Protein AF-A0A0M0J6A1-F1 (afdb_monomer)

Foldseek 3Di:
DDDDPPDDDDDQKDKAAPVRLVVLLVPVVVLLVLLVVLLVPLPDPPCLVCLQKAWAFDDDPDQLEGHPHIDPDIDGLLVVQCVLAPPDDSVLSSSLLSSQQSLQVVLCVVLVFQKKWKWFWDFDDQPDCPDPQEDDRGAIWTATNYMHHDHHDGIQGLDPVNLLQDQQSVCQNVVIKMKGQAPVPDDPPDSYDDRDPLFGIKIKHFQAAEPPGSHGGIIMITTHSDGRSCVDSNSVSSRSSSSPSCNVQCSRPYRGDDPPDPDDPDDDDDDPPVVLVVLVVPPPDDDPVVVVVQVPDDDDQADDDDPVRLVVLLVVDALVHHPVLQSLFDVVHDPVSQSVNRNSLCSHRVLSVLPDLAFWFKAFSPPRHTWAGSVQWFNFSDSHTKGQATPDNPQQWDKDWDDACPPPNDRFTKIFTAGNPPRRTFAMWGQCQVVGGNPDPSRGIIGGGRSSRIDIDHDD

Mean predicted aligned error: 17.71 Å

Sequence (460 aa):
MRAAAEAEAPPMVERLDRAQAAGRLSGLESIVDVCKLAAAAGNDEGNDASLRRWKFPEPPKIAGACSRKMADEMFDALGAARATVPGLSEEAALSRLRALRAVCALVAEKTNAHWCGIYQVVQPSAGTDLGPFGGDNGAPNLLKLAYIGAPSRPYFPLTAAFAAGSNNSTVAMSGRAIVYHDILALPTDSPYYTCDARVRSEACVPIFGPAGSDKVIGIMDVEAFEPDVFRPAEALGLVLAACAQLSTADLLRGPLAAAPAAAAIGNAAIANASEVNAAIANAAEVNAADCAAWEAHSCRLPAKLSTADKEVLQRSITLADRSAYFALSTCPISHVAEQRMEQVSSLITADAYAKLFEPGVYRCAKCEDTLYDHTAKFVGPCLWPSFRAPHHPTKSLHCIDVAPGAYNQYTCAVKELYCKKCTLFLGHAFEDGATTGDTHPEARWRHCVLSLSLMF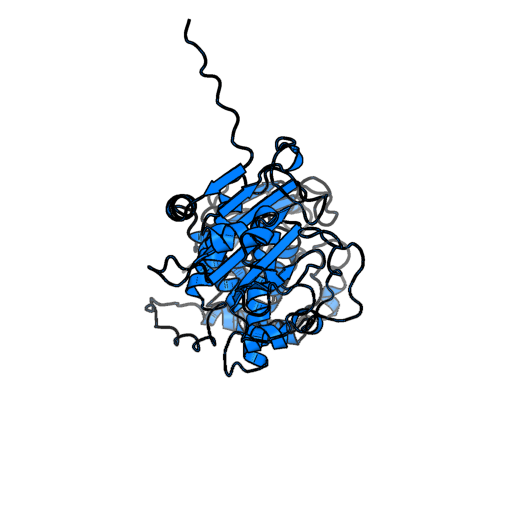GALD

Secondary structure (DSSP, 8-state):
-PPP--PPPPPSEEEE-HHHHHHHHTT-HHHHHHHHHHHHT----TTHHHHHEE--BPPPSSTT---SSBPSS-EEHHHHHHHTSTT--HHHHHHHHHHHHHHHHHHHHHHT-SEEEEEEEE-PPTT---GGGS-STTS-EEEEEEEESS---SEEE-SHHHHTT-HHHHHHHH--EEEES-GGGS-TT-----SSTT--EEEEEEEE-STT---EEEEEEEEESSTTTTSSHHHHHHHHHHHHHHHHT-TTTSSPP-------PPP-----HHHHHHHHHT-----HHHHTTSTTTS-PPPPPPPHHHHHHHHHH--SS--HHHHHH--SSPPHHHHHHHHHHHHHHHTTGGGS--SSEEEEETTT--EEEEGGGEE--SSSS-EESS-SSTTTTEEEEEEPTT-STT--S-EEEEEETTT--EEEEEETTGGGTT--STT---EEEE-GGGEEEEE--

Nearest PDB structures (foldseek):
  3cxk-assembly1_A  TM=7.296E-01  e=6.118E-08  unclassified
  6sym-assembly2_B  TM=7.378E-01  e=6.825E-08  Escherichia coli K-12
  3hcg-assembly1_D  TM=7.333E-01  e=3.158E-07  Neisseria meningitidis serogroup A
  3e0m-assembly1_D  TM=7.474E-01  e=5.738E-06  Streptococcus pneumoniae
  7jrj-assembly1_I  TM=6.081E-01  e=8.847E-05  Chlamydomonas reinhardtii

Radius of gyration: 25.79 Å; Cα contacts (8 Å, |Δi|>4): 854; chains: 1; bounding box: 58×71×71 Å

InterPro domains:
  IPR002579 Peptide methionine sulphoxide reductase MrsB domain [PF01641] (351-456)
  IPR002579 Peptide methionine sulphoxide reductase MrsB domain [PS51790] (334-459)
  IPR003018 GAF domain [PF01590] (97-249)
  IPR011057 Mss4-like superfamily [SSF51316] (351-457)
  IPR028427 Peptide methionine sulfoxide reductase MsrB [PTHR10173] (352-457)
  IPR029016 GAF-like domain superfamily [G3DSA:3.30.450.40] (76-253)

Organism: NCBI:txid1460289

Solvent-accessible surface area (backbone atoms only — not comparable to full-atom values): 25741 Å² total; per-residue (Å²): 137,82,81,78,78,78,75,75,79,78,78,52,61,48,76,34,47,66,66,59,52,53,58,56,38,68,92,46,66,77,52,41,57,55,40,59,49,26,46,70,59,23,78,72,80,86,60,55,65,64,62,38,32,41,62,26,39,33,73,37,99,47,92,71,54,64,33,93,50,68,40,94,61,64,46,56,42,43,62,52,54,28,70,74,29,90,89,50,49,71,67,59,37,49,39,46,40,34,11,49,30,37,37,26,51,51,51,20,64,75,44,67,31,60,27,18,35,38,30,28,58,40,72,55,57,79,76,56,82,61,60,91,43,43,46,68,72,56,50,42,26,35,37,55,68,25,60,47,58,80,72,54,69,52,48,43,28,59,41,75,79,51,22,66,39,28,67,71,31,38,17,48,74,66,51,30,23,42,35,34,27,32,53,87,76,50,62,95,82,53,72,79,64,74,83,48,92,59,52,16,15,37,44,36,39,43,16,39,40,52,95,93,45,88,49,54,40,20,35,39,38,37,32,17,66,47,58,46,51,58,64,49,63,67,38,39,28,41,56,53,29,39,30,55,42,49,28,73,64,36,74,72,74,50,78,78,72,76,75,74,75,80,76,81,76,78,89,78,84,81,84,62,72,64,58,57,52,48,53,61,72,63,61,69,82,79,61,77,74,70,60,71,76,51,77,82,83,50,81,81,78,61,83,85,74,52,74,68,59,49,56,54,47,59,73,67,38,47,96,91,44,45,65,70,62,59,68,48,48,41,83,78,68,45,75,66,36,49,46,51,50,53,47,49,20,40,70,68,46,70,23,53,48,44,78,59,78,63,69,30,38,35,18,34,53,88,75,63,48,64,32,31,40,40,90,34,46,50,69,45,84,54,78,33,28,23,26,51,54,56,62,36,91,78,65,23,45,40,73,46,82,51,62,84,60,73,53,94,73,40,89,52,59,41,26,44,33,20,35,49,88,76,53,43,50,33,40,38,31,33,57,46,12,52,83,41,63,35,84,55,94,83,41,38,34,30,34,40,30,43,40,63,41,42,38,80,43,71,64,132

pLDDT: mean 72.65, std 20.05, range [22.58, 97.81]

Structure (mmCIF, N/CA/C/O backbone):
data_AF-A0A0M0J6A1-F1
#
_entry.id   AF-A0A0M0J6A1-F1
#
loop_
_atom_site.group_PDB
_atom_site.id
_atom_site.type_symbol
_atom_site.label_atom_id
_atom_site.label_alt_id
_atom_site.label_comp_id
_atom_site.label_asym_id
_atom_site.label_entity_id
_atom_site.label_seq_id
_atom_site.pdbx_PDB_ins_code
_atom_site.Cartn_x
_atom_site.Cartn_y
_atom_site.Cartn_z
_atom_site.occupancy
_atom_site.B_iso_or_equiv
_atom_site.auth_seq_id
_atom_site.auth_comp_id
_atom_site.auth_asym_id
_atom_site.auth_atom_id
_atom_site.pdbx_PDB_model_num
ATOM 1 N N . MET A 1 1 ? -9.405 28.249 -41.043 1.00 38.38 1 MET A N 1
ATOM 2 C CA . MET A 1 1 ? -8.970 28.538 -39.662 1.00 38.38 1 MET A CA 1
ATOM 3 C C . MET A 1 1 ? -9.769 27.650 -38.717 1.00 38.38 1 MET A C 1
ATOM 5 O O . MET A 1 1 ? -10.926 27.948 -38.466 1.00 38.38 1 MET A O 1
ATOM 9 N N . ARG A 1 2 ? -9.215 26.512 -38.278 1.00 37.28 2 ARG A N 1
ATOM 10 C CA . ARG A 1 2 ? -9.761 25.767 -37.132 1.00 37.28 2 ARG A CA 1
ATOM 11 C C . ARG A 1 2 ? -8.995 26.252 -35.909 1.00 37.28 2 ARG A C 1
ATOM 13 O O . ARG A 1 2 ? -7.777 26.114 -35.882 1.00 37.28 2 ARG A O 1
ATOM 20 N N . ALA A 1 3 ? -9.706 26.883 -34.980 1.00 41.12 3 ALA A N 1
ATOM 21 C CA . ALA A 1 3 ? -9.174 27.247 -33.679 1.00 41.12 3 ALA A CA 1
ATOM 22 C C . ALA A 1 3 ? -8.718 25.964 -32.972 1.00 41.12 3 ALA A C 1
ATOM 24 O O . ALA A 1 3 ? -9.504 25.025 -32.832 1.00 41.12 3 ALA A O 1
ATOM 25 N N . ALA A 1 4 ? -7.443 25.905 -32.594 1.00 42.62 4 ALA A N 1
ATOM 26 C CA . ALA A 1 4 ? -6.990 24.944 -31.605 1.00 42.62 4 ALA A CA 1
ATOM 27 C C . ALA A 1 4 ? -7.669 25.333 -30.288 1.00 42.62 4 ALA A C 1
ATOM 29 O O . ALA A 1 4 ? -7.527 26.469 -29.844 1.00 42.62 4 ALA A O 1
ATOM 30 N N . ALA A 1 5 ? -8.465 24.428 -29.722 1.00 44.28 5 ALA A N 1
ATOM 31 C CA . ALA A 1 5 ? -8.943 24.584 -28.361 1.00 44.28 5 ALA A CA 1
ATOM 32 C C . ALA A 1 5 ? -7.708 24.583 -27.452 1.00 44.28 5 ALA A C 1
ATOM 34 O O . ALA A 1 5 ? -6.971 23.596 -27.421 1.00 44.28 5 ALA A O 1
ATOM 35 N N . GLU A 1 6 ? -7.446 25.702 -26.782 1.00 42.00 6 GLU A N 1
ATOM 36 C CA . GLU A 1 6 ? -6.497 25.748 -25.676 1.00 42.00 6 GLU A CA 1
ATOM 37 C C . GLU A 1 6 ? -7.000 24.752 -24.628 1.00 42.00 6 GLU A C 1
ATOM 39 O O . GLU A 1 6 ? -8.094 24.906 -24.086 1.00 42.00 6 GLU A O 1
ATOM 44 N N . ALA A 1 7 ? -6.253 23.667 -24.422 1.00 47.47 7 ALA A N 1
ATOM 45 C CA . ALA A 1 7 ? -6.546 22.736 -23.349 1.00 47.47 7 ALA A CA 1
ATOM 46 C C . ALA A 1 7 ? -6.399 23.500 -22.028 1.00 47.47 7 ALA A C 1
ATOM 48 O O . ALA A 1 7 ? -5.319 24.004 -21.719 1.00 47.47 7 ALA A O 1
ATOM 49 N N . GLU A 1 8 ? -7.502 23.626 -21.294 1.00 50.88 8 GLU A N 1
ATOM 50 C CA . GLU A 1 8 ? -7.538 24.266 -19.983 1.00 50.88 8 GLU A CA 1
ATOM 51 C C . GLU A 1 8 ? -6.509 23.580 -19.070 1.00 50.88 8 GLU A C 1
ATOM 53 O O . GLU A 1 8 ? -6.428 22.347 -19.029 1.00 50.88 8 GLU A O 1
ATOM 58 N N . ALA A 1 9 ? -5.669 24.370 -18.394 1.00 59.59 9 ALA A N 1
ATOM 59 C CA . ALA A 1 9 ? -4.623 23.828 -17.535 1.00 59.59 9 ALA A CA 1
ATOM 60 C C . ALA A 1 9 ? -5.258 22.942 -16.445 1.00 59.59 9 ALA A C 1
ATOM 62 O O . ALA A 1 9 ? -6.270 23.330 -15.854 1.00 59.59 9 ALA A O 1
ATOM 63 N N . PRO A 1 10 ? -4.702 21.750 -16.175 1.00 66.19 10 PRO A N 1
ATOM 64 C CA . PRO A 1 10 ? -5.320 20.818 -15.248 1.00 66.19 10 PRO A CA 1
ATOM 65 C C . PRO A 1 10 ? -5.350 21.403 -13.824 1.00 66.19 10 PRO A C 1
ATOM 67 O O . PRO A 1 10 ? -4.431 22.129 -13.436 1.00 66.19 10 PRO A O 1
ATOM 70 N N . PRO A 1 11 ? -6.383 21.092 -13.020 1.00 74.62 11 PRO A N 1
ATOM 71 C CA . PRO A 1 11 ? -6.552 21.692 -11.703 1.00 74.62 11 PRO A CA 1
ATOM 72 C C . PRO A 1 11 ? -5.393 21.330 -10.763 1.00 74.62 11 PRO A C 1
ATOM 74 O O . PRO A 1 11 ? -4.881 20.206 -10.779 1.00 74.62 11 PRO A O 1
ATOM 77 N N . MET A 1 12 ? -4.999 22.296 -9.928 1.00 78.44 12 MET A N 1
ATOM 78 C CA . MET A 1 12 ? -3.951 22.141 -8.905 1.00 78.44 12 MET A CA 1
ATOM 79 C C . MET A 1 12 ? -4.476 21.539 -7.598 1.00 78.44 12 MET A C 1
ATOM 81 O O . MET A 1 12 ? -3.710 20.965 -6.825 1.00 78.44 12 MET A O 1
ATOM 85 N N . VAL A 1 13 ? -5.786 21.663 -7.364 1.00 80.38 13 VAL A N 1
ATOM 86 C CA . VAL A 1 13 ? -6.504 21.055 -6.244 1.00 80.38 13 VAL A CA 1
ATOM 87 C C . VAL A 1 13 ? -7.807 20.437 -6.741 1.00 80.38 13 VAL A C 1
ATOM 89 O O . VAL A 1 13 ? -8.578 21.083 -7.452 1.00 80.38 13 VAL A O 1
ATOM 92 N N . GLU A 1 14 ? -8.078 19.202 -6.334 1.00 84.62 14 GLU A N 1
ATOM 93 C CA . GLU A 1 14 ? -9.352 18.522 -6.555 1.00 84.62 14 GLU A CA 1
ATOM 94 C C . GLU A 1 14 ? -10.104 18.372 -5.230 1.00 84.62 14 GLU A C 1
ATOM 96 O O . GLU A 1 14 ? -9.523 18.063 -4.188 1.00 84.62 14 GLU A O 1
ATOM 101 N N . ARG A 1 15 ? -11.422 18.588 -5.274 1.00 84.19 15 ARG A N 1
ATOM 102 C CA . ARG A 1 15 ? -12.335 18.248 -4.180 1.00 84.19 15 ARG A CA 1
ATOM 103 C C . ARG A 1 15 ? -13.310 17.211 -4.691 1.00 84.19 15 ARG A C 1
ATOM 105 O O . ARG A 1 15 ? -14.139 17.536 -5.536 1.00 84.19 15 ARG A O 1
ATOM 112 N N . LEU A 1 16 ? -13.181 15.986 -4.196 1.00 81.44 16 LEU A N 1
ATOM 113 C CA . LEU A 1 16 ? -13.966 14.857 -4.678 1.00 81.44 16 LEU A CA 1
ATOM 114 C C . LEU A 1 16 ? -15.060 14.533 -3.667 1.00 81.44 16 LEU A C 1
ATOM 116 O O . LEU A 1 16 ? -14.785 14.286 -2.489 1.00 81.44 16 LEU A O 1
ATOM 120 N N . ASP A 1 17 ? -16.306 14.531 -4.124 1.00 80.44 17 ASP A N 1
ATOM 121 C CA . ASP A 1 17 ? -17.394 13.913 -3.380 1.00 80.44 17 ASP A CA 1
ATOM 122 C C . ASP A 1 17 ? -17.315 12.376 -3.444 1.00 80.44 17 ASP A C 1
ATOM 124 O O . ASP A 1 17 ? -16.474 11.782 -4.126 1.00 80.44 17 ASP A O 1
ATOM 128 N N . ARG A 1 18 ? -18.209 11.709 -2.709 1.00 75.62 18 ARG A N 1
ATOM 129 C CA . ARG A 1 18 ? -18.252 10.246 -2.617 1.00 75.62 18 ARG A CA 1
ATOM 130 C C . ARG A 1 18 ? -18.455 9.561 -3.974 1.00 75.62 18 ARG A C 1
ATOM 132 O O . ARG A 1 18 ? -17.861 8.510 -4.208 1.00 75.62 18 ARG A O 1
ATOM 139 N N . ALA A 1 19 ? -19.292 10.118 -4.848 1.00 74.50 19 ALA A N 1
ATOM 140 C CA . ALA A 1 19 ? -19.593 9.522 -6.148 1.00 74.50 19 ALA A CA 1
ATOM 141 C C . ALA A 1 19 ? -18.410 9.687 -7.110 1.00 74.50 19 ALA A C 1
ATOM 143 O O . ALA A 1 19 ? -18.034 8.737 -7.795 1.00 74.50 19 ALA A O 1
ATOM 144 N N . GLN A 1 20 ? -17.776 10.860 -7.102 1.00 78.62 20 GLN A N 1
ATOM 145 C CA . GLN A 1 20 ? -16.560 11.138 -7.862 1.00 78.62 20 GLN A CA 1
ATOM 146 C C . GLN A 1 20 ? -15.407 10.232 -7.415 1.00 78.62 20 GLN A C 1
ATOM 148 O O . GLN A 1 20 ? -14.744 9.631 -8.257 1.00 78.62 20 GLN A O 1
ATOM 153 N N . ALA A 1 21 ? -15.214 10.066 -6.104 1.00 75.50 21 ALA A N 1
ATOM 154 C CA . ALA A 1 21 ? -14.232 9.145 -5.536 1.00 75.50 21 ALA A CA 1
ATOM 155 C C . ALA A 1 21 ? -14.492 7.684 -5.949 1.00 75.50 21 ALA A C 1
ATOM 157 O O . ALA A 1 21 ? -13.577 6.992 -6.387 1.00 75.50 21 ALA A O 1
ATOM 158 N N . ALA A 1 22 ? -15.744 7.220 -5.877 1.00 69.50 22 ALA A N 1
ATOM 159 C CA . ALA A 1 22 ? -16.110 5.871 -6.308 1.00 69.50 22 ALA A CA 1
ATOM 160 C C . ALA A 1 22 ? -15.898 5.656 -7.818 1.00 69.50 22 ALA A C 1
ATOM 162 O O . ALA A 1 22 ? -15.431 4.597 -8.229 1.00 69.50 22 ALA A O 1
ATOM 163 N N . GLY A 1 23 ? -16.176 6.667 -8.646 1.00 64.88 23 GLY A N 1
ATOM 164 C CA . GLY A 1 23 ? -15.941 6.606 -10.090 1.00 64.88 23 GLY A CA 1
ATOM 165 C C . GLY A 1 23 ? -14.466 6.414 -10.458 1.00 64.88 23 GLY A C 1
ATOM 166 O O . GLY A 1 23 ? -14.170 5.714 -11.421 1.00 64.88 23 GLY A O 1
ATOM 167 N N . ARG A 1 24 ? -13.535 6.966 -9.664 1.00 69.25 24 ARG A N 1
ATOM 168 C CA . ARG A 1 24 ? -12.082 6.782 -9.852 1.00 69.25 24 ARG A CA 1
ATOM 169 C C . ARG A 1 24 ? -11.593 5.363 -9.532 1.00 69.25 24 ARG A C 1
ATOM 171 O O . ARG A 1 24 ? -10.502 5.008 -9.954 1.00 69.25 24 ARG A O 1
ATOM 178 N N . LEU A 1 25 ? -12.375 4.567 -8.799 1.00 61.00 25 LEU A N 1
ATOM 179 C CA . LEU A 1 25 ? -12.035 3.184 -8.434 1.00 61.00 25 LEU A CA 1
ATOM 180 C C . LEU A 1 25 ? -12.462 2.153 -9.486 1.00 61.00 25 LEU A C 1
ATOM 182 O O . LEU A 1 25 ? -11.953 1.034 -9.488 1.00 61.00 25 LEU A O 1
ATOM 186 N N . SER A 1 26 ? -13.396 2.517 -10.366 1.00 51.88 26 SER A N 1
ATOM 187 C CA . SER A 1 26 ? -13.900 1.640 -11.423 1.00 51.88 26 SER A CA 1
ATOM 188 C C . SER A 1 26 ? -12.769 1.279 -12.394 1.00 51.88 26 SER A C 1
ATOM 190 O O . SER A 1 26 ? -12.225 2.166 -13.047 1.00 51.88 26 SER A O 1
ATOM 192 N N . GLY A 1 27 ? -12.430 -0.009 -12.515 1.00 44.53 27 GLY A N 1
ATOM 193 C CA . GLY A 1 27 ? -11.300 -0.492 -13.321 1.00 44.53 27 GLY A CA 1
ATOM 194 C C . GLY A 1 27 ? -9.969 -0.642 -12.567 1.00 44.53 27 GLY A C 1
ATOM 195 O O . GLY A 1 27 ? -8.963 -0.977 -13.191 1.00 44.53 27 GLY A O 1
ATOM 196 N N . LEU A 1 28 ? -9.943 -0.395 -11.249 1.00 50.75 28 LEU A N 1
ATOM 197 C CA . LEU A 1 28 ? -8.781 -0.577 -10.363 1.00 50.75 28 LEU A CA 1
ATOM 198 C C . LEU A 1 28 ? -9.044 -1.628 -9.267 1.00 50.75 28 LEU A C 1
ATOM 200 O O . LEU A 1 28 ? -8.456 -1.585 -8.183 1.00 50.75 28 LEU A O 1
ATOM 204 N N . GLU A 1 29 ? -9.924 -2.597 -9.530 1.00 47.50 29 GLU A N 1
ATOM 205 C CA . GLU A 1 29 ? -10.402 -3.581 -8.550 1.00 47.50 29 GLU A CA 1
ATOM 206 C C . GLU A 1 29 ? -9.264 -4.424 -7.945 1.00 47.50 29 GLU A C 1
ATOM 208 O O . GLU A 1 29 ? -9.333 -4.807 -6.780 1.00 47.50 29 GLU A O 1
ATOM 213 N N . SER A 1 30 ? -8.169 -4.635 -8.683 1.00 44.56 30 SER A N 1
ATOM 214 C CA . SER A 1 30 ? -6.982 -5.357 -8.203 1.00 44.56 30 SER A CA 1
ATOM 215 C C . SER A 1 30 ? -6.233 -4.646 -7.071 1.00 44.56 30 SER A C 1
ATOM 217 O O . SER A 1 30 ? -5.505 -5.290 -6.320 1.00 44.56 30 SER A O 1
ATOM 219 N N . ILE A 1 31 ? -6.386 -3.324 -6.942 1.00 42.94 31 ILE A N 1
ATOM 220 C CA . ILE A 1 31 ? -5.737 -2.517 -5.899 1.00 42.94 31 ILE A CA 1
ATOM 221 C C . ILE A 1 31 ? -6.453 -2.693 -4.546 1.00 42.94 31 ILE A C 1
ATOM 223 O O . ILE A 1 31 ? -5.832 -2.658 -3.483 1.00 42.94 31 ILE A O 1
ATOM 227 N N . VAL A 1 32 ? -7.758 -2.972 -4.585 1.00 44.16 32 VAL A N 1
ATOM 228 C CA . VAL A 1 32 ? -8.622 -3.167 -3.413 1.00 44.16 32 VAL A CA 1
ATOM 229 C C . VAL A 1 32 ? -8.228 -4.414 -2.607 1.00 44.16 32 VAL A C 1
ATOM 231 O O . VAL A 1 32 ? -8.341 -4.422 -1.380 1.00 44.16 32 VAL A O 1
ATOM 234 N N . ASP A 1 33 ? -7.706 -5.452 -3.259 1.00 44.28 33 ASP A N 1
ATOM 235 C CA . ASP A 1 33 ? -7.281 -6.683 -2.585 1.00 44.28 33 ASP A CA 1
ATOM 236 C C . ASP A 1 33 ? -5.950 -6.529 -1.824 1.00 44.28 33 ASP A C 1
ATOM 238 O O . ASP A 1 33 ? -5.710 -7.230 -0.840 1.00 44.28 33 ASP A O 1
ATOM 242 N N . VAL A 1 34 ? -5.122 -5.542 -2.187 1.00 44.44 34 VAL A N 1
ATOM 243 C CA . VAL A 1 34 ? -3.822 -5.267 -1.546 1.00 44.44 34 VAL A CA 1
ATOM 244 C C . VAL A 1 34 ? -4.002 -4.756 -0.104 1.00 44.44 34 VAL A C 1
ATOM 246 O O . VAL A 1 34 ? -3.255 -5.134 0.800 1.00 44.44 34 VAL A O 1
ATOM 249 N N . CYS A 1 35 ? -5.050 -3.967 0.158 1.00 41.81 35 CYS A N 1
ATOM 250 C CA . CYS A 1 35 ? -5.343 -3.447 1.499 1.00 41.81 35 CYS A CA 1
ATOM 251 C C . CYS A 1 35 ? -5.983 -4.490 2.432 1.00 41.81 35 CYS A C 1
ATOM 253 O O . CYS A 1 35 ? -5.757 -4.432 3.642 1.00 41.81 35 CYS A O 1
ATOM 255 N N . LYS A 1 36 ? -6.711 -5.481 1.889 1.00 44.53 36 LYS A N 1
ATOM 256 C CA . LYS A 1 36 ? -7.198 -6.642 2.664 1.00 44.53 36 LYS A CA 1
ATOM 257 C C . LYS A 1 36 ? -6.035 -7.460 3.228 1.00 44.53 36 LYS A C 1
ATOM 259 O O . LYS A 1 36 ? -6.101 -7.935 4.359 1.00 44.53 36 LYS A O 1
ATOM 264 N N . LEU A 1 37 ? -4.957 -7.584 2.453 1.00 42.25 37 LEU A N 1
ATOM 265 C CA . LEU A 1 37 ? -3.771 -8.362 2.810 1.00 42.25 37 LEU A CA 1
ATOM 266 C C . LEU A 1 37 ? -2.871 -7.639 3.820 1.00 42.25 37 LEU A C 1
ATOM 268 O O . LEU A 1 37 ? -2.390 -8.274 4.753 1.00 42.25 37 LEU A O 1
ATOM 272 N N . ALA A 1 38 ? -2.698 -6.317 3.709 1.00 44.34 38 ALA A N 1
ATOM 273 C CA . ALA A 1 38 ? -1.941 -5.538 4.697 1.00 44.34 38 ALA A CA 1
ATOM 274 C C . ALA A 1 38 ? -2.591 -5.569 6.094 1.00 44.34 38 ALA A C 1
ATOM 276 O O . ALA A 1 38 ? -1.892 -5.672 7.100 1.00 44.34 38 ALA A O 1
ATOM 277 N N . ALA A 1 39 ? -3.927 -5.554 6.158 1.00 41.22 39 ALA A N 1
ATOM 278 C CA . ALA A 1 39 ? -4.664 -5.728 7.406 1.00 41.22 39 ALA A CA 1
ATOM 279 C C . ALA A 1 39 ? -4.481 -7.130 8.021 1.00 41.22 39 ALA A C 1
ATOM 281 O O . ALA A 1 39 ? -4.386 -7.255 9.240 1.00 41.22 39 ALA A O 1
ATOM 282 N N . ALA A 1 40 ? -4.396 -8.172 7.186 1.00 37.25 40 ALA A N 1
ATOM 283 C CA . ALA A 1 40 ? -4.174 -9.554 7.616 1.00 37.25 40 ALA A CA 1
ATOM 284 C C . ALA A 1 40 ? -2.707 -9.850 7.998 1.00 37.25 40 ALA A C 1
ATOM 286 O O . ALA A 1 40 ? -2.453 -10.721 8.826 1.00 37.25 40 ALA A O 1
ATOM 287 N N . ALA A 1 41 ? -1.746 -9.110 7.435 1.00 37.38 41 ALA A N 1
ATOM 288 C CA . ALA A 1 41 ? -0.309 -9.261 7.681 1.00 37.38 41 ALA A CA 1
ATOM 289 C C . ALA A 1 41 ? 0.198 -8.552 8.957 1.00 37.38 41 ALA A C 1
ATOM 291 O O . ALA A 1 41 ? 1.380 -8.645 9.279 1.00 37.38 41 ALA A O 1
ATOM 292 N N . GLY A 1 42 ? -0.670 -7.857 9.704 1.00 39.94 42 GLY A N 1
ATOM 293 C CA . GLY A 1 42 ? -0.341 -7.105 10.924 1.00 39.94 42 GLY A CA 1
ATOM 294 C C . GLY A 1 42 ? 0.076 -7.936 12.150 1.00 39.94 42 GLY A C 1
ATOM 295 O O . GLY A 1 42 ? -0.190 -7.517 13.271 1.00 39.94 42 GLY A O 1
ATOM 296 N N . ASN A 1 43 ? 0.729 -9.086 11.978 1.00 40.59 43 ASN A N 1
ATOM 297 C CA . ASN A 1 43 ? 1.221 -9.940 13.069 1.00 40.59 43 ASN A CA 1
ATOM 298 C C . ASN A 1 43 ? 2.757 -9.945 13.199 1.00 40.59 43 ASN A C 1
ATOM 300 O O . ASN A 1 43 ? 3.325 -10.881 13.752 1.00 40.59 43 ASN A O 1
ATOM 304 N N . ASP A 1 44 ? 3.429 -8.903 12.708 1.00 39.84 44 ASP A N 1
ATOM 305 C CA . ASP A 1 44 ? 4.870 -8.712 12.888 1.00 39.84 44 ASP A CA 1
ATOM 306 C C . ASP A 1 44 ? 5.147 -8.050 14.258 1.00 39.84 44 ASP A C 1
ATOM 308 O O . ASP A 1 44 ? 4.769 -6.899 14.494 1.00 39.84 44 ASP A O 1
ATOM 312 N N . GLU A 1 45 ? 5.760 -8.787 15.193 1.00 42.38 45 GLU A N 1
ATOM 313 C CA . GLU A 1 45 ? 6.172 -8.299 16.527 1.00 42.38 45 GLU A CA 1
ATOM 314 C C . GLU A 1 45 ? 7.465 -7.450 16.480 1.00 42.38 45 GLU A C 1
ATOM 316 O O . GLU A 1 45 ? 8.050 -7.096 17.511 1.00 42.38 45 GLU A O 1
ATOM 321 N N . GLY A 1 46 ? 7.922 -7.073 15.282 1.00 43.47 46 GLY A N 1
ATOM 322 C CA . GLY A 1 46 ? 9.075 -6.211 15.052 1.00 43.47 46 GLY A CA 1
ATOM 323 C C . GLY A 1 46 ? 8.848 -4.745 15.449 1.00 43.47 46 GLY A C 1
ATOM 324 O O . GLY A 1 46 ? 8.605 -3.886 14.607 1.00 43.47 46 GLY A O 1
ATOM 325 N N . ASN A 1 47 ? 9.031 -4.447 16.740 1.00 54.47 47 ASN A N 1
ATOM 326 C CA . ASN A 1 47 ? 9.052 -3.119 17.383 1.00 54.47 47 ASN A CA 1
ATOM 327 C C . ASN A 1 47 ? 7.689 -2.490 17.743 1.00 54.47 47 ASN A C 1
ATOM 329 O O . ASN A 1 47 ? 7.405 -1.314 17.465 1.00 54.47 47 ASN A O 1
ATOM 333 N N . ASP A 1 48 ? 6.903 -3.245 18.513 1.00 65.69 48 ASP A N 1
ATOM 334 C CA . ASP A 1 48 ? 5.700 -2.762 19.201 1.00 65.69 48 ASP A CA 1
ATOM 335 C C . ASP A 1 48 ? 5.923 -1.510 20.053 1.00 65.69 48 ASP A C 1
ATOM 337 O O . ASP A 1 48 ? 4.968 -0.791 20.332 1.00 65.69 48 ASP A O 1
ATOM 341 N N . ALA A 1 49 ? 7.154 -1.205 20.481 1.00 71.44 49 ALA A N 1
ATOM 342 C CA . ALA A 1 49 ? 7.411 -0.039 21.321 1.00 71.44 49 ALA A CA 1
ATOM 343 C C . ALA A 1 49 ? 6.964 1.264 20.637 1.00 71.44 49 ALA A C 1
ATOM 345 O O . ALA A 1 49 ? 6.332 2.098 21.283 1.00 71.44 49 ALA A O 1
ATOM 346 N N . SER A 1 50 ? 7.210 1.390 19.326 1.00 72.06 50 SER A N 1
ATOM 347 C CA . SER A 1 50 ? 6.810 2.560 18.528 1.00 72.06 50 SER A CA 1
ATOM 348 C C . SER A 1 50 ? 5.319 2.595 18.164 1.00 72.06 50 SER A C 1
ATOM 350 O O . SER A 1 50 ? 4.790 3.654 17.833 1.00 72.06 50 SER A O 1
ATOM 352 N N . LEU A 1 51 ? 4.645 1.440 18.211 1.00 78.75 51 LEU A N 1
ATOM 353 C CA . LEU A 1 51 ? 3.195 1.311 18.026 1.00 78.75 51 LEU A CA 1
ATOM 354 C C . LEU A 1 51 ? 2.440 1.602 19.317 1.00 78.75 51 LEU A C 1
ATOM 356 O O . LEU A 1 51 ? 1.371 2.197 19.291 1.00 78.75 51 LEU A O 1
ATOM 360 N N . ARG A 1 52 ? 3.008 1.183 20.449 1.00 84.81 52 ARG A N 1
ATOM 361 C CA . ARG A 1 52 ? 2.460 1.412 21.783 1.00 84.81 52 ARG A CA 1
ATOM 362 C C . ARG A 1 52 ? 2.553 2.881 22.150 1.00 84.81 52 ARG A C 1
ATOM 364 O O . ARG A 1 52 ? 1.598 3.427 22.693 1.00 84.81 52 ARG A O 1
ATOM 371 N N . ARG A 1 53 ? 3.705 3.501 21.877 1.00 86.81 53 ARG A N 1
ATOM 372 C CA . ARG A 1 53 ? 3.986 4.892 22.223 1.00 86.81 53 ARG A CA 1
ATOM 373 C C . ARG A 1 53 ? 4.855 5.582 21.176 1.00 86.81 53 ARG A C 1
ATOM 375 O O . ARG A 1 53 ? 5.836 5.009 20.713 1.00 86.81 53 ARG A O 1
ATOM 382 N N . TRP A 1 54 ? 4.575 6.851 20.882 1.00 83.25 54 TRP A N 1
ATOM 383 C CA . TRP A 1 54 ? 5.431 7.664 20.006 1.00 83.25 54 TRP A CA 1
ATOM 384 C C . TRP A 1 54 ? 5.676 9.075 20.538 1.00 83.25 54 TRP A C 1
ATOM 386 O O . TRP A 1 54 ? 4.895 9.621 21.320 1.00 83.25 54 TRP A O 1
ATOM 396 N N . LYS A 1 55 ? 6.786 9.675 20.091 1.00 85.75 55 LYS A N 1
ATOM 397 C CA . LYS A 1 55 ? 7.062 11.101 20.284 1.00 85.75 55 LYS A CA 1
ATOM 398 C C . LYS A 1 55 ? 6.209 11.935 19.341 1.00 85.75 55 LYS A C 1
ATOM 400 O O . LYS A 1 55 ? 5.984 11.547 18.199 1.00 85.75 55 LYS A O 1
ATOM 405 N N . PHE A 1 56 ? 5.776 13.094 19.815 1.00 82.56 56 PHE A N 1
ATOM 406 C CA . PHE A 1 56 ? 4.997 14.051 19.040 1.00 82.56 56 PHE A CA 1
ATOM 407 C C . PHE A 1 56 ? 5.554 15.472 19.241 1.00 82.56 56 PHE A C 1
ATOM 409 O O . PHE A 1 56 ? 6.180 15.741 20.272 1.00 82.56 56 PHE A O 1
ATOM 416 N N . PRO A 1 57 ? 5.378 16.375 18.260 1.00 79.12 57 PRO A N 1
ATOM 417 C CA . PRO A 1 57 ? 5.749 17.780 18.407 1.00 79.12 57 PRO A CA 1
ATOM 418 C C . PRO A 1 57 ? 4.937 18.445 19.517 1.00 79.12 57 PRO A C 1
ATOM 420 O O . PRO A 1 57 ? 3.797 18.070 19.745 1.00 79.12 57 PRO A O 1
ATOM 423 N N . GLU A 1 58 ? 5.488 19.454 20.182 1.00 77.81 58 GLU A N 1
ATOM 424 C CA . GLU A 1 58 ? 4.730 20.318 21.087 1.00 77.81 58 GLU A CA 1
ATOM 425 C C . GLU A 1 58 ? 3.601 21.052 20.342 1.00 77.81 58 GLU A C 1
ATOM 427 O O . GLU A 1 58 ? 3.625 21.191 19.113 1.00 77.81 58 GLU A O 1
ATOM 432 N N . PRO A 1 59 ? 2.587 21.552 21.057 1.00 66.81 59 PRO A N 1
ATOM 433 C CA . PRO A 1 59 ? 1.589 22.414 20.454 1.00 66.81 59 PRO A CA 1
ATOM 434 C C . PRO A 1 59 ? 2.266 23.656 19.891 1.00 66.81 59 PRO A C 1
ATOM 436 O O . PRO A 1 59 ? 3.107 24.265 20.562 1.00 66.81 59 PRO A O 1
ATOM 439 N N . PRO A 1 60 ? 1.918 24.071 18.670 1.00 62.56 60 PRO A N 1
ATOM 440 C CA . PRO A 1 60 ? 2.350 25.374 18.207 1.00 62.56 60 PRO A CA 1
ATOM 441 C C . PRO A 1 60 ? 1.788 26.477 19.118 1.00 62.56 60 PRO A C 1
ATOM 443 O O . PRO A 1 60 ? 0.689 26.370 19.659 1.00 62.56 60 PRO A O 1
ATOM 446 N N . LYS A 1 61 ? 2.488 27.612 19.203 1.00 62.03 61 LYS A N 1
ATOM 447 C CA . LYS A 1 61 ? 1.926 28.830 19.819 1.00 62.03 61 LYS A CA 1
ATOM 448 C C . LYS A 1 61 ? 0.807 29.464 18.976 1.00 62.03 61 LYS A C 1
ATOM 450 O O . LYS A 1 61 ? 0.107 30.343 19.462 1.00 62.03 61 LYS A O 1
ATOM 455 N N . ILE A 1 62 ? 0.671 29.043 17.716 1.00 58.28 62 ILE A N 1
ATOM 456 C CA . ILE A 1 62 ? -0.305 29.532 16.737 1.00 58.28 62 ILE A CA 1
ATOM 457 C C . ILE A 1 62 ? -1.191 28.354 16.325 1.00 58.28 62 ILE A C 1
ATOM 459 O O . ILE A 1 62 ? -0.674 27.319 15.910 1.00 58.28 62 ILE A O 1
ATOM 463 N N . ALA A 1 63 ? -2.514 28.501 16.425 1.00 53.34 63 ALA A N 1
ATOM 464 C CA . ALA A 1 63 ? -3.457 27.459 16.021 1.00 53.34 63 ALA A CA 1
ATOM 465 C C . ALA A 1 63 ? -3.236 27.053 14.553 1.00 53.34 63 ALA A C 1
ATOM 467 O O . ALA A 1 63 ? -3.073 27.906 13.685 1.00 53.34 63 ALA A O 1
ATOM 468 N N . GLY A 1 64 ? -3.194 25.746 14.294 1.00 51.25 64 GLY A N 1
ATOM 469 C CA . GLY A 1 64 ? -2.894 25.187 12.975 1.00 51.25 64 GLY A CA 1
ATOM 470 C C . GLY A 1 64 ? -1.418 24.845 12.754 1.00 51.25 64 GLY A C 1
ATOM 471 O O . GLY A 1 64 ? -1.164 23.899 12.033 1.00 51.25 64 GLY A O 1
ATOM 472 N N . ALA A 1 65 ? -0.452 25.487 13.427 1.00 53.22 65 ALA A N 1
ATOM 473 C CA . ALA A 1 65 ? 0.975 25.246 13.169 1.00 53.22 65 ALA A CA 1
ATOM 474 C C . ALA A 1 65 ? 1.529 23.888 13.706 1.00 53.22 65 ALA A C 1
ATOM 476 O O . ALA A 1 65 ? 0.939 23.239 14.567 1.00 53.22 65 ALA A O 1
ATOM 477 N N . CYS A 1 66 ? 2.698 23.438 13.238 1.00 56.38 66 CYS A N 1
ATOM 478 C CA . CYS A 1 66 ? 3.428 22.297 13.810 1.00 56.38 66 CYS A CA 1
ATOM 479 C C . CYS A 1 66 ? 4.646 22.817 14.590 1.00 56.38 66 CYS A C 1
ATOM 481 O O . CYS A 1 66 ? 5.406 23.642 14.074 1.00 56.38 66 CYS A O 1
ATOM 483 N N . SER A 1 67 ? 4.839 22.392 15.845 1.00 58.00 67 SER A N 1
ATOM 484 C CA . SER A 1 67 ? 6.041 22.785 16.594 1.00 58.00 67 SER A CA 1
ATOM 485 C C . SER A 1 67 ? 7.266 22.026 16.096 1.00 58.00 67 SER A C 1
ATOM 487 O O . SER A 1 67 ? 7.213 20.825 15.844 1.00 58.00 67 SER A O 1
ATOM 489 N N . ARG A 1 68 ? 8.411 22.715 16.027 1.00 64.69 68 ARG A N 1
ATOM 490 C CA . ARG A 1 68 ? 9.713 22.074 15.772 1.00 64.69 68 ARG A CA 1
ATOM 491 C C . ARG A 1 68 ? 10.308 21.416 17.020 1.00 64.69 68 ARG A C 1
ATOM 493 O O . ARG A 1 68 ? 11.261 20.653 16.902 1.00 64.69 68 ARG A O 1
ATOM 500 N N . LYS A 1 69 ? 9.780 21.724 18.210 1.00 77.19 69 LYS A N 1
ATOM 501 C CA . LYS A 1 69 ? 10.204 21.116 19.475 1.00 77.19 69 LYS A CA 1
ATOM 502 C C . LYS A 1 69 ? 9.360 19.873 19.740 1.00 77.19 69 LYS A C 1
ATOM 504 O O . LYS A 1 69 ? 8.148 19.918 19.562 1.00 77.19 69 LYS A O 1
ATOM 509 N N . MET A 1 70 ? 9.992 18.773 20.141 1.00 81.56 70 MET A N 1
ATOM 510 C CA . MET A 1 70 ? 9.294 17.553 20.559 1.00 81.56 70 MET A CA 1
ATOM 511 C C . MET A 1 70 ? 8.822 17.678 22.005 1.00 81.56 70 MET A C 1
ATOM 513 O O . MET A 1 70 ? 9.530 18.256 22.826 1.00 81.56 70 MET A O 1
ATOM 517 N N . ALA A 1 71 ? 7.657 17.109 22.309 1.00 79.19 71 ALA A N 1
ATOM 518 C CA . ALA A 1 71 ? 7.149 17.030 23.669 1.00 79.19 71 ALA A CA 1
ATOM 519 C C . ALA A 1 71 ? 8.035 16.125 24.545 1.00 79.19 71 ALA A C 1
ATOM 521 O O . ALA A 1 71 ? 8.591 15.117 24.083 1.00 79.19 71 ALA A O 1
ATOM 522 N N . ASP A 1 72 ? 8.141 16.465 25.829 1.00 79.44 72 ASP A N 1
ATOM 523 C CA . ASP A 1 72 ? 8.914 15.689 26.806 1.00 79.44 72 ASP A CA 1
ATOM 524 C C . ASP A 1 72 ? 8.245 14.342 27.122 1.00 79.44 72 ASP A C 1
ATOM 526 O O . ASP A 1 72 ? 8.924 13.333 27.330 1.00 79.44 72 ASP A O 1
ATOM 530 N N . GLU A 1 73 ? 6.918 14.279 27.035 1.00 82.56 73 GLU A N 1
ATOM 531 C CA . GLU A 1 73 ? 6.128 13.059 27.198 1.00 82.56 73 GLU A CA 1
ATOM 532 C C . GLU A 1 73 ? 6.038 12.218 25.907 1.00 82.56 73 GLU A C 1
ATOM 534 O O . GLU A 1 73 ? 6.517 12.602 24.837 1.00 82.56 73 GLU A O 1
ATOM 539 N N . MET A 1 74 ? 5.499 11.006 26.028 1.00 84.88 74 MET A N 1
ATOM 540 C CA . MET A 1 74 ? 5.218 10.094 24.915 1.00 84.88 74 MET A CA 1
ATOM 541 C C . MET A 1 74 ? 3.707 9.923 24.812 1.00 84.88 74 MET A C 1
ATOM 543 O O . MET A 1 74 ? 3.045 9.769 25.835 1.00 84.88 74 MET A O 1
ATOM 547 N N . PHE A 1 75 ? 3.166 9.885 23.600 1.00 87.81 75 PHE A N 1
ATOM 548 C CA . PHE A 1 75 ? 1.746 9.614 23.407 1.00 87.81 75 PHE A CA 1
ATOM 549 C C . PHE A 1 75 ? 1.457 8.123 23.606 1.00 87.81 75 PHE A C 1
ATOM 551 O O . PHE A 1 75 ? 2.111 7.303 22.965 1.00 87.81 75 PHE A O 1
ATOM 558 N N . ASP A 1 76 ? 0.492 7.771 24.463 1.00 88.62 76 ASP A N 1
ATOM 559 C CA . ASP A 1 76 ? 0.022 6.391 24.667 1.00 88.62 76 ASP A CA 1
ATOM 560 C C . ASP A 1 76 ? -1.010 5.984 23.610 1.00 88.62 76 ASP A C 1
ATOM 562 O O . ASP A 1 76 ? -2.225 6.084 23.793 1.00 88.62 76 ASP A O 1
ATOM 566 N N . ALA A 1 77 ? -0.498 5.517 22.478 1.00 87.81 77 ALA A N 1
ATOM 567 C CA . ALA A 1 77 ? -1.303 5.105 21.343 1.00 87.81 77 ALA A CA 1
ATOM 568 C C . ALA A 1 77 ? -2.088 3.821 21.594 1.00 87.81 77 ALA A C 1
ATOM 570 O O . ALA A 1 77 ? -3.230 3.703 21.151 1.00 87.81 77 ALA A O 1
ATOM 571 N N . LEU A 1 78 ? -1.503 2.874 22.330 1.00 88.69 78 LEU A N 1
ATOM 572 C CA . LEU A 1 78 ? -2.186 1.643 22.712 1.00 88.69 78 LEU A CA 1
ATOM 573 C C . LEU A 1 78 ? -3.361 1.943 23.649 1.00 88.69 78 LEU A C 1
ATOM 575 O O . LEU A 1 78 ? -4.467 1.451 23.418 1.00 88.69 78 LEU A O 1
ATOM 579 N N . GLY A 1 79 ? -3.145 2.774 24.672 1.00 88.00 79 GLY A N 1
ATOM 580 C CA . GLY A 1 79 ? -4.206 3.228 25.568 1.00 88.00 79 GLY A CA 1
ATOM 581 C C . GLY A 1 79 ? -5.315 3.965 24.819 1.00 88.00 79 GLY A C 1
ATOM 582 O O . GLY A 1 79 ? -6.490 3.627 24.973 1.00 88.00 79 GLY A O 1
ATOM 583 N N . ALA A 1 80 ? -4.951 4.901 23.935 1.00 86.94 80 ALA A N 1
ATOM 584 C CA . ALA A 1 80 ? -5.912 5.633 23.112 1.00 86.94 80 ALA A CA 1
ATOM 585 C C . ALA A 1 80 ? -6.716 4.701 22.189 1.00 86.94 80 ALA A C 1
ATOM 587 O O . ALA A 1 80 ? -7.943 4.790 22.142 1.00 86.94 80 ALA A O 1
ATOM 588 N N . ALA A 1 81 ? -6.061 3.753 21.510 1.00 86.12 81 ALA A N 1
ATOM 589 C CA . ALA A 1 81 ? -6.724 2.775 20.651 1.00 86.12 81 ALA A CA 1
ATOM 590 C C . ALA A 1 81 ? -7.713 1.898 21.431 1.00 86.12 81 ALA A C 1
ATOM 592 O O . ALA A 1 81 ? -8.829 1.667 20.962 1.00 86.12 81 ALA A O 1
ATOM 593 N N . ARG A 1 82 ? -7.351 1.459 22.643 1.00 87.38 82 ARG A N 1
ATOM 594 C CA . ARG A 1 82 ? -8.251 0.707 23.531 1.00 87.38 82 ARG A CA 1
ATOM 595 C C . ARG A 1 82 ? -9.443 1.541 23.986 1.00 87.38 82 ARG A C 1
ATOM 597 O O . ARG A 1 82 ? -10.556 1.032 24.008 1.00 87.38 82 ARG A O 1
ATOM 604 N N . ALA A 1 83 ? -9.243 2.822 24.288 1.00 84.12 83 ALA A N 1
ATOM 605 C CA . ALA A 1 83 ? -10.328 3.713 24.699 1.00 84.12 83 ALA A CA 1
ATOM 606 C C . ALA A 1 83 ? -11.397 3.900 23.606 1.00 84.12 83 ALA A C 1
ATOM 608 O O . ALA A 1 83 ? -12.553 4.174 23.920 1.00 84.12 83 ALA A O 1
ATOM 609 N N . THR A 1 84 ? -11.045 3.708 22.329 1.00 81.19 84 THR A N 1
ATOM 610 C CA . THR A 1 84 ? -12.013 3.808 21.221 1.00 81.19 84 THR A CA 1
ATOM 611 C C . THR A 1 84 ? -12.979 2.626 21.113 1.00 81.19 84 THR A C 1
ATOM 613 O O . THR A 1 84 ? -13.995 2.745 20.431 1.00 81.19 84 THR A O 1
ATOM 616 N N . VAL A 1 85 ? -12.678 1.489 21.752 1.00 77.56 85 VAL A N 1
ATOM 617 C CA . VAL A 1 85 ? -13.486 0.264 21.680 1.00 77.56 85 VAL A CA 1
ATOM 618 C C . VAL A 1 85 ? -13.613 -0.332 23.087 1.00 77.56 85 VAL A C 1
ATOM 620 O O . VAL A 1 85 ? -12.668 -0.955 23.580 1.00 77.56 85 VAL A O 1
ATOM 623 N N . PRO A 1 86 ? -14.771 -0.172 23.755 1.00 76.06 86 PRO A N 1
ATOM 624 C CA . PRO A 1 86 ? -14.984 -0.710 25.094 1.00 76.06 86 PRO A CA 1
ATOM 625 C C . PRO A 1 86 ? -14.680 -2.212 25.170 1.00 76.06 86 PRO A C 1
ATOM 627 O O . PRO A 1 86 ? -15.171 -2.996 24.362 1.00 76.06 86 PRO A O 1
ATOM 630 N N . GLY A 1 87 ? -13.870 -2.615 26.152 1.00 77.19 87 GLY A N 1
ATOM 631 C CA . GLY A 1 87 ? -13.519 -4.022 26.377 1.00 77.19 87 GLY A CA 1
ATOM 632 C C . GLY A 1 87 ? -12.450 -4.597 25.439 1.00 77.19 87 GLY A C 1
ATOM 633 O O . GLY A 1 87 ? -12.171 -5.790 25.526 1.00 77.19 87 GLY A O 1
ATOM 634 N N . LEU A 1 88 ? -11.822 -3.788 24.574 1.00 79.06 88 LEU A N 1
ATOM 635 C CA . LEU A 1 88 ? -10.755 -4.264 23.691 1.00 79.06 88 LEU A CA 1
ATOM 636 C C . LEU A 1 88 ? -9.521 -4.706 24.498 1.00 79.06 88 LEU A C 1
ATOM 638 O O . LEU A 1 88 ? -8.958 -3.936 25.293 1.00 79.06 88 LEU A O 1
ATOM 642 N N . SER A 1 89 ? -9.096 -5.957 24.284 1.00 82.25 89 SER A N 1
ATOM 643 C CA . SER A 1 89 ? -7.873 -6.488 24.887 1.00 82.25 89 SER A CA 1
ATOM 644 C C . SER A 1 89 ? -6.647 -5.742 24.359 1.00 82.25 89 SER A C 1
ATOM 646 O O . SER A 1 89 ? -6.666 -5.147 23.280 1.00 82.25 89 SER A O 1
ATOM 648 N N . GLU A 1 90 ? -5.564 -5.759 25.133 1.00 84.06 90 GLU A N 1
ATOM 649 C CA . GLU A 1 90 ? -4.301 -5.153 24.712 1.00 84.06 90 GLU A CA 1
ATOM 650 C C . GLU A 1 90 ? -3.772 -5.769 23.411 1.00 84.06 90 GLU A C 1
ATOM 652 O O . GLU A 1 90 ? -3.387 -5.045 22.498 1.00 84.06 90 GLU A O 1
ATOM 657 N N . GLU A 1 91 ? -3.825 -7.094 23.304 1.00 77.12 91 GLU A N 1
ATOM 658 C CA . GLU A 1 91 ? -3.389 -7.839 22.124 1.00 77.12 91 GLU A CA 1
ATOM 659 C C . GLU A 1 91 ? -4.215 -7.485 20.879 1.00 77.12 91 GLU A C 1
ATOM 661 O O . GLU A 1 91 ? -3.654 -7.189 19.825 1.00 77.12 91 GLU A O 1
ATOM 666 N N . ALA A 1 92 ? -5.545 -7.417 21.007 1.00 74.19 92 ALA A N 1
ATOM 667 C CA . ALA A 1 92 ? -6.418 -7.038 19.898 1.00 74.19 92 ALA A CA 1
ATOM 668 C C . ALA A 1 92 ? -6.201 -5.577 19.472 1.00 7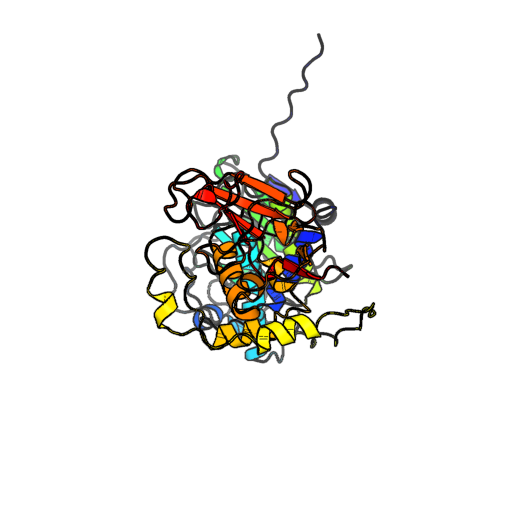4.19 92 ALA A C 1
ATOM 670 O O . ALA A 1 92 ? -6.222 -5.264 18.281 1.00 74.19 92 ALA A O 1
ATOM 671 N N . ALA A 1 93 ? -5.955 -4.675 20.427 1.00 80.81 93 ALA A N 1
ATOM 672 C CA . ALA A 1 93 ? -5.616 -3.288 20.128 1.00 80.81 93 ALA A CA 1
ATOM 673 C C . ALA A 1 93 ? -4.268 -3.169 19.408 1.00 80.81 93 ALA A C 1
ATOM 675 O O . ALA A 1 93 ? -4.140 -2.390 18.467 1.00 80.81 93 ALA A O 1
ATOM 676 N N . LEU A 1 94 ? -3.279 -3.963 19.806 1.00 79.75 94 LEU A N 1
ATOM 677 C CA . LEU A 1 94 ? -1.964 -3.965 19.183 1.00 79.75 94 LEU A CA 1
ATOM 678 C C . LEU A 1 94 ? -1.999 -4.558 17.770 1.00 79.75 94 LEU A C 1
ATOM 680 O O . LEU A 1 94 ? -1.470 -3.942 16.848 1.00 79.75 94 LEU A O 1
ATOM 684 N N . SER A 1 95 ? -2.699 -5.678 17.572 1.00 73.50 95 SER A N 1
ATOM 685 C CA . SER A 1 95 ? -2.954 -6.259 16.244 1.00 73.50 95 SER A CA 1
ATOM 686 C C . SER A 1 95 ? -3.649 -5.254 15.319 1.00 73.50 95 SER A C 1
ATOM 688 O O . SER A 1 95 ? -3.221 -5.030 14.187 1.00 73.50 95 SER A O 1
ATOM 690 N N . ARG A 1 96 ? -4.648 -4.531 15.838 1.00 80.31 96 ARG A N 1
ATOM 691 C CA . ARG A 1 96 ? -5.312 -3.440 15.118 1.00 80.31 96 ARG A CA 1
ATOM 692 C C . ARG A 1 96 ? -4.340 -2.323 14.720 1.00 80.31 96 ARG A C 1
ATOM 694 O O . ARG A 1 96 ? -4.369 -1.875 13.577 1.00 80.31 96 ARG A O 1
ATOM 701 N N . LEU A 1 97 ? -3.475 -1.870 15.628 1.00 83.50 97 LEU A N 1
ATOM 702 C CA . LEU A 1 97 ? -2.474 -0.835 15.333 1.00 83.50 97 LEU A CA 1
ATOM 703 C C . LEU A 1 97 ? -1.449 -1.299 14.286 1.00 83.50 97 LEU A C 1
ATOM 705 O O . LEU A 1 97 ? -1.093 -0.521 13.399 1.00 83.50 97 LEU A O 1
ATOM 709 N N . ARG A 1 98 ? -1.020 -2.565 14.343 1.00 77.38 98 ARG A N 1
ATOM 710 C CA . ARG A 1 98 ? -0.138 -3.175 13.336 1.00 77.38 98 ARG A CA 1
ATOM 711 C C . ARG A 1 98 ? -0.806 -3.224 11.964 1.00 77.38 98 ARG A C 1
ATOM 713 O O . ARG A 1 98 ? -0.208 -2.765 10.996 1.00 77.38 98 ARG A O 1
ATOM 720 N N . ALA A 1 99 ? -2.054 -3.689 11.887 1.00 73.69 99 ALA A N 1
ATOM 721 C CA . ALA A 1 99 ? -2.837 -3.721 10.651 1.00 73.69 99 ALA A CA 1
ATOM 722 C C . ALA A 1 99 ? -2.968 -2.324 10.020 1.00 73.69 99 ALA A C 1
ATOM 724 O O . ALA A 1 99 ? -2.700 -2.141 8.834 1.00 73.69 99 ALA A O 1
ATOM 725 N N . LEU A 1 100 ? -3.310 -1.310 10.822 1.00 84.81 100 LEU A N 1
ATOM 726 C CA . LEU A 1 100 ? -3.402 0.074 10.352 1.00 84.81 100 LEU A CA 1
ATOM 727 C C . LEU A 1 100 ? -2.042 0.601 9.860 1.00 84.81 100 LEU A C 1
ATOM 729 O O . LEU A 1 100 ? -1.969 1.224 8.802 1.00 84.81 100 LEU A O 1
ATOM 733 N N . ARG A 1 101 ? -0.945 0.321 10.575 1.00 85.12 101 ARG A N 1
ATOM 734 C CA . ARG A 1 101 ? 0.396 0.753 10.152 1.00 85.12 101 ARG A CA 1
ATOM 735 C C . ARG A 1 101 ? 0.878 0.039 8.892 1.00 85.12 101 ARG A C 1
ATOM 737 O O . ARG A 1 101 ? 1.536 0.674 8.073 1.00 85.12 101 ARG A O 1
ATOM 744 N N . ALA A 1 102 ? 0.528 -1.231 8.713 1.00 75.62 102 ALA A N 1
ATOM 745 C CA . ALA A 1 102 ? 0.813 -1.978 7.493 1.00 75.62 102 ALA A CA 1
ATOM 746 C C . ALA A 1 102 ? 0.084 -1.374 6.284 1.00 75.62 102 ALA A C 1
ATOM 748 O O . ALA A 1 102 ? 0.688 -1.219 5.224 1.00 75.62 102 ALA A O 1
ATOM 749 N N . VAL A 1 103 ? -1.176 -0.952 6.454 1.00 79.25 103 VAL A N 1
ATOM 750 C CA . VAL A 1 103 ? -1.908 -0.219 5.409 1.00 79.25 103 VAL A CA 1
ATOM 751 C C . VAL A 1 103 ? -1.208 1.102 5.079 1.00 79.25 103 VAL A C 1
ATOM 753 O O . VAL A 1 103 ? -0.994 1.374 3.901 1.00 79.25 103 VAL A O 1
ATOM 756 N N . CYS A 1 104 ? -0.783 1.888 6.079 1.00 84.62 104 CYS A N 1
ATOM 757 C CA . CYS A 1 104 ? 0.006 3.098 5.819 1.00 84.62 104 CYS A CA 1
ATOM 758 C C . CYS A 1 104 ? 1.280 2.781 5.022 1.00 84.62 104 CYS A C 1
ATOM 760 O O . CYS A 1 104 ? 1.540 3.430 4.013 1.00 84.62 104 CYS A O 1
ATOM 762 N N . ALA A 1 105 ? 2.064 1.792 5.471 1.00 78.50 105 ALA A N 1
ATOM 763 C CA . ALA A 1 105 ? 3.344 1.412 4.865 1.00 78.50 105 ALA A CA 1
ATOM 764 C C . ALA A 1 105 ? 3.186 1.037 3.396 1.00 78.50 105 ALA A C 1
ATOM 766 O O . ALA A 1 105 ? 3.922 1.533 2.549 1.00 78.50 105 ALA A O 1
ATOM 767 N N . LEU A 1 106 ? 2.175 0.225 3.105 1.00 77.00 106 LEU A N 1
ATOM 768 C CA . LEU A 1 106 ? 1.834 -0.173 1.754 1.00 77.00 106 LEU A CA 1
ATOM 769 C C . LEU A 1 106 ? 1.461 1.029 0.882 1.00 77.00 106 LEU A C 1
ATOM 771 O O . LEU A 1 106 ? 1.982 1.156 -0.223 1.00 77.00 106 LEU A O 1
ATOM 775 N N . VAL A 1 107 ? 0.554 1.891 1.359 1.00 81.81 107 VAL A N 1
ATOM 776 C CA . VAL A 1 107 ? 0.106 3.059 0.592 1.00 81.81 107 VAL A CA 1
ATOM 777 C C . VAL A 1 107 ? 1.300 3.947 0.267 1.00 81.81 107 VAL A C 1
ATOM 779 O O . VAL A 1 107 ? 1.526 4.227 -0.905 1.00 81.81 107 VAL A O 1
ATOM 782 N N . ALA A 1 108 ? 2.121 4.299 1.257 1.00 81.75 108 ALA A N 1
ATOM 783 C CA . ALA A 1 108 ? 3.274 5.149 0.995 1.00 81.75 108 ALA A CA 1
ATOM 784 C C . ALA A 1 108 ? 4.322 4.502 0.091 1.00 81.75 108 ALA A C 1
ATOM 786 O O . ALA A 1 108 ? 4.858 5.183 -0.775 1.00 81.75 108 ALA A O 1
ATOM 787 N N . GLU A 1 109 ? 4.593 3.203 0.242 1.00 79.19 109 GLU A N 1
ATOM 788 C CA . GLU A 1 109 ? 5.527 2.493 -0.636 1.00 79.19 109 GLU A CA 1
ATOM 789 C C . GLU A 1 109 ? 5.055 2.548 -2.094 1.00 79.19 109 GLU A C 1
ATOM 791 O O . GLU A 1 109 ? 5.828 2.875 -2.991 1.00 79.19 109 GLU A O 1
ATOM 796 N N . LYS A 1 110 ? 3.776 2.249 -2.343 1.00 77.56 110 LYS A N 1
ATOM 797 C CA . LYS A 1 110 ? 3.231 2.161 -3.703 1.00 77.56 110 LYS A CA 1
ATOM 798 C C . LYS A 1 110 ? 2.973 3.518 -4.349 1.00 77.56 110 LYS A C 1
ATOM 800 O O . LYS A 1 110 ? 3.003 3.598 -5.573 1.00 77.56 110 LYS A O 1
ATOM 805 N N . THR A 1 111 ? 2.734 4.566 -3.565 1.00 81.50 111 THR A N 1
ATOM 806 C CA . THR A 1 111 ? 2.606 5.933 -4.091 1.00 81.50 111 THR A CA 1
ATOM 807 C C . THR A 1 111 ? 3.919 6.710 -4.047 1.00 81.50 111 THR A C 1
ATOM 809 O O . THR A 1 111 ? 3.933 7.860 -4.461 1.00 81.50 111 THR A O 1
ATOM 812 N N . ASN A 1 112 ? 5.010 6.139 -3.520 1.00 83.06 112 ASN A N 1
ATOM 813 C CA . ASN A 1 112 ? 6.237 6.877 -3.197 1.00 83.06 112 ASN A CA 1
ATOM 814 C C . ASN A 1 112 ? 5.981 8.094 -2.275 1.00 83.06 112 ASN A C 1
ATOM 816 O O . ASN A 1 112 ? 6.642 9.128 -2.368 1.00 83.06 112 ASN A O 1
ATOM 820 N N . ALA A 1 113 ? 4.980 7.995 -1.395 1.00 86.94 113 ALA A N 1
ATOM 821 C CA . ALA A 1 113 ? 4.701 9.050 -0.433 1.00 86.94 113 ALA A CA 1
ATOM 822 C C . ALA A 1 113 ? 5.689 8.995 0.734 1.00 86.94 113 ALA A C 1
ATOM 824 O O . ALA A 1 113 ? 6.180 7.941 1.135 1.00 86.94 113 ALA A O 1
ATOM 825 N N . HIS A 1 114 ? 5.963 10.161 1.302 1.00 90.88 114 HIS A N 1
ATOM 826 C CA . HIS A 1 114 ? 6.923 10.325 2.389 1.00 90.88 114 HIS A CA 1
ATOM 827 C C . HIS A 1 114 ? 6.250 10.281 3.763 1.00 90.88 114 HIS A C 1
ATOM 829 O O . HIS A 1 114 ? 6.906 10.048 4.784 1.00 90.88 114 HIS A O 1
ATOM 835 N N . TRP A 1 115 ? 4.935 10.489 3.788 1.00 93.50 115 TRP A N 1
ATOM 836 C CA . TRP A 1 115 ? 4.118 10.436 4.983 1.00 93.50 115 TRP A CA 1
ATOM 837 C C . TRP A 1 115 ? 2.758 9.808 4.663 1.00 93.50 115 TRP A C 1
ATOM 839 O O . TRP A 1 115 ? 2.176 10.063 3.612 1.00 93.50 115 TRP A O 1
ATOM 849 N N . CYS A 1 116 ? 2.249 8.966 5.560 1.00 94.06 116 CYS A N 1
ATOM 850 C CA . CYS A 1 116 ? 0.899 8.415 5.452 1.00 94.06 116 CYS A CA 1
ATOM 851 C C . CYS A 1 116 ? 0.341 8.149 6.844 1.00 94.06 116 CYS A C 1
ATOM 853 O O . CYS A 1 116 ? 0.988 7.469 7.643 1.00 94.06 116 CYS A O 1
ATOM 855 N N . GLY A 1 117 ? -0.873 8.615 7.124 1.00 95.31 117 GLY A N 1
ATOM 856 C CA . GLY A 1 117 ? -1.532 8.468 8.416 1.00 95.31 117 GLY A CA 1
ATOM 857 C C . GLY A 1 117 ? -2.994 8.064 8.302 1.00 95.31 117 GLY A C 1
ATOM 858 O O . GLY A 1 117 ? -3.713 8.525 7.420 1.00 95.31 117 GLY A O 1
ATOM 859 N N . ILE A 1 118 ? -3.441 7.226 9.236 1.00 95.00 118 ILE A N 1
ATOM 860 C CA . ILE A 1 118 ? -4.842 6.830 9.388 1.00 95.00 118 ILE A CA 1
ATOM 861 C C . ILE A 1 118 ? -5.375 7.354 10.714 1.00 95.00 118 ILE A C 1
ATOM 863 O O . ILE A 1 118 ? -4.761 7.198 11.779 1.00 95.00 118 ILE A O 1
ATOM 867 N N . TYR A 1 119 ? -6.567 7.934 10.638 1.00 95.06 119 TYR A N 1
ATOM 868 C CA . TYR A 1 119 ? -7.231 8.588 11.747 1.00 95.06 119 TYR A CA 1
ATOM 869 C C . TYR A 1 119 ? -8.634 8.031 11.949 1.00 95.06 119 TYR A C 1
ATOM 871 O O . TYR A 1 119 ? -9.335 7.725 10.987 1.00 95.06 119 TYR A O 1
ATOM 879 N N . GLN A 1 120 ? -9.067 7.975 13.202 1.00 92.62 120 GLN A N 1
ATOM 880 C CA . GLN A 1 120 ? -10.428 7.639 13.597 1.00 92.62 120 GLN A CA 1
ATOM 881 C C . GLN A 1 120 ? -11.130 8.879 14.150 1.00 92.62 120 GLN A C 1
ATOM 883 O O . GLN A 1 120 ? -10.555 9.606 14.956 1.00 92.62 120 GLN A O 1
ATOM 888 N N . VAL A 1 121 ? -12.392 9.091 13.782 1.00 90.12 121 VAL A N 1
ATOM 889 C CA . VAL A 1 121 ? -13.256 10.062 14.461 1.00 90.12 121 VAL A CA 1
ATOM 890 C C . VAL A 1 121 ? -13.624 9.509 15.838 1.00 90.12 121 VAL A C 1
ATOM 892 O O . VAL A 1 121 ? -14.245 8.450 15.947 1.00 90.12 121 VAL A O 1
ATOM 895 N N . VAL A 1 122 ? -13.257 10.233 16.891 1.00 86.12 122 VAL A N 1
ATOM 896 C CA . VAL A 1 122 ? -13.530 9.882 18.286 1.00 86.12 122 VAL A CA 1
ATOM 897 C C . VAL A 1 122 ? -14.320 10.985 18.975 1.00 86.12 122 VAL A C 1
ATOM 899 O O . VAL A 1 122 ? -14.124 12.174 18.724 1.00 86.12 122 VAL A O 1
ATOM 902 N N . GLN A 1 123 ? -15.210 10.574 19.873 1.00 83.00 123 GLN A N 1
ATOM 903 C CA . GLN A 1 123 ? -15.949 11.465 20.754 1.00 83.00 123 GLN A CA 1
ATOM 904 C C . GLN A 1 123 ? -15.434 11.241 22.182 1.00 83.00 123 GLN A C 1
ATOM 906 O O . GLN A 1 123 ? -15.795 10.232 22.791 1.00 83.00 123 GLN A O 1
ATOM 911 N N . PRO A 1 124 ? -14.564 12.116 22.714 1.00 71.75 124 PRO A N 1
ATOM 912 C CA . PRO A 1 124 ? -14.106 11.992 24.092 1.00 71.75 124 PRO A CA 1
ATOM 913 C C . PRO A 1 124 ? -15.282 12.144 25.063 1.00 71.75 124 PRO A C 1
ATOM 915 O O . PRO A 1 124 ? -16.237 12.883 24.796 1.00 71.75 124 PRO A O 1
ATOM 918 N N . SER A 1 125 ? -15.204 11.456 26.204 1.00 69.06 125 SER A N 1
ATOM 919 C CA . SER A 1 125 ? -16.153 11.673 27.300 1.00 69.06 125 SER A CA 1
ATOM 920 C C . SER A 1 125 ? -15.956 13.073 27.879 1.00 69.06 125 SER A C 1
ATOM 922 O O . SER A 1 125 ? -14.841 13.603 27.866 1.00 69.06 125 SER A O 1
ATOM 924 N N . ALA A 1 126 ? -17.021 13.674 28.411 1.00 63.38 126 ALA A N 1
ATOM 925 C CA . ALA A 1 126 ? -16.932 14.986 29.048 1.00 63.38 126 ALA A CA 1
ATOM 926 C C . ALA A 1 126 ? -15.835 14.987 30.132 1.00 63.38 126 ALA A C 1
ATOM 928 O O . ALA A 1 126 ? -15.811 14.108 30.991 1.00 63.38 126 ALA A O 1
ATOM 929 N N . GLY A 1 127 ? -14.911 15.950 30.059 1.00 61.19 127 GLY A N 1
ATOM 930 C CA . GLY A 1 127 ? -13.782 16.064 30.990 1.00 61.19 127 GLY A CA 1
ATOM 931 C C . GLY A 1 127 ? -12.584 15.147 30.711 1.00 61.19 127 GLY A C 1
ATOM 932 O O . GLY A 1 127 ? -11.662 15.128 31.520 1.00 61.19 127 GLY A O 1
ATOM 933 N N . THR A 1 128 ? -12.561 14.404 29.596 1.00 67.81 128 THR A N 1
ATOM 934 C CA . THR A 1 128 ? -11.340 13.700 29.160 1.00 67.81 128 THR A CA 1
ATOM 935 C C . THR A 1 128 ? -10.288 14.723 28.745 1.00 67.81 128 THR A C 1
ATOM 937 O O . THR A 1 128 ? -10.498 15.464 27.786 1.00 67.81 128 THR A O 1
ATOM 940 N N . ASP A 1 129 ? -9.158 14.736 29.446 1.00 68.50 129 ASP A N 1
ATOM 941 C CA . ASP A 1 129 ? -7.988 15.516 29.061 1.00 68.50 129 ASP A CA 1
ATOM 942 C C . ASP A 1 129 ? -7.282 14.820 27.888 1.00 68.50 129 ASP A C 1
ATOM 944 O O . ASP A 1 129 ? -6.668 13.764 28.041 1.00 68.50 129 ASP A O 1
ATOM 948 N N . LEU A 1 130 ? -7.418 15.385 26.688 1.00 69.00 130 LEU A N 1
ATOM 949 C CA . LEU A 1 130 ? -6.716 14.923 25.484 1.00 69.00 130 LEU A CA 1
ATOM 950 C C . LEU A 1 130 ? -5.344 15.602 25.327 1.00 69.00 130 LEU A C 1
ATOM 952 O O . LEU A 1 130 ? -4.748 15.593 24.242 1.00 69.00 130 LEU A O 1
ATOM 956 N N . GLY A 1 131 ? -4.854 16.215 26.405 1.00 69.38 131 GLY A N 1
ATOM 957 C CA . GLY A 1 131 ? -3.661 17.028 26.412 1.00 69.38 131 GLY A CA 1
ATOM 958 C C . GLY A 1 131 ? -3.843 18.297 25.578 1.00 69.38 131 GLY A C 1
ATOM 959 O O . GLY A 1 131 ? -4.950 18.664 25.171 1.00 69.38 131 GLY A O 1
ATOM 960 N N . PRO A 1 132 ? -2.742 18.970 25.230 1.00 65.25 132 PRO A N 1
ATOM 961 C CA . PRO A 1 132 ? -2.791 20.300 24.630 1.00 65.25 132 PRO A CA 1
ATOM 962 C C . PRO A 1 132 ? -3.231 20.315 23.151 1.00 65.25 132 PRO A C 1
ATOM 964 O O . PRO A 1 132 ? -3.184 21.351 22.488 1.00 65.25 132 PRO A O 1
ATOM 967 N N . PHE A 1 133 ? -3.626 19.158 22.617 1.00 67.31 133 PHE A N 1
ATOM 968 C CA . PHE A 1 133 ? -4.096 18.977 21.246 1.00 67.31 133 PHE A CA 1
ATOM 969 C C . PHE A 1 133 ? -5.579 18.641 21.139 1.00 67.31 133 PHE A C 1
ATOM 971 O O . PHE A 1 133 ? -6.108 18.674 20.024 1.00 67.31 133 PHE A O 1
ATOM 978 N N . GLY A 1 134 ? -6.224 18.312 22.261 1.00 59.59 134 GLY A N 1
ATOM 979 C CA . GLY A 1 134 ? -7.668 18.169 22.333 1.00 59.59 134 GLY A CA 1
ATOM 980 C C . GLY A 1 134 ? -8.353 19.492 22.051 1.00 59.59 134 GLY A C 1
ATOM 981 O O . GLY A 1 134 ? -7.909 20.533 22.527 1.00 59.59 134 GLY A O 1
ATOM 982 N N . GLY A 1 135 ? -9.429 19.462 21.268 1.00 59.84 135 GLY A N 1
ATOM 983 C CA . GLY A 1 135 ? -10.330 20.612 21.171 1.00 59.84 135 GLY A CA 1
ATOM 984 C C . GLY A 1 135 ? -10.995 20.924 22.515 1.00 59.84 135 GLY A C 1
ATOM 985 O O . GLY A 1 135 ? -10.725 20.260 23.514 1.00 59.84 135 GLY A O 1
ATOM 986 N N . ASP A 1 136 ? -11.915 21.891 22.522 1.00 55.81 136 ASP A N 1
ATOM 987 C CA . ASP A 1 136 ? -12.750 22.194 23.692 1.00 55.81 136 ASP A CA 1
ATOM 988 C C . ASP A 1 136 ? -13.285 20.897 24.319 1.00 55.81 136 ASP A C 1
ATOM 990 O O . ASP A 1 136 ? -13.817 20.047 23.602 1.00 55.81 136 ASP A O 1
ATOM 994 N N . ASN A 1 137 ? -13.095 20.734 25.635 1.00 54.97 137 ASN A N 1
ATOM 995 C CA . ASN A 1 137 ? -13.374 19.518 26.410 1.00 54.97 137 ASN A CA 1
ATOM 996 C C . ASN A 1 137 ? -14.782 18.950 26.126 1.00 54.97 137 ASN A C 1
ATOM 998 O O . ASN A 1 137 ? -15.747 19.289 26.811 1.00 54.97 137 ASN A O 1
ATOM 1002 N N . GLY A 1 138 ? -14.895 18.074 25.120 1.00 58.09 138 GLY A N 1
ATOM 1003 C CA . GLY A 1 138 ? -16.157 17.474 24.670 1.00 58.09 138 GLY A CA 1
ATOM 1004 C C . GLY A 1 138 ? -16.470 17.581 23.171 1.00 58.09 138 GLY A C 1
ATOM 1005 O O . GLY A 1 138 ? -17.452 16.986 22.736 1.00 58.09 138 GLY A O 1
ATOM 1006 N N . ALA A 1 139 ? -15.680 18.279 22.352 1.00 70.06 139 ALA A N 1
ATOM 1007 C CA . ALA A 1 139 ? -15.849 18.262 20.894 1.00 70.06 139 ALA A CA 1
ATOM 1008 C C . ALA A 1 139 ? -15.320 16.948 20.269 1.00 70.06 139 ALA A C 1
ATOM 1010 O O . ALA A 1 139 ? -14.371 16.359 20.800 1.00 70.06 139 ALA A O 1
ATOM 1011 N N . PRO A 1 140 ? -15.879 16.475 19.136 1.00 85.62 140 PRO A N 1
ATOM 1012 C CA . PRO A 1 140 ? -15.293 15.368 18.387 1.00 85.62 140 PRO A CA 1
ATOM 1013 C C . PRO A 1 140 ? -13.865 15.698 17.926 1.00 85.62 140 PRO A C 1
ATOM 1015 O O . PRO A 1 140 ? -13.530 16.849 17.644 1.00 85.62 140 PRO A O 1
ATOM 1018 N N . ASN A 1 141 ? -13.013 14.682 17.827 1.00 88.00 141 ASN A N 1
ATOM 1019 C CA . ASN A 1 141 ? -11.631 14.807 17.364 1.00 88.00 141 ASN A CA 1
ATOM 1020 C C . ASN A 1 141 ? -11.319 13.708 16.343 1.00 88.00 141 ASN A C 1
ATOM 1022 O O . ASN A 1 141 ? -11.933 12.643 16.357 1.00 88.00 141 ASN A O 1
ATOM 1026 N N . LEU A 1 142 ? -10.317 13.927 15.498 1.00 91.25 142 LEU A N 1
ATOM 1027 C CA . LEU A 1 142 ? -9.585 12.831 14.872 1.00 91.25 142 LEU A CA 1
ATOM 1028 C C . LEU A 1 142 ? -8.487 12.369 15.821 1.00 91.25 142 LEU A C 1
ATOM 1030 O O . LEU A 1 142 ? -7.665 13.175 16.252 1.00 91.25 142 LEU A O 1
ATOM 1034 N N . LEU A 1 143 ? -8.457 11.072 16.098 1.00 91.50 143 LEU A N 1
ATOM 1035 C CA . LEU A 1 143 ? -7.356 10.373 16.743 1.00 91.50 143 LEU A CA 1
ATOM 1036 C C . LEU A 1 143 ? -6.516 9.684 15.669 1.00 91.50 143 LEU A C 1
ATOM 1038 O O . LEU A 1 143 ? -7.009 8.802 14.966 1.00 91.50 143 LEU A O 1
ATOM 1042 N N . LYS A 1 144 ? -5.240 10.051 15.565 1.00 93.19 144 LYS A N 1
ATOM 1043 C CA . LYS A 1 144 ? -4.255 9.325 14.761 1.00 93.19 144 LYS A CA 1
ATOM 1044 C C . LYS A 1 144 ? -3.971 7.977 15.414 1.00 93.19 144 LYS A C 1
ATOM 1046 O O . LYS A 1 144 ? -3.484 7.935 16.540 1.00 93.19 144 LYS A O 1
ATOM 1051 N N . LEU A 1 145 ? -4.260 6.892 14.701 1.00 90.88 145 LEU A N 1
ATOM 1052 C CA . LEU A 1 145 ? -4.013 5.532 15.185 1.00 90.88 145 LEU A CA 1
ATOM 1053 C C . LEU A 1 145 ? -2.720 4.950 14.619 1.00 90.88 145 LEU A C 1
ATOM 1055 O O . LEU A 1 145 ? -2.001 4.258 15.327 1.00 90.88 145 LEU A O 1
ATOM 1059 N N . ALA A 1 146 ? -2.403 5.242 13.361 1.00 90.31 146 ALA A N 1
ATOM 1060 C CA . ALA A 1 146 ? -1.186 4.756 12.727 1.00 90.31 146 ALA A CA 1
ATOM 1061 C C . ALA A 1 146 ? -0.640 5.788 11.751 1.00 90.31 146 ALA A C 1
ATOM 1063 O O . ALA A 1 146 ? -1.403 6.531 11.133 1.00 90.31 146 ALA A O 1
ATOM 1064 N N . TYR A 1 147 ? 0.683 5.821 11.612 1.00 92.62 147 TYR A N 1
ATOM 1065 C CA . TYR A 1 147 ? 1.341 6.579 10.562 1.00 92.62 147 TYR A CA 1
ATOM 1066 C C . TYR A 1 147 ? 2.747 6.043 10.266 1.00 92.62 147 TYR A C 1
ATOM 1068 O O . TYR A 1 147 ? 3.312 5.248 11.024 1.00 92.62 147 TYR A O 1
ATOM 1076 N N . ILE A 1 148 ? 3.308 6.530 9.168 1.00 85.88 148 ILE A N 1
ATOM 1077 C CA . ILE A 1 148 ? 4.722 6.452 8.790 1.00 85.88 148 ILE A CA 1
ATOM 1078 C C . ILE A 1 148 ? 5.199 7.839 8.363 1.00 85.88 148 ILE A C 1
ATOM 1080 O O . ILE A 1 148 ? 4.394 8.666 7.940 1.00 85.88 148 ILE A O 1
ATOM 1084 N N . GLY A 1 149 ? 6.503 8.077 8.482 1.00 86.00 149 GLY A N 1
ATOM 1085 C CA . GLY A 1 149 ? 7.121 9.374 8.219 1.00 86.00 149 GLY A CA 1
ATOM 1086 C C . GLY A 1 149 ? 7.457 10.136 9.503 1.00 86.00 149 GLY A C 1
ATOM 1087 O O . GLY A 1 149 ? 7.629 9.548 10.575 1.00 86.00 149 GLY A O 1
ATOM 1088 N N . ALA A 1 150 ? 7.601 11.456 9.383 1.00 82.12 150 ALA A N 1
ATOM 1089 C CA . ALA A 1 150 ? 7.992 12.322 10.490 1.00 82.12 150 ALA A CA 1
ATOM 1090 C C . ALA A 1 150 ? 6.979 12.297 11.663 1.00 82.12 150 ALA A C 1
ATOM 1092 O O . ALA A 1 150 ? 5.771 12.152 11.434 1.00 82.12 150 ALA A O 1
ATOM 1093 N N . PRO A 1 151 ? 7.446 12.454 12.923 1.00 83.19 151 PRO A N 1
ATOM 1094 C CA . PRO A 1 151 ? 6.584 12.556 14.100 1.00 83.19 151 PRO A CA 1
ATOM 1095 C C . PRO A 1 151 ? 5.479 13.598 13.945 1.00 83.19 151 PRO A C 1
ATOM 1097 O O . PRO A 1 151 ? 5.721 14.715 13.493 1.00 83.19 151 PRO A O 1
ATOM 1100 N N . SER A 1 152 ? 4.263 13.244 14.358 1.00 83.44 152 SER A N 1
ATOM 1101 C CA . SER A 1 152 ? 3.078 14.070 14.134 1.00 83.44 152 SER A CA 1
ATOM 1102 C C . SER A 1 152 ? 2.138 14.040 15.338 1.00 83.44 152 SER A C 1
ATOM 1104 O O . SER A 1 152 ? 2.111 13.074 16.105 1.00 83.44 152 SER A O 1
ATOM 1106 N N . ARG A 1 153 ? 1.365 15.117 15.519 1.00 84.62 153 ARG A N 1
ATOM 1107 C CA . ARG A 1 153 ? 0.434 15.259 16.649 1.00 84.62 153 ARG A CA 1
ATOM 1108 C C . ARG A 1 153 ? -0.648 14.160 16.641 1.00 84.62 153 ARG A C 1
ATOM 1110 O O . ARG A 1 153 ? -1.058 13.725 15.555 1.00 84.62 153 ARG A O 1
ATOM 1117 N N . PRO A 1 154 ? -1.130 13.724 17.820 1.00 86.25 154 PRO A N 1
ATOM 1118 C CA . PRO A 1 154 ? -2.084 12.618 17.926 1.00 86.25 154 PRO A CA 1
ATOM 1119 C C . PRO A 1 154 ? -3.548 13.022 17.689 1.00 86.25 154 PRO A C 1
ATOM 1121 O O . PRO A 1 154 ? -4.292 12.236 17.110 1.00 86.25 154 PRO A O 1
ATOM 1124 N N . TYR A 1 155 ? -3.956 14.234 18.089 1.00 86.12 155 TYR A N 1
ATOM 1125 C CA . TYR A 1 155 ? -5.352 14.691 18.019 1.00 86.12 155 TYR A CA 1
ATOM 1126 C C . TYR A 1 155 ? -5.542 15.902 17.113 1.00 86.12 155 TYR A C 1
ATOM 1128 O O . TYR A 1 155 ? -4.719 16.819 17.141 1.00 86.12 155 TYR A O 1
ATOM 1136 N N . PHE A 1 156 ? -6.643 15.930 16.359 1.00 87.62 156 PHE A N 1
ATOM 1137 C CA . PHE A 1 156 ? -7.072 17.074 15.546 1.00 87.62 156 PHE A CA 1
ATOM 1138 C C . PHE A 1 156 ? -8.534 17.415 15.882 1.00 87.62 156 PHE A C 1
ATOM 1140 O O . PHE A 1 156 ? -9.412 16.582 15.643 1.00 87.62 156 PHE A O 1
ATOM 1147 N N . PRO A 1 157 ? -8.814 18.603 16.444 1.00 84.81 157 PRO A N 1
ATOM 1148 C CA . PRO A 1 157 ? -10.172 19.017 16.784 1.00 84.81 157 PRO A CA 1
ATOM 1149 C C . PRO A 1 157 ? -11.085 19.110 15.560 1.00 84.81 157 PRO A C 1
ATOM 1151 O O . PRO A 1 157 ? -10.755 19.780 14.585 1.00 84.81 157 PRO A O 1
ATOM 1154 N N . LEU A 1 158 ? -12.278 18.519 15.636 1.00 84.81 158 LEU A N 1
ATOM 1155 C CA . LEU A 1 158 ? -13.309 18.659 14.604 1.00 84.81 158 LEU A CA 1
ATOM 1156 C C . LEU A 1 158 ? -14.213 19.853 14.916 1.00 84.81 158 LEU A C 1
ATOM 1158 O O . LEU A 1 158 ? -15.407 19.714 15.183 1.00 84.81 158 LEU A O 1
ATOM 1162 N N . THR A 1 159 ? -13.615 21.042 14.909 1.00 83.25 159 THR A N 1
ATOM 1163 C CA . THR A 1 159 ? -14.312 22.322 15.079 1.00 83.25 159 THR A CA 1
ATOM 1164 C C . THR A 1 159 ? -14.145 23.177 13.830 1.00 83.25 159 THR A C 1
ATOM 1166 O O . THR A 1 159 ? -13.131 23.092 13.140 1.00 83.25 159 THR A O 1
ATOM 1169 N N . ALA A 1 160 ? -15.116 24.050 13.549 1.00 80.94 160 ALA A N 1
ATOM 1170 C CA . ALA A 1 160 ? -15.044 24.942 12.390 1.00 80.94 160 ALA A CA 1
ATOM 1171 C C . ALA A 1 160 ? -13.786 25.833 12.415 1.00 80.94 160 ALA A C 1
ATOM 1173 O O . ALA A 1 160 ? -13.147 26.031 11.385 1.00 80.94 160 ALA A O 1
ATOM 1174 N N . ALA A 1 161 ? -13.399 26.318 13.601 1.00 81.38 161 ALA A N 1
ATOM 1175 C CA . ALA A 1 161 ? -12.213 27.150 13.781 1.00 81.38 161 ALA A CA 1
ATOM 1176 C C . ALA A 1 161 ? -10.912 26.401 13.453 1.00 81.38 161 ALA A C 1
ATOM 1178 O O . ALA A 1 161 ? -10.026 26.964 12.819 1.00 81.38 161 ALA A O 1
ATOM 1179 N N . PHE A 1 162 ? -10.799 25.132 13.856 1.00 78.94 162 PHE A N 1
ATOM 1180 C CA . PHE A 1 162 ? -9.608 24.335 13.570 1.00 78.94 162 PHE A CA 1
ATOM 1181 C C . PHE A 1 162 ? -9.586 23.840 12.115 1.00 78.94 162 PHE A C 1
ATOM 1183 O O . PHE A 1 162 ? -8.538 23.855 11.472 1.00 78.94 162 PHE A O 1
ATOM 1190 N N . ALA A 1 163 ? -10.747 23.468 11.566 1.00 81.00 163 ALA A N 1
ATOM 1191 C CA . ALA A 1 163 ? -10.885 23.044 10.175 1.00 81.00 163 ALA A CA 1
ATOM 1192 C C . ALA A 1 163 ? -10.477 24.133 9.176 1.00 81.00 163 ALA A C 1
ATOM 1194 O O . ALA A 1 163 ? -9.874 23.807 8.160 1.00 81.00 163 ALA A O 1
ATOM 1195 N N . ALA A 1 164 ? -10.688 25.415 9.493 1.00 75.62 164 ALA A N 1
ATOM 1196 C CA . ALA A 1 164 ? -10.286 26.531 8.632 1.00 75.62 164 ALA A CA 1
ATOM 1197 C C . ALA A 1 164 ? -8.795 26.520 8.225 1.00 75.62 164 ALA A C 1
ATOM 1199 O O . ALA A 1 164 ? -8.461 27.074 7.182 1.00 75.62 164 ALA A O 1
ATOM 1200 N N . GLY A 1 165 ? -7.919 25.885 9.015 1.00 73.25 165 GLY A N 1
ATOM 1201 C CA . GLY A 1 165 ? -6.495 25.703 8.705 1.00 73.25 165 GLY A CA 1
ATOM 1202 C C . GLY A 1 165 ? -6.032 24.243 8.724 1.00 73.25 165 GLY A C 1
ATOM 1203 O O . GLY A 1 165 ? -4.843 23.987 8.884 1.00 73.25 165 GLY A O 1
ATOM 1204 N N . SER A 1 166 ? -6.946 23.271 8.635 1.00 81.62 166 SER A N 1
ATOM 1205 C CA . SER A 1 166 ? -6.618 21.843 8.704 1.00 81.62 166 SER A CA 1
ATOM 1206 C C . SER A 1 166 ? -7.370 21.059 7.636 1.00 81.62 166 SER A C 1
ATOM 1208 O O . SER A 1 166 ? -8.589 20.882 7.738 1.00 81.62 166 SER A O 1
ATOM 1210 N N . ASN A 1 167 ? -6.634 20.510 6.664 1.00 84.69 167 ASN A N 1
ATOM 1211 C CA . ASN A 1 167 ? -7.193 19.604 5.655 1.00 84.69 167 ASN A CA 1
ATOM 1212 C C . ASN A 1 167 ? -7.840 18.394 6.320 1.00 84.69 167 ASN A C 1
ATOM 1214 O O . ASN A 1 167 ? -9.008 18.118 6.073 1.00 84.69 167 ASN A O 1
ATOM 1218 N N . ASN A 1 168 ? -7.133 17.767 7.260 1.00 90.75 168 ASN A N 1
ATOM 1219 C CA . ASN A 1 168 ? -7.617 16.606 8.005 1.00 90.75 168 ASN A CA 1
ATOM 1220 C C . ASN A 1 168 ? -8.993 16.847 8.636 1.00 90.75 168 ASN A C 1
ATOM 1222 O O . ASN A 1 168 ? -9.935 16.079 8.427 1.00 90.75 168 ASN A O 1
ATOM 1226 N N . SER A 1 169 ? -9.152 17.962 9.347 1.00 87.06 169 SER A N 1
ATOM 1227 C CA . SER A 1 169 ? -10.430 18.279 9.995 1.00 87.06 169 SER A CA 1
ATOM 1228 C C . SER A 1 169 ? -11.493 18.716 8.983 1.00 87.06 169 SER A C 1
ATOM 1230 O O . SER A 1 169 ? -12.659 18.358 9.130 1.00 87.06 169 SER A O 1
ATOM 1232 N N . THR A 1 170 ? -11.099 19.411 7.911 1.00 85.69 170 THR A N 1
ATOM 1233 C CA . THR A 1 170 ? -11.999 19.784 6.808 1.00 85.69 170 THR A CA 1
ATOM 1234 C C . THR A 1 170 ? -12.561 18.559 6.093 1.00 85.69 170 THR A C 1
ATOM 1236 O O . THR A 1 170 ? -13.772 18.475 5.884 1.00 85.69 170 THR A O 1
ATOM 1239 N N . VAL A 1 171 ? -11.720 17.587 5.739 1.00 90.94 171 VAL A N 1
ATOM 1240 C CA . VAL A 1 171 ? -12.129 16.339 5.081 1.00 90.94 171 VAL A CA 1
ATOM 1241 C C . VAL A 1 171 ? -13.053 15.543 5.994 1.00 90.94 171 VAL A C 1
ATOM 1243 O O . VAL A 1 171 ? -14.126 15.118 5.564 1.00 90.94 171 VAL A O 1
ATOM 1246 N N . ALA A 1 172 ? -12.700 15.411 7.275 1.00 89.06 172 ALA A N 1
ATOM 1247 C CA . ALA A 1 172 ? -13.518 14.689 8.242 1.00 89.06 172 ALA A CA 1
ATOM 1248 C C . ALA A 1 172 ? -14.909 15.313 8.453 1.00 89.06 172 ALA A C 1
ATOM 1250 O O . ALA A 1 172 ? -15.893 14.586 8.565 1.00 89.06 172 ALA A O 1
ATOM 1251 N N . MET A 1 173 ? -15.002 16.647 8.493 1.00 86.12 173 MET A N 1
ATOM 1252 C CA . MET A 1 173 ? -16.269 17.360 8.700 1.00 86.12 173 MET A CA 1
ATOM 1253 C C . MET A 1 173 ? -17.115 17.473 7.427 1.00 86.12 173 MET A C 1
ATOM 1255 O O . MET A 1 173 ? -18.340 17.492 7.510 1.00 86.12 173 MET A O 1
ATOM 1259 N N . SER A 1 174 ? -16.481 17.573 6.257 1.00 87.00 174 SER A N 1
ATOM 1260 C CA . SER A 1 174 ? -17.182 17.761 4.979 1.00 87.00 174 SER A CA 1
ATOM 1261 C C . SER A 1 174 ? -17.530 16.456 4.267 1.00 87.00 174 SER A C 1
ATOM 1263 O O . SER A 1 174 ? -18.423 16.452 3.421 1.00 87.00 174 SER A O 1
ATOM 1265 N N . GLY A 1 175 ? -16.807 15.368 4.553 1.00 84.75 175 GLY A N 1
ATOM 1266 C CA . GLY A 1 175 ? -16.907 14.116 3.804 1.00 84.75 175 GLY A CA 1
ATOM 1267 C C . GLY A 1 175 ? -16.437 14.227 2.352 1.00 84.75 175 GLY A C 1
ATOM 1268 O O . GLY A 1 175 ? -16.778 13.373 1.538 1.00 84.75 175 GLY A O 1
ATOM 1269 N N . ARG A 1 176 ? -15.676 15.269 2.002 1.00 85.69 176 ARG A N 1
ATOM 1270 C CA . ARG A 1 176 ? -15.105 15.455 0.663 1.00 85.69 176 ARG A CA 1
ATOM 1271 C C . ARG A 1 176 ? -13.603 15.262 0.724 1.00 85.69 176 ARG A C 1
ATOM 1273 O O . ARG A 1 176 ? -12.956 15.877 1.565 1.00 85.69 176 ARG A O 1
ATOM 1280 N N . ALA A 1 177 ? -13.064 14.433 -0.165 1.00 90.25 177 ALA A N 1
ATOM 1281 C CA . ALA A 1 177 ? -11.621 14.291 -0.293 1.00 90.25 177 ALA A CA 1
ATOM 1282 C C . ALA A 1 177 ? -11.018 15.591 -0.827 1.00 90.25 177 ALA A C 1
ATOM 1284 O O . ALA A 1 177 ? -11.643 16.276 -1.642 1.00 90.25 177 ALA A O 1
ATOM 1285 N N . ILE A 1 178 ? -9.806 15.906 -0.386 1.00 89.81 178 ILE A N 1
ATOM 1286 C CA . ILE A 1 178 ? -9.010 17.018 -0.898 1.00 89.81 178 ILE A CA 1
ATOM 1287 C C . ILE A 1 178 ? -7.705 16.435 -1.436 1.00 89.81 178 ILE A C 1
ATOM 1289 O O . ILE A 1 178 ? -7.015 15.710 -0.723 1.00 89.81 178 ILE A O 1
ATOM 1293 N N . VAL A 1 179 ? -7.383 16.745 -2.691 1.00 92.12 179 VAL A N 1
ATOM 1294 C CA . VAL A 1 179 ? -6.144 16.311 -3.346 1.00 92.12 179 VAL A CA 1
ATOM 1295 C C . VAL A 1 179 ? -5.410 17.536 -3.869 1.00 92.12 179 VAL A C 1
ATOM 1297 O O . VAL A 1 179 ? -5.941 18.254 -4.714 1.00 92.12 179 VAL A O 1
ATOM 1300 N N . TYR A 1 180 ? -4.204 17.777 -3.371 1.00 88.25 180 TYR A N 1
ATOM 1301 C CA . TYR A 1 180 ? -3.287 18.806 -3.842 1.00 88.25 180 TYR A CA 1
ATOM 1302 C C . TYR A 1 180 ? -2.224 18.173 -4.730 1.00 88.25 180 TYR A C 1
ATOM 1304 O O . TYR A 1 180 ? -1.470 17.311 -4.281 1.00 88.25 180 TYR A O 1
ATOM 1312 N N . HIS A 1 181 ? -2.146 18.620 -5.982 1.00 87.81 181 HIS A N 1
ATOM 1313 C CA . HIS A 1 181 ? -1.169 18.101 -6.941 1.00 87.81 181 HIS A CA 1
ATOM 1314 C C . HIS A 1 181 ? 0.149 18.868 -6.898 1.00 87.81 181 HIS A C 1
ATOM 1316 O O . HIS A 1 181 ? 1.201 18.258 -6.990 1.00 87.81 181 HIS A O 1
ATOM 1322 N N . ASP A 1 182 ? 0.129 20.182 -6.684 1.00 85.50 182 ASP A N 1
ATOM 1323 C CA . ASP A 1 182 ? 1.340 20.919 -6.313 1.00 85.50 182 ASP A CA 1
ATOM 1324 C C . ASP A 1 182 ? 0.992 22.102 -5.414 1.00 85.50 182 ASP A C 1
ATOM 1326 O O . ASP A 1 182 ? 0.373 23.079 -5.834 1.00 85.50 182 ASP A O 1
ATOM 1330 N N . ILE A 1 183 ? 1.411 21.999 -4.163 1.00 82.00 183 ILE A N 1
ATOM 1331 C CA . ILE A 1 183 ? 1.185 22.980 -3.108 1.00 82.00 183 ILE A CA 1
ATOM 1332 C C . ILE A 1 183 ? 1.876 24.306 -3.405 1.00 82.00 183 ILE A C 1
ATOM 1334 O O . ILE A 1 183 ? 1.306 25.365 -3.153 1.00 82.00 183 ILE A O 1
ATOM 1338 N N . LEU A 1 184 ? 3.099 24.269 -3.943 1.00 78.44 184 LEU A N 1
ATOM 1339 C CA . LEU A 1 184 ? 3.868 25.491 -4.200 1.00 78.44 184 LEU A CA 1
ATOM 1340 C C . LEU A 1 184 ? 3.351 26.263 -5.415 1.00 78.44 184 LEU A C 1
ATOM 1342 O O . LEU A 1 184 ? 3.693 27.430 -5.589 1.00 78.44 184 LEU A O 1
ATOM 1346 N N . ALA A 1 185 ? 2.524 25.621 -6.236 1.00 75.94 185 ALA A N 1
ATOM 1347 C CA . ALA A 1 185 ? 1.834 26.246 -7.353 1.00 75.94 185 ALA A CA 1
ATOM 1348 C C . ALA A 1 185 ? 0.414 26.722 -6.983 1.00 75.94 185 ALA A C 1
ATOM 1350 O O . ALA A 1 185 ? -0.324 27.184 -7.856 1.00 75.94 185 ALA A O 1
ATOM 1351 N N . LEU A 1 186 ? 0.017 26.637 -5.706 1.00 71.75 186 LEU A N 1
ATOM 1352 C CA . LEU A 1 186 ? -1.232 27.231 -5.238 1.00 71.75 186 LEU A CA 1
ATOM 1353 C C . LEU A 1 186 ? -1.131 28.767 -5.195 1.00 71.75 186 LEU A C 1
ATOM 1355 O O . LEU A 1 186 ? -0.067 29.311 -4.895 1.00 71.75 186 LEU A O 1
ATOM 1359 N N . PRO A 1 187 ? -2.243 29.482 -5.445 1.00 68.25 187 PRO A N 1
ATOM 1360 C CA . PRO A 1 187 ? -2.317 30.924 -5.240 1.00 68.25 187 PRO A CA 1
ATOM 1361 C C . PRO A 1 187 ? -1.908 31.336 -3.821 1.00 68.25 187 PRO A C 1
ATOM 1363 O O . PRO A 1 187 ? -2.144 30.609 -2.855 1.00 68.25 187 PRO A O 1
ATOM 1366 N N . THR A 1 188 ? -1.333 32.530 -3.680 1.00 59.97 188 THR A N 1
ATOM 1367 C CA . THR A 1 188 ? -0.828 33.064 -2.403 1.00 59.97 188 THR A CA 1
ATOM 1368 C C . THR A 1 188 ? -1.911 33.256 -1.335 1.00 59.97 188 THR A C 1
ATOM 1370 O O . THR A 1 188 ? -1.588 33.364 -0.157 1.00 59.97 188 THR A O 1
ATOM 1373 N N . ASP A 1 189 ? -3.182 33.313 -1.734 1.00 61.31 189 ASP A N 1
ATOM 1374 C CA . ASP A 1 189 ? -4.371 33.402 -0.880 1.00 61.31 189 ASP A CA 1
ATOM 1375 C C . ASP A 1 189 ? -5.019 32.033 -0.592 1.00 61.31 189 ASP A C 1
ATOM 1377 O O . ASP A 1 189 ? -6.084 31.962 0.026 1.00 61.31 189 ASP A O 1
ATOM 1381 N N . SER A 1 190 ? -4.384 30.933 -1.012 1.00 59.19 190 SER A N 1
ATOM 1382 C CA . SER A 1 190 ? -4.862 29.580 -0.739 1.00 59.19 190 SER A CA 1
ATOM 1383 C C . SER A 1 190 ? -4.887 29.304 0.772 1.00 59.19 190 SER A C 1
ATOM 1385 O O . SER A 1 190 ? -3.885 29.532 1.451 1.00 59.19 190 SER A O 1
ATOM 1387 N N . PRO A 1 191 ? -5.979 28.731 1.319 1.00 55.31 191 PRO A N 1
ATOM 1388 C CA . PRO A 1 191 ? -6.083 28.375 2.738 1.00 55.31 191 PRO A CA 1
ATOM 1389 C C . PRO A 1 191 ? -5.209 27.168 3.118 1.00 55.31 191 PRO A C 1
ATOM 1391 O O . PRO A 1 191 ? -5.347 26.617 4.209 1.00 55.31 191 PRO A O 1
ATOM 1394 N N . TYR A 1 192 ? -4.355 26.707 2.202 1.00 54.69 192 TYR A N 1
ATOM 1395 C CA . TYR A 1 192 ? -3.538 25.529 2.396 1.00 54.69 192 TYR A CA 1
ATOM 1396 C C . TYR A 1 192 ? -2.451 25.779 3.443 1.00 54.69 192 TYR A C 1
ATOM 1398 O O . TYR A 1 192 ? -1.612 2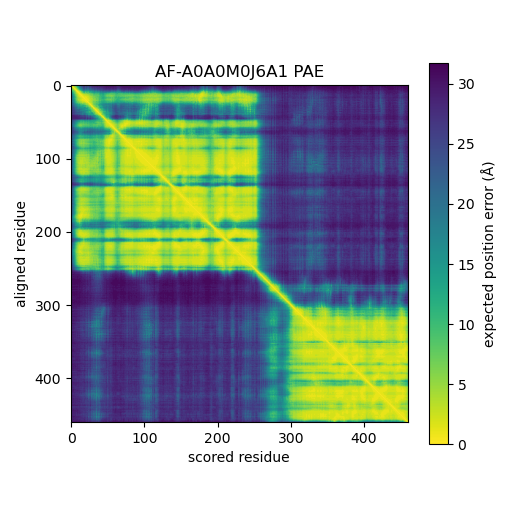6.670 3.313 1.00 54.69 192 TYR A O 1
ATOM 1406 N N . TYR A 1 193 ? -2.468 24.944 4.473 1.00 58.16 193 TYR A N 1
ATOM 1407 C CA . TYR A 1 193 ? -1.501 24.940 5.553 1.00 58.16 193 TYR A CA 1
ATOM 1408 C C . TYR A 1 193 ? -0.713 23.623 5.503 1.00 58.16 193 TYR A C 1
ATOM 1410 O O . TYR A 1 193 ? -1.315 22.553 5.547 1.00 58.16 193 TYR A O 1
ATOM 1418 N N . THR A 1 194 ? 0.622 23.701 5.443 1.00 56.97 194 THR A N 1
ATOM 1419 C CA . THR A 1 194 ? 1.500 22.520 5.463 1.00 56.97 194 THR A CA 1
ATOM 1420 C C . THR A 1 194 ? 2.135 22.293 6.833 1.00 56.97 194 THR A C 1
ATOM 1422 O O . THR A 1 194 ? 2.684 23.212 7.447 1.00 56.97 194 THR A O 1
ATOM 1425 N N . CYS A 1 195 ? 2.105 21.041 7.298 1.00 55.59 195 CYS A N 1
ATOM 1426 C CA . CYS A 1 195 ? 2.836 20.611 8.489 1.00 55.59 195 CYS A CA 1
ATOM 1427 C C . CYS A 1 195 ? 4.347 20.462 8.243 1.00 55.59 195 CYS A C 1
ATOM 1429 O O . CYS A 1 195 ? 5.127 20.589 9.190 1.00 55.59 195 CYS A O 1
ATOM 1431 N N . ASP A 1 196 ? 4.761 20.223 6.997 1.00 66.94 196 ASP A N 1
ATOM 1432 C CA . ASP A 1 196 ? 6.153 20.057 6.585 1.00 66.94 196 ASP A CA 1
ATOM 1433 C C . ASP A 1 196 ? 6.386 20.779 5.252 1.00 66.94 196 ASP A C 1
ATOM 1435 O O . ASP A 1 196 ? 5.835 20.422 4.214 1.00 66.94 196 ASP A O 1
ATOM 1439 N N . ALA A 1 197 ? 7.240 21.805 5.267 1.00 70.62 197 ALA A N 1
ATOM 1440 C CA . ALA A 1 197 ? 7.504 22.658 4.106 1.00 70.62 197 ALA A CA 1
ATOM 1441 C C . ALA A 1 197 ? 8.057 21.906 2.877 1.00 70.62 197 ALA A C 1
ATOM 1443 O O . ALA A 1 197 ? 8.149 22.492 1.801 1.00 70.62 197 ALA A O 1
ATOM 1444 N N . ARG A 1 198 ? 8.453 20.636 3.034 1.00 79.75 198 ARG A N 1
ATOM 1445 C CA . ARG A 1 198 ? 8.873 19.762 1.935 1.00 79.75 198 ARG A CA 1
ATOM 1446 C C . ARG A 1 198 ? 7.703 19.164 1.163 1.00 79.75 198 ARG A C 1
ATOM 1448 O O . ARG A 1 198 ? 7.922 18.732 0.039 1.00 79.75 198 ARG A O 1
ATOM 1455 N N . VAL A 1 199 ? 6.500 19.118 1.737 1.00 83.94 199 VAL A N 1
ATOM 1456 C CA . VAL A 1 199 ? 5.326 18.528 1.084 1.00 83.94 199 VAL A CA 1
ATOM 1457 C C . VAL A 1 199 ? 4.973 19.340 -0.155 1.00 83.94 199 VAL A C 1
ATOM 1459 O O . VAL A 1 199 ? 4.808 20.560 -0.106 1.00 83.94 199 VAL A O 1
ATOM 1462 N N . ARG A 1 200 ? 4.886 18.637 -1.281 1.00 87.56 200 ARG A N 1
ATOM 1463 C CA . ARG A 1 200 ? 4.541 19.183 -2.593 1.00 87.56 200 ARG A CA 1
ATOM 1464 C C . ARG A 1 200 ? 3.207 18.658 -3.090 1.00 87.56 200 ARG A C 1
ATOM 1466 O O . ARG A 1 200 ? 2.513 19.415 -3.750 1.00 87.56 200 ARG A O 1
ATOM 1473 N N . SER A 1 201 ? 2.802 17.447 -2.724 1.00 91.00 201 SER A N 1
ATOM 1474 C CA . SER A 1 201 ? 1.468 16.921 -3.026 1.00 91.00 201 SER A CA 1
ATOM 1475 C C . SER A 1 201 ? 0.868 16.182 -1.830 1.00 91.00 201 SER A C 1
ATOM 1477 O O . SER A 1 201 ? 1.589 15.643 -0.990 1.00 91.00 201 SER A O 1
ATOM 1479 N N . GLU A 1 202 ? -0.461 16.186 -1.738 1.00 93.75 202 GLU A N 1
ATOM 1480 C CA . GLU A 1 202 ? -1.210 15.623 -0.609 1.00 93.75 202 GLU A CA 1
ATOM 1481 C C . GLU A 1 202 ? -2.541 15.037 -1.086 1.00 93.75 202 GLU A C 1
ATOM 1483 O O . GLU A 1 202 ? -3.240 15.654 -1.889 1.00 93.75 202 GLU A O 1
ATOM 1488 N N . ALA A 1 203 ? -2.921 13.872 -0.569 1.00 94.69 203 ALA A N 1
ATOM 1489 C CA . ALA A 1 203 ? -4.251 13.300 -0.726 1.00 94.69 203 ALA A CA 1
ATOM 1490 C C . ALA A 1 203 ? -4.841 12.980 0.651 1.00 94.69 203 ALA A C 1
ATOM 1492 O O . ALA A 1 203 ? -4.436 12.020 1.308 1.00 94.69 203 ALA A O 1
ATOM 1493 N N . CYS A 1 204 ? -5.844 13.760 1.055 1.00 95.56 204 CYS A N 1
ATOM 1494 C CA . CYS A 1 204 ? -6.591 13.560 2.288 1.00 95.56 204 CYS A CA 1
ATOM 1495 C C . CYS A 1 204 ? -8.011 13.074 1.954 1.00 95.56 204 CYS A C 1
ATOM 1497 O O . CYS A 1 204 ? -8.810 13.778 1.327 1.00 95.56 204 CYS A O 1
ATOM 1499 N N . VAL A 1 205 ? -8.320 11.834 2.335 1.00 95.12 205 VAL A N 1
ATOM 1500 C CA . VAL A 1 205 ? -9.487 11.073 1.875 1.00 95.12 205 VAL A CA 1
ATOM 1501 C C . VAL A 1 205 ? -10.352 10.627 3.063 1.00 95.12 205 VAL A C 1
ATOM 1503 O O . VAL A 1 205 ? -9.829 10.072 4.033 1.00 95.12 205 VAL A O 1
ATOM 1506 N N . PRO A 1 206 ? -11.686 10.816 3.012 1.00 92.25 206 PRO A N 1
ATOM 1507 C CA . PRO A 1 206 ? -12.580 10.369 4.069 1.00 92.25 206 PRO A CA 1
ATOM 1508 C C . PRO A 1 206 ? -12.780 8.850 4.044 1.00 92.25 206 PRO A C 1
ATOM 1510 O O . PRO A 1 206 ? -12.978 8.235 2.997 1.00 92.25 206 PRO A O 1
ATOM 1513 N N . ILE A 1 207 ? -12.816 8.254 5.232 1.00 89.75 207 ILE A N 1
ATOM 1514 C CA . ILE A 1 207 ? -13.216 6.866 5.450 1.00 89.75 207 ILE A CA 1
ATOM 1515 C C . ILE A 1 207 ? -14.656 6.889 5.951 1.00 89.75 207 ILE A C 1
ATOM 1517 O O . ILE A 1 207 ? -14.949 7.406 7.033 1.00 89.75 207 ILE A O 1
ATOM 1521 N N . PHE A 1 208 ? -15.570 6.331 5.163 1.00 82.81 208 PHE A N 1
ATOM 1522 C CA . PHE A 1 208 ? -16.988 6.268 5.509 1.00 82.81 208 PHE A CA 1
ATOM 1523 C C . PHE A 1 208 ? -17.316 5.053 6.379 1.00 82.81 208 PHE A C 1
ATOM 1525 O O . PHE A 1 208 ? -16.606 4.046 6.385 1.00 82.81 208 PHE A O 1
ATOM 1532 N N . GLY A 1 209 ? -18.429 5.136 7.106 1.00 73.12 209 GLY A N 1
ATOM 1533 C CA . GLY A 1 209 ? -19.087 3.993 7.733 1.00 73.12 209 GLY A CA 1
ATOM 1534 C C . GLY A 1 209 ? -19.471 2.897 6.725 1.00 73.12 209 GLY A C 1
ATOM 1535 O O . GLY A 1 209 ? -19.234 3.050 5.526 1.00 73.12 209 GLY A O 1
ATOM 1536 N N . PRO A 1 210 ? -20.068 1.790 7.195 1.00 66.19 210 PRO A N 1
ATOM 1537 C CA . PRO A 1 210 ? -20.367 0.645 6.345 1.00 66.19 210 PRO A CA 1
ATOM 1538 C C . PRO A 1 210 ? -21.374 1.031 5.252 1.00 66.19 210 PRO A C 1
ATOM 1540 O O . PRO A 1 210 ? -21.999 2.095 5.317 1.00 66.19 210 PRO A O 1
ATOM 1543 N N . ALA A 1 211 ? -21.501 0.178 4.232 1.00 56.50 211 ALA A N 1
ATOM 1544 C CA . ALA A 1 211 ? -22.276 0.449 3.020 1.00 56.50 211 ALA A CA 1
ATOM 1545 C C . ALA A 1 211 ? -23.645 1.096 3.323 1.00 56.50 211 ALA A C 1
ATOM 1547 O O . ALA A 1 211 ? -24.433 0.570 4.106 1.00 56.50 211 ALA A O 1
ATOM 1548 N N . GLY A 1 212 ? -23.901 2.260 2.716 1.00 56.75 212 GLY A N 1
ATOM 1549 C CA . GLY A 1 212 ? -25.117 3.059 2.928 1.00 56.75 212 GLY A CA 1
ATOM 1550 C C . GLY A 1 212 ? -25.024 4.150 4.004 1.00 56.75 212 GLY A C 1
ATOM 1551 O O . GLY A 1 212 ? -25.922 4.979 4.085 1.00 56.75 212 GLY A O 1
ATOM 1552 N N . SER A 1 213 ? -23.950 4.210 4.798 1.00 66.62 213 SER A N 1
ATOM 1553 C CA . SER A 1 213 ? -23.715 5.314 5.741 1.00 66.62 213 SER A CA 1
ATO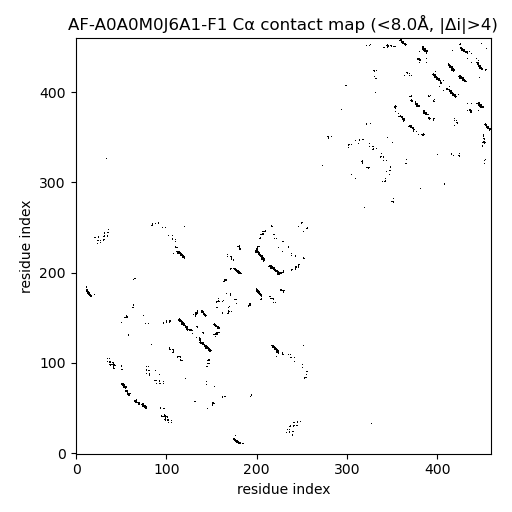M 1554 C C . SER A 1 213 ? -22.950 6.463 5.083 1.00 66.62 213 SER A C 1
ATOM 1556 O O . SER A 1 213 ? -21.895 6.232 4.490 1.00 66.62 213 SER A O 1
ATOM 1558 N N . ASP A 1 214 ? -23.441 7.696 5.220 1.00 71.50 214 ASP A N 1
ATOM 1559 C CA . ASP A 1 214 ? -22.714 8.931 4.862 1.00 71.50 214 ASP A CA 1
ATOM 1560 C C . ASP A 1 214 ? -21.861 9.470 6.020 1.00 71.50 214 ASP A C 1
ATOM 1562 O O . ASP A 1 214 ? -21.200 10.502 5.908 1.00 71.50 214 ASP A O 1
ATOM 1566 N N . LYS A 1 215 ? -21.846 8.764 7.155 1.00 82.88 215 LYS A N 1
ATOM 1567 C CA . LYS A 1 215 ? -21.051 9.161 8.313 1.00 82.88 215 LYS A CA 1
ATOM 1568 C C . LYS A 1 215 ? -19.572 8.895 8.046 1.00 82.88 215 LYS A C 1
ATOM 1570 O O . LYS A 1 215 ? -19.177 7.749 7.832 1.00 82.88 215 LYS A O 1
ATOM 1575 N N . VAL A 1 216 ? -18.751 9.934 8.152 1.00 88.00 216 VAL A N 1
ATOM 1576 C CA . VAL A 1 216 ? -17.291 9.802 8.190 1.00 88.00 216 VAL A CA 1
ATOM 1577 C C . VAL A 1 216 ? -16.878 9.226 9.546 1.00 88.00 216 VAL A C 1
ATOM 1579 O O . VAL A 1 216 ? -17.259 9.738 10.599 1.00 88.00 216 VAL A O 1
ATOM 1582 N N . ILE A 1 217 ? -16.132 8.125 9.523 1.00 89.00 217 ILE A N 1
ATOM 1583 C CA . ILE A 1 217 ? -15.631 7.422 10.719 1.00 89.00 217 ILE A CA 1
ATOM 1584 C C . ILE A 1 217 ? -14.127 7.622 10.920 1.00 89.00 217 ILE A C 1
ATOM 1586 O O . ILE A 1 217 ? -13.586 7.247 11.958 1.00 89.00 217 ILE A O 1
ATOM 1590 N N . GLY A 1 218 ? -13.449 8.189 9.928 1.00 93.62 218 GLY A N 1
ATOM 1591 C CA . GLY A 1 218 ? -12.011 8.383 9.913 1.00 93.62 218 GLY A CA 1
ATOM 1592 C C . GLY A 1 218 ? -11.560 9.062 8.631 1.00 93.62 218 GLY A C 1
ATOM 1593 O O . GLY A 1 218 ? -12.379 9.369 7.767 1.00 93.62 218 GLY A O 1
ATOM 1594 N N . ILE A 1 219 ? -10.258 9.271 8.502 1.00 95.81 219 ILE A N 1
ATOM 1595 C CA . ILE A 1 219 ? -9.627 9.759 7.272 1.00 95.81 219 ILE A CA 1
ATOM 1596 C C . ILE A 1 219 ? -8.302 9.020 7.052 1.00 95.81 219 ILE A C 1
ATOM 1598 O O . ILE A 1 219 ? -7.715 8.491 8.004 1.00 95.81 219 ILE A O 1
ATOM 1602 N N . MET A 1 220 ? -7.828 9.022 5.812 1.00 95.44 220 MET A N 1
ATOM 1603 C CA . MET A 1 220 ? -6.443 8.733 5.460 1.00 95.44 220 MET A CA 1
ATOM 1604 C C . MET A 1 220 ? -5.828 9.985 4.853 1.00 95.44 220 MET A C 1
ATOM 1606 O O . MET A 1 220 ? -6.460 10.643 4.035 1.00 95.44 220 MET A O 1
ATOM 1610 N N . ASP A 1 221 ? -4.611 10.293 5.257 1.00 97.06 221 ASP A N 1
ATOM 1611 C CA . ASP A 1 221 ? -3.869 11.469 4.823 1.00 97.06 221 ASP A CA 1
ATOM 1612 C C . ASP A 1 221 ? -2.499 11.008 4.329 1.00 97.06 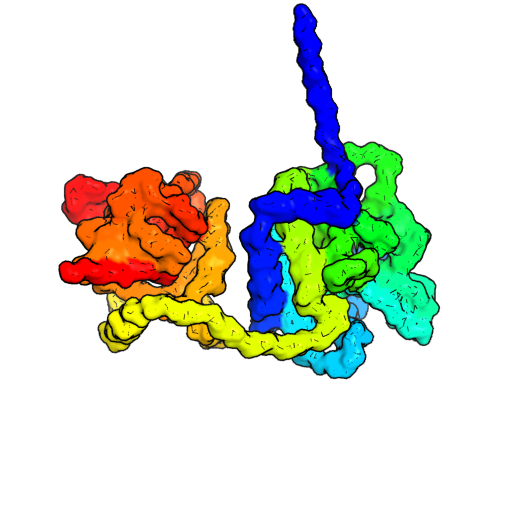221 ASP A C 1
ATOM 1614 O O . ASP A 1 221 ? -1.818 10.256 5.035 1.00 97.06 221 ASP A O 1
ATOM 1618 N N . VAL A 1 222 ? -2.144 11.369 3.099 1.00 95.44 222 VAL A N 1
ATOM 1619 C CA . VAL A 1 222 ? -0.951 10.879 2.399 1.00 95.44 222 VAL A CA 1
ATOM 1620 C C . VAL A 1 222 ? -0.221 12.066 1.786 1.00 95.44 222 VAL A C 1
ATOM 1622 O O . VAL A 1 222 ? -0.798 12.786 0.979 1.00 95.44 222 VAL A O 1
ATOM 1625 N N . GLU A 1 223 ? 1.049 12.254 2.137 1.00 94.12 223 GLU A N 1
ATOM 1626 C CA . GLU A 1 223 ? 1.848 13.417 1.739 1.00 94.12 223 GLU A CA 1
ATOM 1627 C C . GLU A 1 223 ? 3.132 12.975 1.023 1.00 94.12 223 GLU A C 1
ATOM 1629 O O . GLU A 1 223 ? 3.830 12.053 1.465 1.00 94.12 223 GLU A O 1
ATOM 1634 N N . ALA A 1 224 ? 3.488 13.659 -0.061 1.00 90.50 224 ALA A N 1
ATOM 1635 C CA . ALA A 1 224 ? 4.725 13.424 -0.798 1.00 90.50 224 ALA A CA 1
ATOM 1636 C C . ALA A 1 224 ? 5.525 14.715 -1.000 1.00 90.50 224 ALA A C 1
ATOM 1638 O O . ALA A 1 224 ? 4.973 15.817 -1.053 1.00 90.50 224 ALA A O 1
ATOM 1639 N N . PHE A 1 225 ? 6.849 14.578 -1.100 1.00 90.81 225 PHE A N 1
ATOM 1640 C CA . PHE A 1 225 ? 7.765 15.707 -1.287 1.00 90.81 225 PHE A CA 1
ATOM 1641 C C . PHE A 1 225 ? 7.936 16.094 -2.760 1.00 90.81 225 PHE A C 1
ATOM 1643 O O . PHE A 1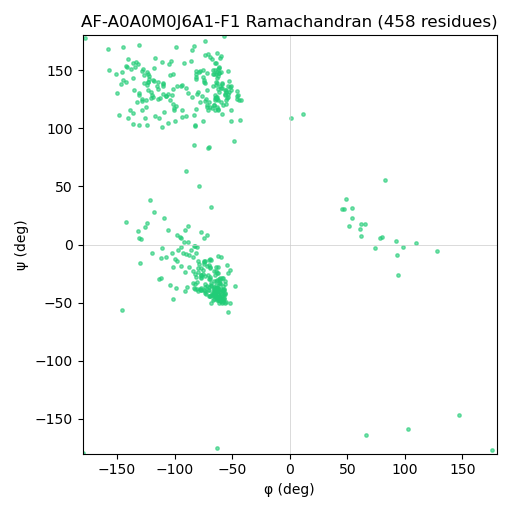 225 ? 8.554 17.107 -3.080 1.00 90.81 225 PHE A O 1
ATOM 1650 N N . GLU A 1 226 ? 7.339 15.318 -3.657 1.00 89.44 226 GLU A N 1
ATOM 1651 C CA . GLU A 1 226 ? 7.258 15.559 -5.086 1.00 89.44 226 GLU A CA 1
ATOM 1652 C C . GLU A 1 226 ? 5.858 16.059 -5.472 1.00 89.44 226 GLU A C 1
ATOM 1654 O O . GLU A 1 226 ? 4.861 15.667 -4.854 1.00 89.44 226 GLU A O 1
ATOM 1659 N N . PRO A 1 227 ? 5.747 16.948 -6.473 1.00 89.81 227 PRO A N 1
ATOM 1660 C CA . PRO A 1 227 ? 4.454 17.306 -7.036 1.00 89.81 227 PRO A CA 1
ATOM 1661 C C . PRO A 1 227 ? 3.874 16.141 -7.854 1.00 89.81 227 PRO A C 1
ATOM 1663 O O . PRO A 1 227 ? 4.576 15.213 -8.249 1.00 89.81 227 PRO A O 1
ATOM 1666 N N . ASP A 1 228 ? 2.578 16.223 -8.124 1.00 87.00 228 ASP A N 1
ATOM 1667 C CA . ASP A 1 228 ? 1.788 15.377 -9.015 1.00 87.00 228 ASP A CA 1
ATOM 1668 C C . ASP A 1 228 ? 1.739 13.883 -8.657 1.00 87.00 228 ASP A C 1
ATOM 1670 O O . ASP A 1 228 ? 1.233 13.089 -9.447 1.00 87.00 228 ASP A O 1
ATOM 1674 N N . VAL A 1 229 ? 2.169 13.481 -7.455 1.00 87.88 229 VAL A N 1
ATOM 1675 C CA . VAL A 1 229 ? 2.167 12.068 -7.022 1.00 87.88 229 VAL A CA 1
ATOM 1676 C C . VAL A 1 229 ? 0.775 11.441 -7.072 1.00 87.88 229 VAL A C 1
ATOM 1678 O O . VAL A 1 229 ? 0.635 10.280 -7.446 1.00 87.88 229 VAL A O 1
ATOM 1681 N N . PHE A 1 230 ? -0.267 12.210 -6.755 1.00 88.69 230 PHE A N 1
ATOM 1682 C CA . PHE A 1 230 ? -1.658 11.742 -6.763 1.00 88.69 230 PHE A CA 1
ATOM 1683 C C . PHE A 1 230 ? -2.421 12.117 -8.039 1.00 88.69 230 PHE A C 1
ATOM 1685 O O . PHE A 1 230 ? -3.634 11.923 -8.106 1.00 88.69 230 PHE A O 1
ATOM 1692 N N . ARG A 1 231 ? -1.737 12.653 -9.058 1.00 84.81 231 ARG A N 1
ATOM 1693 C CA . ARG A 1 231 ? -2.344 12.945 -10.362 1.00 84.81 231 ARG A CA 1
ATOM 1694 C C . ARG A 1 231 ? -2.607 11.677 -11.187 1.00 84.81 231 ARG A C 1
ATOM 1696 O O . ARG A 1 231 ? -3.671 11.610 -11.807 1.00 84.81 231 ARG A O 1
ATOM 1703 N N . PRO A 1 232 ? -1.710 10.667 -11.210 1.00 81.88 232 PRO A N 1
ATOM 1704 C CA . PRO A 1 232 ? -2.009 9.367 -11.799 1.00 81.88 232 PRO A CA 1
ATOM 1705 C C . PRO A 1 232 ? -3.213 8.701 -11.127 1.00 81.88 232 PRO A C 1
ATOM 1707 O O . PRO A 1 232 ? -3.346 8.707 -9.898 1.00 81.88 232 PRO A O 1
ATOM 1710 N N . ALA A 1 233 ? -4.079 8.093 -11.938 1.00 72.88 233 ALA A N 1
ATOM 1711 C CA . ALA A 1 233 ? -5.302 7.455 -11.459 1.00 72.88 233 ALA A CA 1
ATOM 1712 C C . ALA A 1 233 ? -5.005 6.278 -10.519 1.00 72.88 233 ALA A C 1
ATOM 1714 O O . ALA A 1 233 ? -5.765 6.025 -9.591 1.00 72.88 233 ALA A O 1
ATOM 1715 N N . GLU A 1 234 ? -3.883 5.593 -10.723 1.00 76.31 234 GLU A N 1
ATOM 1716 C CA . GLU A 1 234 ? -3.447 4.436 -9.951 1.00 76.31 234 GLU A CA 1
ATOM 1717 C C . GLU A 1 234 ? -3.051 4.823 -8.521 1.00 76.31 234 GLU A C 1
ATOM 1719 O O . GLU A 1 234 ? -3.455 4.157 -7.568 1.00 76.31 234 GLU A O 1
ATOM 1724 N N . ALA A 1 235 ? -2.303 5.921 -8.359 1.00 79.62 235 ALA A N 1
ATOM 1725 C CA . ALA A 1 235 ? -1.833 6.383 -7.055 1.00 79.62 235 ALA A CA 1
ATOM 1726 C C . ALA A 1 235 ? -2.997 6.882 -6.191 1.00 79.62 235 ALA A C 1
ATOM 1728 O O . ALA A 1 235 ? -3.181 6.419 -5.065 1.00 79.62 235 ALA A O 1
ATOM 1729 N N . LEU A 1 236 ? -3.839 7.768 -6.735 1.00 85.50 236 LEU A N 1
ATOM 1730 C CA . LEU A 1 236 ? -5.042 8.225 -6.036 1.00 85.50 236 LEU A CA 1
ATOM 1731 C C . LEU A 1 236 ? -6.047 7.082 -5.836 1.00 85.50 236 LEU A C 1
ATOM 1733 O O . LEU A 1 236 ? -6.653 6.966 -4.770 1.00 85.50 236 LEU A O 1
ATOM 1737 N N . GLY A 1 237 ? -6.191 6.204 -6.830 1.00 81.00 237 GLY A N 1
ATOM 1738 C CA . GLY A 1 237 ? -7.027 5.011 -6.762 1.00 81.00 237 GLY A CA 1
ATOM 1739 C C . GLY A 1 237 ? -6.632 4.082 -5.617 1.00 81.00 237 GLY A C 1
ATOM 1740 O O . GLY A 1 237 ? -7.509 3.584 -4.916 1.00 81.00 237 GLY A O 1
ATOM 1741 N N . LEU A 1 238 ? -5.335 3.915 -5.343 1.00 79.88 238 LEU A N 1
ATOM 1742 C CA . LEU A 1 238 ? -4.857 3.154 -4.188 1.00 79.88 238 LEU A CA 1
ATOM 1743 C C . LEU A 1 238 ? -5.254 3.779 -2.851 1.00 79.88 238 LEU A C 1
ATOM 1745 O O . LEU A 1 238 ? -5.742 3.063 -1.976 1.00 79.88 238 LEU A O 1
ATOM 1749 N N . VAL A 1 239 ? -5.101 5.095 -2.687 1.00 88.44 239 VAL A N 1
ATOM 1750 C CA . VAL A 1 239 ? -5.514 5.782 -1.449 1.00 88.44 239 VAL A CA 1
ATOM 1751 C C . VAL A 1 239 ? -7.024 5.627 -1.226 1.00 88.44 239 VAL A C 1
ATOM 1753 O O . VAL A 1 239 ? -7.477 5.277 -0.131 1.00 88.44 239 VAL A O 1
ATOM 1756 N N . LEU A 1 240 ? -7.816 5.816 -2.286 1.00 85.88 240 LEU A N 1
ATOM 1757 C CA . LEU A 1 240 ? -9.269 5.632 -2.270 1.00 85.88 240 LEU A CA 1
ATOM 1758 C C . LEU A 1 240 ? -9.662 4.179 -1.941 1.00 85.88 240 LEU A C 1
ATOM 1760 O O . LEU A 1 240 ? -10.568 3.948 -1.135 1.00 85.88 240 LEU A O 1
ATOM 1764 N N . ALA A 1 241 ? -8.962 3.197 -2.514 1.00 78.25 241 ALA A N 1
ATOM 1765 C CA . ALA A 1 241 ? -9.205 1.774 -2.293 1.00 78.25 241 ALA A CA 1
ATOM 1766 C C . ALA A 1 241 ? -8.891 1.371 -0.847 1.00 78.25 241 ALA A C 1
ATOM 1768 O O . ALA A 1 241 ? -9.674 0.652 -0.219 1.00 78.25 241 ALA A O 1
ATOM 1769 N N . ALA A 1 242 ? -7.794 1.890 -0.290 1.00 82.88 242 ALA A N 1
ATOM 1770 C CA . ALA A 1 242 ? -7.429 1.685 1.104 1.00 82.88 242 ALA A CA 1
ATOM 1771 C C . ALA A 1 242 ? -8.507 2.225 2.052 1.00 82.88 242 ALA A C 1
ATOM 1773 O O . ALA A 1 242 ? -8.926 1.524 2.975 1.00 82.88 242 ALA A O 1
ATOM 1774 N N . CYS A 1 243 ? -9.033 3.423 1.784 1.00 86.19 243 CYS A N 1
ATOM 1775 C CA . CYS A 1 243 ? -10.128 4.002 2.565 1.00 86.19 243 CYS A CA 1
ATOM 1776 C C . CYS A 1 243 ? -11.409 3.161 2.491 1.00 86.19 243 CYS A C 1
ATOM 1778 O O . CYS A 1 243 ? -12.056 2.922 3.513 1.00 86.19 243 CYS A O 1
ATOM 1780 N N . ALA A 1 244 ? -11.762 2.663 1.303 1.00 78.06 244 ALA A N 1
ATOM 1781 C CA . ALA A 1 244 ? -12.911 1.779 1.129 1.00 78.06 244 ALA A CA 1
ATOM 1782 C C . ALA A 1 244 ? -12.743 0.459 1.906 1.00 78.06 244 ALA A C 1
ATOM 1784 O O . ALA A 1 244 ? -13.688 -0.001 2.546 1.00 78.06 244 ALA A O 1
ATOM 1785 N N . GLN A 1 245 ? -11.539 -0.119 1.924 1.00 75.50 245 GLN A N 1
ATOM 1786 C CA . GLN A 1 245 ? -11.261 -1.349 2.672 1.00 75.50 245 GLN A CA 1
ATOM 1787 C C . GLN A 1 245 ? -11.252 -1.153 4.187 1.00 75.50 245 GLN A C 1
ATOM 1789 O O . GLN A 1 245 ? -11.798 -1.979 4.918 1.00 75.50 245 GLN A O 1
ATOM 1794 N N . LEU A 1 246 ? -10.704 -0.040 4.677 1.00 79.50 246 LEU A N 1
ATOM 1795 C CA . LEU A 1 246 ? -10.765 0.312 6.099 1.00 79.50 246 LEU A CA 1
ATOM 1796 C C . LEU A 1 246 ? -12.212 0.472 6.590 1.00 79.50 246 LEU A C 1
ATOM 1798 O O . LEU A 1 246 ? -12.502 0.194 7.754 1.00 79.50 246 LEU A O 1
ATOM 1802 N N . SER A 1 247 ? -13.130 0.865 5.701 1.00 72.62 247 SER A N 1
ATOM 1803 C CA . SER A 1 247 ? -14.565 0.857 5.989 1.00 72.62 247 SER A CA 1
ATOM 1804 C C . SER A 1 247 ? -15.122 -0.561 6.161 1.00 72.62 247 SER A C 1
ATOM 1806 O O . SER A 1 247 ? -15.905 -0.806 7.078 1.00 72.62 247 SER A O 1
ATOM 1808 N N . THR A 1 248 ? -14.738 -1.516 5.315 1.00 65.25 248 THR A N 1
ATOM 1809 C CA . THR A 1 248 ? -15.292 -2.880 5.363 1.00 65.25 248 THR A CA 1
ATOM 1810 C C . THR A 1 248 ? -14.632 -3.784 6.401 1.00 65.25 248 THR A C 1
ATOM 1812 O O . THR A 1 248 ? -15.268 -4.720 6.867 1.00 65.25 248 THR A O 1
ATOM 1815 N N . ALA A 1 249 ? -13.379 -3.519 6.776 1.00 59.94 249 ALA A N 1
ATOM 1816 C CA . ALA A 1 249 ? -12.601 -4.363 7.687 1.00 59.94 249 ALA A CA 1
ATOM 1817 C C . ALA A 1 249 ? -12.875 -4.108 9.185 1.00 59.94 249 ALA A C 1
ATOM 1819 O O . ALA A 1 249 ? -12.236 -4.723 10.032 1.00 59.94 249 ALA A O 1
ATOM 1820 N N . ASP A 1 250 ? -13.754 -3.154 9.523 1.00 64.62 250 ASP A N 1
ATOM 1821 C CA . ASP A 1 250 ? -14.073 -2.713 10.895 1.00 64.62 250 ASP A CA 1
ATOM 1822 C C . ASP A 1 250 ? -12.863 -2.335 11.779 1.00 64.62 250 ASP A C 1
ATOM 1824 O O . ASP A 1 250 ? -13.004 -2.085 12.979 1.00 64.62 250 ASP A O 1
ATOM 1828 N N . LEU A 1 251 ? -11.688 -2.126 11.171 1.00 72.25 251 LEU A N 1
ATOM 1829 C CA . LEU A 1 251 ? -10.448 -1.696 11.830 1.00 72.25 251 LEU A CA 1
ATOM 1830 C C . LEU A 1 251 ? -10.548 -0.317 12.496 1.00 72.25 251 LEU A C 1
ATOM 1832 O O . LEU A 1 251 ? -9.643 0.081 13.225 1.00 72.25 251 LEU A O 1
ATOM 1836 N N . LEU A 1 252 ? -11.626 0.433 12.263 1.00 73.88 252 LEU A N 1
ATOM 1837 C CA . LEU A 1 252 ? -11.906 1.710 12.922 1.00 73.88 252 LEU A CA 1
ATOM 1838 C C . LEU A 1 252 ? -13.103 1.665 13.887 1.00 73.88 252 LEU A C 1
ATOM 1840 O O . LEU A 1 252 ? -13.396 2.687 14.498 1.00 73.88 252 LEU A O 1
ATOM 1844 N N . ARG A 1 253 ? -13.825 0.541 14.014 1.00 64.75 253 ARG A N 1
ATOM 1845 C CA . ARG A 1 253 ? -15.161 0.519 14.646 1.00 64.75 253 ARG A CA 1
ATOM 1846 C C . ARG A 1 253 ? -15.396 -0.535 15.729 1.00 64.75 253 ARG A C 1
ATOM 1848 O O . ARG A 1 253 ? -16.345 -0.358 16.488 1.00 64.75 253 ARG A O 1
ATOM 1855 N N . GLY A 1 254 ? -14.579 -1.579 15.862 1.00 53.84 254 GLY A N 1
ATOM 1856 C CA . GLY A 1 254 ? -14.848 -2.605 16.875 1.00 53.84 254 GLY A CA 1
ATOM 1857 C C . GLY A 1 254 ? -13.802 -3.716 16.959 1.00 53.84 254 GLY 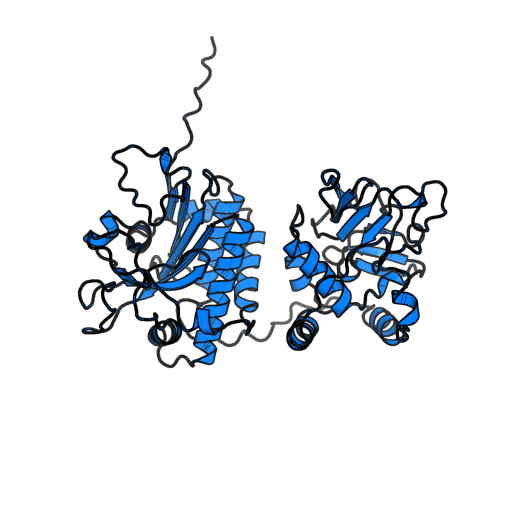A C 1
ATOM 1858 O O . GLY A 1 254 ? -12.828 -3.690 16.207 1.00 53.84 254 GLY A O 1
ATOM 1859 N N . PRO A 1 255 ? -13.964 -4.672 17.895 1.00 37.50 255 PRO A N 1
ATOM 1860 C CA . PRO A 1 255 ? -13.110 -5.854 17.947 1.00 37.50 255 PRO A CA 1
ATOM 1861 C C . PRO A 1 255 ? -13.257 -6.623 16.629 1.00 37.50 255 PRO A C 1
ATOM 1863 O O . PRO A 1 255 ? -14.380 -6.771 16.145 1.00 37.50 255 PRO A O 1
ATOM 1866 N N . LEU A 1 256 ? -12.147 -7.101 16.049 1.00 34.72 256 LEU A N 1
ATOM 1867 C CA . LEU A 1 256 ? -12.212 -8.013 14.905 1.00 34.72 256 LEU A CA 1
ATOM 1868 C C . LEU A 1 256 ? -13.163 -9.158 15.277 1.00 34.72 256 LEU A C 1
ATOM 1870 O O . LEU A 1 256 ? -12.879 -9.920 16.203 1.00 34.72 256 LEU A O 1
ATOM 1874 N N . ALA A 1 257 ? -14.286 -9.290 14.570 1.00 28.97 257 ALA A N 1
ATOM 1875 C CA . ALA A 1 257 ? -14.968 -10.571 14.542 1.00 28.97 257 ALA A CA 1
ATOM 1876 C C . ALA A 1 257 ? -13.936 -11.584 14.036 1.00 28.97 257 ALA A C 1
ATOM 1878 O O . ALA A 1 257 ? -13.272 -11.324 13.028 1.00 28.97 257 ALA A O 1
ATOM 1879 N N . ALA A 1 258 ? -13.755 -12.693 14.761 1.00 28.78 258 ALA A N 1
ATOM 1880 C CA . ALA A 1 258 ? -12.938 -13.799 14.282 1.00 28.78 258 ALA A CA 1
ATOM 1881 C C . ALA A 1 258 ? -13.329 -14.071 12.826 1.00 28.78 258 ALA A C 1
ATOM 1883 O O . ALA A 1 258 ? -14.524 -14.165 12.525 1.00 28.78 258 ALA A O 1
ATOM 1884 N N . ALA A 1 259 ? -12.334 -14.102 11.936 1.00 28.06 259 ALA A N 1
ATOM 1885 C CA . ALA A 1 259 ? -12.559 -14.318 10.516 1.00 28.06 259 ALA A CA 1
ATOM 1886 C C . ALA A 1 259 ? -13.546 -15.487 10.334 1.00 28.06 259 ALA A C 1
ATOM 1888 O O . ALA A 1 259 ? -13.374 -16.519 10.995 1.00 28.06 259 ALA A O 1
ATOM 1889 N N . PRO A 1 260 ? -14.594 -15.351 9.501 1.00 24.91 260 PRO A N 1
ATOM 1890 C CA . PRO A 1 260 ? -15.463 -16.479 9.220 1.00 24.91 260 PRO A CA 1
ATOM 1891 C C . PRO A 1 260 ? -14.588 -17.611 8.681 1.00 24.91 260 PRO A C 1
ATOM 1893 O O . PRO A 1 260 ? -13.770 -17.391 7.785 1.00 24.91 260 PRO A O 1
ATOM 1896 N N . ALA A 1 261 ? -14.732 -18.804 9.267 1.00 27.66 261 ALA A N 1
ATOM 1897 C CA . ALA A 1 261 ? -14.103 -20.015 8.763 1.00 27.66 261 ALA A CA 1
ATOM 1898 C C . ALA A 1 261 ? -14.324 -20.068 7.249 1.00 27.66 261 ALA A C 1
ATOM 1900 O O . ALA A 1 261 ? -15.462 -19.920 6.798 1.00 27.66 261 ALA A O 1
ATOM 1901 N N . ALA A 1 262 ? -13.225 -20.196 6.500 1.00 27.70 262 ALA A N 1
ATOM 1902 C CA . ALA A 1 262 ? -13.207 -20.180 5.047 1.00 27.70 262 ALA A CA 1
ATOM 1903 C C . ALA A 1 262 ? -14.366 -21.022 4.499 1.00 27.70 262 ALA A C 1
ATOM 1905 O O . ALA A 1 262 ? -14.368 -22.250 4.600 1.00 27.70 262 ALA A O 1
ATOM 1906 N N . ALA A 1 263 ? -15.384 -20.350 3.959 1.00 23.25 263 ALA A N 1
ATOM 1907 C CA . ALA A 1 263 ? -16.432 -21.023 3.223 1.00 23.25 263 ALA A CA 1
ATOM 1908 C C . ALA A 1 263 ? -15.768 -21.614 1.979 1.00 23.25 263 ALA A C 1
ATOM 1910 O O . ALA A 1 263 ? -15.211 -20.884 1.160 1.00 23.25 263 ALA A O 1
ATOM 1911 N N . ALA A 1 264 ? -15.782 -22.943 1.902 1.00 25.84 264 ALA A N 1
ATOM 1912 C CA . ALA A 1 264 ? -15.231 -23.724 0.812 1.00 25.84 264 ALA A CA 1
ATOM 1913 C C . ALA A 1 264 ? -15.753 -23.204 -0.537 1.00 25.84 264 ALA A C 1
ATOM 1915 O O . ALA A 1 264 ? -16.907 -23.431 -0.902 1.00 25.84 264 ALA A O 1
ATOM 1916 N N . ILE A 1 265 ? -14.890 -22.513 -1.280 1.00 24.02 265 ILE A N 1
ATOM 1917 C CA . ILE A 1 265 ? -15.060 -22.331 -2.717 1.00 24.02 265 ILE A CA 1
ATOM 1918 C C . ILE A 1 265 ? -14.616 -23.653 -3.345 1.00 24.02 265 ILE A C 1
ATOM 1920 O O . ILE A 1 265 ? -13.534 -24.157 -3.054 1.00 24.02 265 ILE A O 1
ATOM 1924 N N . GLY A 1 266 ? -15.533 -24.261 -4.095 1.00 22.58 266 GLY A N 1
ATOM 1925 C CA . GLY A 1 266 ? -15.510 -25.667 -4.477 1.00 22.58 266 GLY A CA 1
ATOM 1926 C C . GLY A 1 266 ? -14.206 -26.151 -5.109 1.00 22.58 266 GLY A C 1
ATOM 1927 O O . GLY A 1 266 ? -13.650 -25.530 -6.010 1.00 22.58 266 GLY A O 1
ATOM 1928 N N . ASN A 1 267 ? -13.787 -27.328 -4.645 1.00 30.22 267 ASN A N 1
ATOM 1929 C CA . ASN A 1 267 ? -12.756 -28.157 -5.248 1.00 30.22 267 ASN A CA 1
ATOM 1930 C C . ASN A 1 267 ? -13.073 -28.456 -6.719 1.00 30.22 267 ASN A C 1
ATOM 1932 O O . ASN A 1 267 ? -14.093 -29.076 -7.024 1.00 30.22 267 ASN A O 1
ATOM 1936 N N . ALA A 1 268 ? -12.119 -28.153 -7.595 1.00 23.23 268 ALA A N 1
ATOM 1937 C CA . ALA A 1 268 ? -11.876 -28.926 -8.803 1.00 23.23 268 ALA A CA 1
ATOM 1938 C C . ALA A 1 268 ? -10.405 -29.383 -8.782 1.00 23.23 268 ALA A C 1
ATOM 1940 O O . ALA A 1 268 ? -9.492 -28.587 -8.952 1.00 23.23 268 ALA A O 1
ATOM 1941 N N . ALA A 1 269 ? -10.245 -30.665 -8.440 1.00 24.89 269 ALA A N 1
ATOM 1942 C CA . ALA A 1 269 ? -9.086 -31.562 -8.502 1.00 24.89 269 ALA A CA 1
ATOM 1943 C C . ALA A 1 269 ? -7.680 -30.979 -8.785 1.00 24.89 269 ALA A C 1
ATOM 1945 O O . ALA A 1 269 ? -7.348 -30.646 -9.918 1.00 24.89 269 ALA A O 1
ATOM 1946 N N . ILE A 1 270 ? -6.808 -31.047 -7.770 1.00 28.55 270 ILE A N 1
ATOM 1947 C CA . ILE A 1 270 ? -5.344 -31.030 -7.913 1.00 28.55 270 ILE A CA 1
ATOM 1948 C C . ILE A 1 270 ? -4.855 -32.482 -7.814 1.00 28.55 270 ILE A C 1
ATOM 1950 O O . ILE A 1 270 ? -4.835 -33.062 -6.728 1.00 28.55 270 ILE A O 1
ATOM 1954 N N . ALA A 1 271 ? -4.449 -33.067 -8.938 1.00 27.56 271 ALA A N 1
ATOM 1955 C CA . ALA A 1 271 ? -3.370 -34.052 -8.932 1.00 27.56 271 ALA A CA 1
ATOM 1956 C C . ALA A 1 271 ? -2.040 -33.265 -8.905 1.00 27.56 271 ALA A C 1
ATOM 1958 O O . ALA A 1 271 ? -1.993 -32.172 -9.458 1.00 27.56 271 ALA A O 1
ATOM 1959 N N . ASN A 1 272 ? -0.997 -33.786 -8.247 1.00 41.22 272 ASN A N 1
ATOM 1960 C CA . ASN A 1 272 ? 0.408 -33.296 -8.223 1.00 41.22 272 ASN A CA 1
ATOM 1961 C C . ASN A 1 272 ? 0.938 -32.664 -6.920 1.00 41.22 272 ASN A C 1
ATOM 1963 O O . ASN A 1 272 ? 2.122 -32.342 -6.842 1.00 41.22 272 ASN A O 1
ATOM 1967 N N . ALA A 1 273 ? 0.163 -32.589 -5.831 1.00 33.75 273 ALA A N 1
ATOM 1968 C CA . ALA A 1 273 ? 0.747 -32.272 -4.514 1.00 33.75 273 ALA A CA 1
ATOM 1969 C C . ALA A 1 273 ? 1.761 -33.346 -4.038 1.00 33.75 273 ALA A C 1
ATOM 1971 O O . ALA A 1 273 ? 2.662 -33.051 -3.256 1.00 33.75 273 ALA A O 1
ATOM 1972 N N . SER A 1 274 ? 1.643 -34.590 -4.521 1.00 39.03 274 SER A N 1
ATOM 1973 C CA . SER A 1 274 ? 2.512 -35.716 -4.149 1.00 39.03 274 SER A CA 1
ATOM 1974 C C . SER A 1 274 ? 3.916 -35.643 -4.750 1.00 39.03 274 SER A C 1
ATOM 1976 O O . SER A 1 274 ? 4.874 -36.016 -4.080 1.00 39.03 274 SER A O 1
ATOM 1978 N N . GLU A 1 275 ? 4.057 -35.152 -5.980 1.00 40.56 275 GLU A N 1
ATOM 1979 C CA . GLU A 1 275 ? 5.337 -35.136 -6.704 1.00 40.56 275 GLU A CA 1
ATOM 1980 C C . GLU A 1 275 ? 6.280 -34.066 -6.150 1.00 40.56 275 GLU A C 1
ATOM 1982 O O . GLU A 1 275 ? 7.464 -34.320 -5.934 1.00 40.56 275 GLU A O 1
ATOM 1987 N N . VAL A 1 276 ? 5.741 -32.895 -5.796 1.00 36.25 276 VAL A N 1
ATOM 1988 C CA . VAL A 1 276 ? 6.543 -31.836 -5.171 1.00 36.25 276 VAL A CA 1
ATOM 1989 C C . VAL A 1 276 ? 6.919 -32.198 -3.731 1.00 36.25 276 VAL A C 1
ATOM 1991 O O . VAL A 1 276 ? 8.049 -31.952 -3.315 1.00 36.25 276 VAL A O 1
ATOM 1994 N N . ASN A 1 277 ? 6.030 -32.868 -2.989 1.00 35.44 277 ASN A N 1
ATOM 1995 C CA . ASN A 1 277 ? 6.363 -33.408 -1.668 1.00 35.44 277 ASN A CA 1
ATOM 1996 C C . ASN A 1 277 ? 7.447 -34.501 -1.743 1.00 35.44 277 ASN A C 1
ATOM 1998 O O . ASN A 1 277 ? 8.295 -34.569 -0.856 1.00 35.44 277 ASN A O 1
ATOM 2002 N N . ALA A 1 278 ? 7.470 -35.314 -2.805 1.00 36.34 278 ALA A N 1
ATOM 2003 C CA . ALA A 1 278 ? 8.524 -36.303 -3.037 1.00 36.34 278 ALA A CA 1
ATOM 2004 C C . ALA A 1 278 ? 9.871 -35.651 -3.407 1.00 36.34 278 ALA A C 1
ATOM 2006 O O . ALA A 1 278 ? 10.912 -36.081 -2.913 1.00 36.34 278 ALA A O 1
ATOM 2007 N N . ALA A 1 279 ? 9.866 -34.579 -4.207 1.00 36.16 279 ALA A N 1
ATOM 2008 C CA . ALA A 1 279 ? 11.068 -33.801 -4.515 1.00 36.16 279 ALA A CA 1
ATOM 2009 C C . ALA A 1 279 ? 11.638 -33.079 -3.275 1.00 36.16 279 ALA A C 1
ATOM 2011 O O . ALA A 1 279 ? 12.854 -33.052 -3.091 1.00 36.16 279 ALA A O 1
ATOM 2012 N N . ILE A 1 280 ? 10.770 -32.560 -2.393 1.00 32.34 280 ILE A N 1
ATOM 2013 C CA . ILE A 1 280 ? 11.151 -31.976 -1.093 1.00 32.34 280 ILE A CA 1
ATOM 2014 C C . ILE A 1 280 ? 11.732 -33.050 -0.161 1.00 32.34 280 ILE A C 1
ATOM 2016 O O . ILE A 1 280 ? 12.750 -32.813 0.485 1.00 32.34 280 ILE A O 1
ATOM 2020 N N . ALA A 1 281 ? 11.129 -34.242 -0.114 1.00 31.58 281 ALA A N 1
ATOM 2021 C CA . ALA A 1 281 ? 11.603 -35.347 0.721 1.00 31.58 281 ALA A CA 1
ATOM 2022 C C . ALA A 1 281 ? 12.943 -35.943 0.243 1.00 31.58 281 ALA A C 1
ATOM 2024 O O . ALA A 1 281 ? 13.712 -36.446 1.059 1.00 31.58 281 ALA A O 1
ATOM 2025 N N . ASN A 1 282 ? 13.238 -35.863 -1.059 1.00 33.91 282 ASN A N 1
ATOM 2026 C CA . ASN A 1 282 ? 14.474 -36.367 -1.667 1.00 33.91 282 ASN A CA 1
ATOM 2027 C C . ASN A 1 282 ? 15.602 -35.323 -1.763 1.00 33.91 282 ASN A C 1
ATOM 2029 O O . ASN A 1 282 ? 16.676 -35.633 -2.286 1.00 33.91 282 ASN A O 1
ATOM 2033 N N . ALA A 1 283 ? 15.402 -34.098 -1.267 1.00 30.80 283 ALA A N 1
ATOM 2034 C CA . ALA A 1 283 ? 16.455 -33.091 -1.196 1.00 30.80 283 ALA A CA 1
ATOM 2035 C C . ALA A 1 283 ? 17.481 -33.476 -0.111 1.00 30.80 283 ALA A C 1
ATOM 2037 O O . ALA A 1 283 ? 17.407 -33.030 1.030 1.00 30.80 283 ALA A O 1
ATOM 2038 N N . ALA A 1 284 ? 18.436 -34.340 -0.472 1.00 28.11 284 ALA A N 1
ATOM 2039 C CA . ALA A 1 284 ? 19.564 -34.707 0.376 1.00 28.11 284 ALA A CA 1
ATOM 2040 C C . ALA A 1 284 ? 20.321 -33.452 0.851 1.00 28.11 284 ALA A C 1
ATOM 2042 O O . ALA A 1 284 ? 20.560 -32.530 0.062 1.00 28.11 284 ALA A O 1
ATOM 2043 N N . GLU A 1 285 ? 20.672 -33.443 2.142 1.00 32.16 285 GLU A N 1
ATOM 2044 C CA . GLU A 1 285 ? 21.398 -32.376 2.836 1.00 32.16 285 GLU A CA 1
ATOM 2045 C C . GLU A 1 285 ? 22.557 -31.839 1.988 1.00 32.16 285 GLU A C 1
ATOM 2047 O O . GLU A 1 285 ? 23.437 -32.578 1.545 1.00 32.16 285 GLU A O 1
ATOM 2052 N N . VAL A 1 286 ? 22.553 -30.528 1.753 1.00 32.91 286 VAL A N 1
ATOM 2053 C CA . VAL A 1 286 ? 23.633 -29.858 1.029 1.00 32.91 286 VAL A CA 1
ATOM 2054 C C . VAL A 1 286 ? 24.862 -29.836 1.937 1.00 32.91 286 VAL A C 1
ATOM 2056 O O . VAL A 1 286 ? 24.845 -29.213 3.000 1.00 32.91 286 VAL A O 1
ATOM 2059 N N . ASN A 1 287 ? 25.930 -30.523 1.530 1.00 31.45 287 ASN A N 1
ATOM 2060 C CA . ASN A 1 287 ? 27.218 -30.467 2.211 1.00 31.45 287 ASN A CA 1
ATOM 2061 C C . ASN A 1 287 ? 27.776 -29.038 2.104 1.00 31.45 287 ASN A C 1
ATOM 2063 O O . ASN A 1 287 ? 27.907 -28.490 1.010 1.00 31.45 287 ASN A O 1
ATOM 2067 N N . ALA A 1 288 ? 28.134 -28.445 3.245 1.00 30.80 288 ALA A N 1
ATOM 2068 C CA . ALA A 1 288 ? 28.686 -27.095 3.356 1.00 30.80 288 ALA A CA 1
ATOM 2069 C C . ALA A 1 288 ? 29.931 -26.841 2.476 1.00 30.80 288 ALA A C 1
ATOM 2071 O O . ALA A 1 288 ? 30.267 -25.687 2.218 1.00 30.80 288 ALA A O 1
ATOM 2072 N N . ALA A 1 289 ? 30.598 -27.897 1.997 1.00 30.98 289 ALA A N 1
ATOM 2073 C CA . ALA A 1 289 ? 31.743 -27.808 1.095 1.00 30.98 289 ALA A CA 1
ATOM 2074 C C . ALA A 1 289 ? 31.397 -27.307 -0.325 1.00 30.98 289 ALA A C 1
ATOM 2076 O O . ALA A 1 289 ? 32.230 -26.637 -0.932 1.00 30.98 289 ALA A O 1
ATOM 2077 N N . ASP A 1 290 ? 30.184 -27.556 -0.835 1.00 32.41 290 ASP A N 1
ATOM 2078 C CA . ASP A 1 290 ? 29.811 -27.173 -2.209 1.00 32.41 290 ASP A CA 1
ATOM 2079 C C . ASP A 1 290 ? 29.433 -25.681 -2.330 1.00 32.41 290 ASP A C 1
ATOM 2081 O O . ASP A 1 290 ? 29.585 -25.080 -3.392 1.00 32.41 290 ASP A O 1
ATOM 2085 N N . CYS A 1 291 ? 29.019 -25.040 -1.228 1.00 31.77 291 CYS A N 1
ATOM 2086 C CA . CYS A 1 291 ? 28.680 -23.610 -1.199 1.00 31.77 291 CYS A CA 1
ATOM 2087 C C . CYS A 1 291 ? 29.909 -22.684 -1.260 1.00 31.77 291 CYS A C 1
ATOM 2089 O O . CYS A 1 291 ? 29.804 -21.551 -1.729 1.00 31.77 291 CYS A O 1
ATOM 2091 N N . ALA A 1 292 ? 31.078 -23.140 -0.798 1.00 29.20 292 ALA A N 1
ATOM 2092 C CA . ALA A 1 292 ? 32.258 -22.284 -0.635 1.00 29.20 292 ALA A CA 1
ATOM 2093 C C . ALA A 1 292 ? 32.916 -21.868 -1.967 1.00 29.20 292 ALA A C 1
ATOM 2095 O O . ALA A 1 292 ? 33.658 -20.890 -2.011 1.00 29.20 292 ALA A O 1
ATOM 2096 N N . ALA A 1 293 ? 32.633 -22.572 -3.068 1.00 30.12 293 ALA A N 1
ATOM 2097 C CA . ALA A 1 293 ? 33.156 -22.227 -4.391 1.00 30.12 293 ALA A CA 1
ATOM 2098 C C . ALA A 1 293 ? 32.325 -21.150 -5.123 1.00 30.12 293 ALA A C 1
ATOM 2100 O O . ALA A 1 293 ? 32.760 -20.647 -6.158 1.00 30.12 293 ALA A O 1
ATOM 2101 N N . TRP A 1 294 ? 31.134 -20.797 -4.619 1.00 34.19 294 TRP A N 1
ATOM 2102 C CA . TRP A 1 294 ? 30.147 -19.976 -5.343 1.00 34.19 294 TRP A CA 1
ATOM 2103 C C . TRP A 1 294 ? 30.085 -18.506 -4.898 1.00 34.19 294 TRP A C 1
ATOM 2105 O O . TRP A 1 294 ? 29.453 -17.691 -5.566 1.00 34.19 294 TRP A O 1
ATOM 2115 N N . GLU A 1 295 ? 30.790 -18.124 -3.828 1.00 34.97 295 GLU A N 1
ATOM 2116 C CA . GLU A 1 295 ? 30.777 -16.749 -3.296 1.00 34.97 295 GLU A CA 1
ATOM 2117 C C . GLU A 1 295 ? 31.470 -15.719 -4.202 1.00 34.97 295 GLU A C 1
ATOM 2119 O O . GLU A 1 295 ? 31.319 -14.514 -4.003 1.00 34.97 295 GLU A O 1
ATOM 2124 N N . ALA A 1 296 ? 32.219 -16.163 -5.214 1.00 35.12 296 ALA A N 1
ATOM 2125 C CA . ALA A 1 296 ? 33.012 -15.246 -6.014 1.00 35.12 296 ALA A CA 1
ATOM 2126 C C . ALA A 1 296 ? 32.181 -14.454 -7.042 1.00 35.12 296 ALA A C 1
ATOM 2128 O O . ALA A 1 296 ? 32.494 -13.280 -7.239 1.00 35.12 296 ALA A O 1
ATOM 2129 N N . HIS A 1 297 ? 31.179 -15.032 -7.729 1.00 39.88 297 HIS A N 1
ATOM 2130 C CA . HIS A 1 297 ? 30.678 -14.474 -9.010 1.00 39.88 297 HIS A CA 1
ATOM 2131 C C . HIS A 1 297 ? 29.150 -14.545 -9.258 1.00 39.88 297 HIS A C 1
ATOM 2133 O O . HIS A 1 297 ? 28.720 -14.474 -10.409 1.00 39.88 297 HIS A O 1
ATOM 2139 N N . SER A 1 298 ? 28.273 -14.715 -8.264 1.00 39.84 298 SER A N 1
ATOM 2140 C CA . SER A 1 298 ? 26.846 -14.972 -8.563 1.00 39.84 298 SER A CA 1
ATOM 2141 C C . SER A 1 298 ? 25.907 -14.461 -7.475 1.00 39.84 298 SER A C 1
ATOM 2143 O O . SER A 1 298 ? 26.291 -14.437 -6.314 1.00 39.84 298 SER A O 1
ATOM 2145 N N . CYS A 1 299 ? 24.710 -14.017 -7.887 1.00 39.88 299 CYS A N 1
ATOM 2146 C CA . CYS A 1 299 ? 23.557 -13.579 -7.080 1.00 39.88 299 CYS A CA 1
ATOM 2147 C C . CYS A 1 299 ? 23.770 -13.609 -5.562 1.00 39.88 299 CYS A C 1
ATOM 2149 O O . CYS A 1 299 ? 23.797 -14.680 -4.956 1.00 39.88 299 CYS A O 1
ATOM 2151 N N . ARG A 1 300 ? 23.880 -12.426 -4.942 1.00 43.22 300 ARG A N 1
ATOM 2152 C CA . ARG A 1 300 ? 23.987 -12.334 -3.484 1.00 43.22 300 ARG A CA 1
ATOM 2153 C C . ARG A 1 300 ? 22.804 -13.055 -2.847 1.00 43.22 300 ARG A C 1
ATOM 2155 O O . ARG A 1 300 ? 21.658 -12.724 -3.125 1.00 43.22 300 ARG A O 1
ATOM 2162 N N . LEU A 1 301 ? 23.111 -14.009 -1.974 1.00 43.06 301 LEU A N 1
ATOM 2163 C CA . LEU A 1 301 ? 22.141 -14.604 -1.066 1.00 43.06 301 LEU A CA 1
ATOM 2164 C C . LEU A 1 301 ? 21.396 -13.483 -0.322 1.00 43.06 301 LEU A C 1
ATOM 2166 O O . LEU A 1 301 ? 22.053 -12.568 0.193 1.00 43.06 301 LEU A O 1
ATOM 2170 N N . PRO A 1 302 ? 20.059 -13.531 -0.231 1.00 50.94 302 PRO A N 1
ATOM 2171 C CA . PRO A 1 302 ? 19.331 -12.525 0.518 1.00 50.94 302 PRO A CA 1
ATOM 2172 C C . PRO A 1 302 ? 19.699 -12.579 2.010 1.00 50.94 302 PRO A C 1
ATOM 2174 O O . PRO A 1 302 ? 20.144 -13.607 2.531 1.00 50.94 302 PRO A O 1
ATOM 2177 N N . ALA A 1 303 ? 19.509 -11.462 2.722 1.00 51.66 303 ALA A N 1
ATOM 2178 C CA . ALA A 1 303 ? 19.777 -11.382 4.159 1.00 51.66 303 ALA A CA 1
ATOM 2179 C C . ALA A 1 303 ? 19.054 -12.510 4.924 1.00 51.66 303 ALA A C 1
ATOM 2181 O O . ALA A 1 303 ? 17.921 -12.869 4.595 1.00 51.66 303 ALA A O 1
ATOM 2182 N N . LYS A 1 304 ? 19.701 -13.094 5.941 1.00 51.59 304 LYS A N 1
ATOM 2183 C CA . LYS A 1 304 ? 19.132 -14.233 6.679 1.00 51.59 304 LYS A CA 1
ATOM 2184 C C . LYS A 1 304 ? 17.868 -13.811 7.441 1.00 51.59 304 LYS A C 1
ATOM 2186 O O . LYS A 1 304 ? 17.950 -12.968 8.329 1.00 51.59 304 LYS A O 1
ATOM 2191 N N . LEU A 1 305 ? 16.735 -14.448 7.130 1.00 48.94 305 LEU A N 1
ATOM 2192 C CA . LEU A 1 305 ? 15.498 -14.358 7.918 1.00 48.94 305 LEU A CA 1
ATOM 2193 C C . LEU A 1 305 ? 15.709 -14.918 9.334 1.00 48.94 305 LEU A C 1
ATOM 2195 O O . LEU A 1 305 ? 16.435 -15.909 9.502 1.00 48.94 305 LEU A O 1
ATOM 2199 N N . SER A 1 306 ? 15.048 -14.324 10.333 1.00 54.28 306 SER A N 1
ATOM 2200 C CA . SER A 1 306 ? 15.043 -14.861 11.698 1.00 54.28 306 SER A CA 1
ATOM 2201 C C . SER A 1 306 ? 14.278 -16.191 11.762 1.00 54.28 306 SER A C 1
ATOM 2203 O O . SER A 1 306 ? 13.478 -16.507 10.881 1.00 54.28 306 SER A O 1
ATOM 2205 N N . THR A 1 307 ? 14.521 -17.007 12.793 1.00 51.69 307 THR A N 1
ATOM 2206 C CA . THR A 1 307 ? 13.812 -18.290 12.966 1.00 51.69 307 THR A CA 1
ATOM 2207 C C . THR A 1 307 ? 12.298 -18.093 13.089 1.00 51.69 307 THR A C 1
ATOM 2209 O O . THR A 1 307 ? 11.542 -18.859 12.500 1.00 51.69 307 THR A O 1
ATOM 2212 N N . ALA A 1 308 ? 11.861 -17.034 13.775 1.00 44.03 308 ALA A N 1
ATOM 2213 C CA . ALA A 1 308 ? 10.445 -16.712 13.931 1.00 44.03 308 ALA A CA 1
ATOM 2214 C C . ALA A 1 308 ? 9.790 -16.328 12.590 1.00 44.03 308 ALA A C 1
ATOM 2216 O O . ALA A 1 308 ? 8.733 -16.857 12.250 1.00 44.03 308 ALA A O 1
ATOM 2217 N N . ASP A 1 309 ? 10.454 -15.495 11.779 1.00 45.50 309 ASP A N 1
ATOM 2218 C CA . ASP A 1 309 ? 9.937 -15.091 10.460 1.00 45.50 309 ASP A CA 1
ATOM 2219 C C . ASP A 1 309 ? 9.793 -16.289 9.519 1.00 45.50 309 ASP A C 1
ATOM 2221 O O . ASP A 1 309 ? 8.831 -16.385 8.752 1.00 45.50 309 ASP A O 1
ATOM 2225 N N . LYS A 1 310 ? 10.738 -17.236 9.596 1.00 51.22 310 LYS A N 1
ATOM 2226 C CA . LYS A 1 310 ? 10.688 -18.473 8.811 1.00 51.22 310 LYS A CA 1
ATOM 2227 C C . LYS A 1 310 ? 9.454 -19.303 9.149 1.00 51.22 310 LYS A C 1
ATOM 2229 O O . LYS A 1 310 ? 8.741 -19.710 8.236 1.00 51.22 310 LYS A O 1
ATOM 2234 N N . GLU A 1 311 ? 9.179 -19.512 10.434 1.00 52.53 311 GLU A N 1
ATOM 2235 C CA . GLU A 1 311 ? 8.023 -20.294 10.884 1.00 52.53 311 GLU A CA 1
ATOM 2236 C C . GLU A 1 311 ? 6.689 -19.650 10.474 1.00 52.53 311 GLU A C 1
ATOM 2238 O O . GLU A 1 311 ? 5.763 -20.353 10.064 1.00 52.53 311 GLU A O 1
ATOM 2243 N N . VAL A 1 312 ? 6.586 -18.318 10.531 1.00 49.38 312 VAL A N 1
ATOM 2244 C CA . VAL A 1 312 ? 5.381 -17.581 10.115 1.00 49.38 312 VAL A CA 1
ATOM 2245 C C . VAL A 1 312 ? 5.145 -17.698 8.609 1.00 49.38 312 VAL A C 1
ATOM 2247 O O . VAL A 1 312 ? 4.033 -18.022 8.175 1.00 49.38 312 VAL A O 1
ATOM 2250 N N . LEU A 1 313 ? 6.183 -17.477 7.799 1.00 50.97 313 LEU A N 1
ATOM 2251 C CA . LEU A 1 313 ? 6.092 -17.576 6.341 1.00 50.97 313 LEU A CA 1
ATOM 2252 C C . LEU A 1 313 ? 5.776 -19.008 5.891 1.00 50.97 313 LEU A C 1
ATOM 2254 O O . LEU A 1 313 ? 4.914 -19.191 5.036 1.00 50.97 313 LEU A O 1
ATOM 2258 N N . GLN A 1 314 ? 6.390 -20.019 6.512 1.00 61.50 314 GLN A N 1
ATOM 2259 C CA . GLN A 1 314 ? 6.134 -21.436 6.217 1.00 61.50 314 GLN A CA 1
ATOM 2260 C C . GLN A 1 314 ? 4.712 -21.893 6.562 1.00 61.50 314 GLN A C 1
ATOM 2262 O O . GLN A 1 314 ? 4.207 -22.831 5.951 1.00 61.50 314 GLN A O 1
ATOM 2267 N N . ARG A 1 315 ? 4.044 -21.235 7.516 1.00 59.03 315 ARG A N 1
ATOM 2268 C CA . ARG A 1 315 ? 2.629 -21.496 7.833 1.00 59.03 315 ARG A CA 1
ATOM 2269 C C . ARG A 1 315 ? 1.663 -20.790 6.885 1.00 59.03 315 ARG A C 1
ATOM 2271 O O . ARG A 1 315 ? 0.544 -21.261 6.711 1.00 59.03 315 ARG A O 1
ATOM 2278 N N . SER A 1 316 ? 2.081 -19.664 6.313 1.00 51.50 316 SER A N 1
ATOM 2279 C CA . SER A 1 316 ? 1.205 -18.759 5.557 1.00 51.50 316 SER A CA 1
ATOM 2280 C C . SER A 1 316 ? 1.334 -18.913 4.042 1.00 51.50 316 SER A C 1
ATOM 2282 O O . SER A 1 316 ? 0.460 -18.470 3.305 1.00 51.50 316 SER A O 1
ATOM 2284 N N . ILE A 1 317 ? 2.430 -19.508 3.567 1.00 65.19 317 ILE A N 1
ATOM 2285 C CA . ILE A 1 317 ? 2.727 -19.689 2.146 1.00 65.19 317 ILE A CA 1
ATOM 2286 C C . ILE A 1 317 ? 3.060 -21.153 1.917 1.00 65.19 317 ILE A C 1
ATOM 2288 O O . ILE A 1 317 ? 3.984 -21.698 2.514 1.00 65.19 317 ILE A O 1
ATOM 2292 N N . THR A 1 318 ? 2.318 -21.788 1.018 1.00 75.81 318 THR A N 1
ATOM 2293 C CA . THR A 1 318 ? 2.531 -23.185 0.645 1.00 75.81 318 THR A CA 1
ATOM 2294 C C . THR A 1 318 ? 2.567 -23.325 -0.871 1.00 75.81 318 THR A C 1
ATOM 2296 O O . THR A 1 318 ? 2.263 -22.402 -1.622 1.00 75.81 318 THR A O 1
ATOM 2299 N N . LEU A 1 319 ? 2.917 -24.511 -1.362 1.00 73.88 319 LEU A N 1
ATOM 2300 C CA . LEU A 1 319 ? 2.805 -24.815 -2.789 1.00 73.88 319 LEU A CA 1
ATOM 2301 C C . LEU A 1 319 ? 1.349 -24.914 -3.267 1.00 73.88 319 LEU A C 1
ATOM 2303 O O . LEU A 1 319 ? 1.098 -24.802 -4.464 1.00 73.88 319 LEU A O 1
ATOM 2307 N N . ALA A 1 320 ? 0.399 -25.132 -2.358 1.00 71.31 320 ALA A N 1
ATOM 2308 C CA . ALA A 1 320 ? -1.025 -25.125 -2.679 1.00 71.31 320 ALA A CA 1
ATOM 2309 C C . ALA A 1 320 ? -1.600 -23.699 -2.664 1.00 71.31 320 ALA A C 1
ATOM 2311 O O . ALA A 1 320 ? -2.461 -23.381 -3.477 1.00 71.31 320 ALA A O 1
ATOM 2312 N N . ASP A 1 321 ? -1.083 -22.833 -1.790 1.00 74.69 321 ASP A N 1
ATOM 2313 C CA . ASP A 1 321 ? -1.490 -21.434 -1.678 1.00 74.69 321 ASP A CA 1
ATOM 2314 C C . ASP A 1 321 ? -0.274 -20.502 -1.664 1.00 74.69 321 ASP A C 1
ATOM 2316 O O . ASP A 1 321 ? 0.428 -20.343 -0.661 1.00 74.69 321 ASP A O 1
ATOM 2320 N N . ARG A 1 322 ? -0.047 -19.874 -2.818 1.00 83.75 322 ARG A N 1
ATOM 2321 C CA . ARG A 1 322 ? 1.040 -18.919 -3.064 1.00 83.75 322 ARG A CA 1
ATOM 2322 C C . ARG A 1 322 ? 0.538 -17.478 -3.136 1.00 83.75 322 ARG A C 1
ATOM 2324 O O . ARG A 1 322 ? 1.273 -16.595 -3.572 1.00 83.75 322 ARG A O 1
ATOM 2331 N N . SER A 1 323 ? -0.701 -17.214 -2.728 1.00 67.44 323 SER A N 1
ATOM 2332 C CA . SER A 1 323 ? -1.351 -15.915 -2.934 1.00 67.44 323 SER A CA 1
ATOM 2333 C C . SER A 1 323 ? -0.563 -14.766 -2.298 1.00 67.44 323 SER A C 1
ATOM 2335 O O . SER A 1 323 ? -0.332 -13.739 -2.937 1.00 67.44 323 SER A O 1
ATOM 2337 N N . ALA A 1 324 ? -0.054 -14.973 -1.078 1.00 53.81 324 ALA A N 1
ATOM 2338 C CA . ALA A 1 324 ? 0.782 -13.992 -0.389 1.00 53.81 324 ALA A CA 1
ATOM 2339 C C . ALA A 1 324 ? 2.154 -13.797 -1.058 1.00 53.81 324 ALA A C 1
ATOM 2341 O O . ALA A 1 324 ? 2.661 -12.680 -1.090 1.00 53.81 324 ALA A O 1
ATOM 2342 N N . TYR A 1 325 ? 2.727 -14.844 -1.657 1.00 76.25 325 TYR A N 1
ATOM 2343 C CA . TYR A 1 325 ? 3.948 -14.721 -2.454 1.00 76.25 325 TYR A CA 1
ATOM 2344 C C . TYR A 1 325 ? 3.708 -13.898 -3.729 1.00 76.25 325 TYR A C 1
ATOM 2346 O O . TYR A 1 325 ? 4.486 -13.000 -4.043 1.00 76.25 325 TYR A O 1
ATOM 2354 N N . PHE A 1 326 ? 2.599 -14.136 -4.436 1.00 81.81 326 PHE A N 1
ATOM 2355 C CA . PHE A 1 326 ? 2.259 -13.385 -5.648 1.00 81.81 326 PHE A CA 1
ATOM 2356 C C . PHE A 1 326 ? 2.009 -11.901 -5.382 1.00 81.81 326 PHE A C 1
ATOM 2358 O O . PHE A 1 326 ? 2.287 -11.078 -6.251 1.00 81.81 326 PHE A O 1
ATOM 2365 N N . ALA A 1 327 ? 1.498 -11.562 -4.199 1.00 60.59 327 ALA A N 1
ATOM 2366 C CA . ALA A 1 327 ? 1.235 -10.185 -3.795 1.00 60.59 327 ALA A CA 1
ATOM 2367 C C . ALA A 1 327 ? 2.513 -9.358 -3.566 1.00 60.59 327 ALA A C 1
ATOM 2369 O O . ALA A 1 327 ? 2.456 -8.131 -3.607 1.00 60.59 327 ALA A O 1
ATOM 2370 N N . LEU A 1 328 ? 3.664 -10.007 -3.352 1.00 60.97 328 LEU A N 1
ATOM 2371 C CA . LEU A 1 328 ? 4.955 -9.321 -3.238 1.00 60.97 328 LEU A CA 1
ATOM 2372 C C . LEU A 1 328 ? 5.429 -8.753 -4.582 1.00 60.97 328 LEU A C 1
ATOM 2374 O O . LEU A 1 328 ? 6.176 -7.780 -4.605 1.00 60.97 328 LEU A O 1
ATOM 2378 N N . SER A 1 329 ? 4.990 -9.347 -5.691 1.00 71.12 329 SER A N 1
ATOM 2379 C CA . SER A 1 329 ? 5.423 -8.986 -7.037 1.00 71.12 329 SER A CA 1
ATOM 2380 C C . SER A 1 329 ? 5.022 -7.559 -7.412 1.00 71.12 329 SER A C 1
ATOM 2382 O O . SER A 1 329 ? 3.840 -7.221 -7.422 1.00 71.12 329 SER A O 1
ATOM 2384 N N . THR A 1 330 ? 5.993 -6.750 -7.837 1.00 62.56 330 THR A N 1
ATOM 2385 C CA . THR A 1 330 ? 5.774 -5.455 -8.504 1.00 62.56 330 THR A CA 1
ATOM 2386 C C . THR A 1 330 ? 6.329 -5.498 -9.924 1.00 62.56 330 THR A C 1
ATOM 2388 O O . THR A 1 330 ? 7.139 -6.364 -10.222 1.00 62.56 330 THR A O 1
ATOM 2391 N N . CYS A 1 331 ? 5.888 -4.596 -10.802 1.00 74.00 331 CYS A N 1
ATOM 2392 C CA . CYS A 1 331 ? 6.399 -4.472 -12.169 1.00 74.00 331 CYS A CA 1
ATOM 2393 C C . CYS A 1 331 ? 6.501 -2.976 -12.540 1.00 74.00 331 CYS A C 1
ATOM 2395 O O . CYS A 1 331 ? 5.449 -2.355 -12.712 1.00 74.00 331 CYS A O 1
ATOM 2397 N N . PRO A 1 332 ? 7.704 -2.378 -12.663 1.00 79.94 332 PRO A N 1
ATOM 2398 C CA . PRO A 1 332 ? 9.030 -2.965 -12.419 1.00 79.94 332 PRO A CA 1
ATOM 2399 C C . PRO A 1 332 ? 9.233 -3.471 -10.980 1.00 79.94 332 PRO A C 1
ATOM 2401 O O . PRO A 1 332 ? 8.482 -3.105 -10.065 1.00 79.94 332 PRO A O 1
ATOM 2404 N N . ILE A 1 333 ? 10.228 -4.330 -10.765 1.00 81.44 333 ILE A N 1
ATOM 2405 C CA . ILE A 1 333 ? 10.457 -4.968 -9.469 1.00 81.44 333 ILE A CA 1
ATOM 2406 C C . ILE A 1 333 ? 11.199 -3.981 -8.569 1.00 81.44 333 ILE A C 1
ATOM 2408 O O . ILE A 1 333 ? 12.195 -3.381 -8.966 1.00 81.44 333 ILE A O 1
ATOM 2412 N N . SER A 1 334 ? 10.713 -3.767 -7.346 1.00 66.06 334 SER A N 1
ATOM 2413 C CA . SER A 1 334 ? 11.481 -3.000 -6.365 1.00 66.06 334 SER A CA 1
ATOM 2414 C C . SER A 1 334 ? 12.529 -3.899 -5.713 1.00 66.06 334 SER A C 1
ATOM 2416 O O . SER A 1 334 ? 12.289 -5.086 -5.503 1.00 66.06 334 SER A O 1
ATOM 2418 N N . HIS A 1 335 ? 13.666 -3.332 -5.311 1.00 62.62 335 HIS A N 1
ATOM 2419 C CA . HIS A 1 335 ? 14.727 -4.097 -4.645 1.00 62.62 335 HIS A CA 1
ATOM 2420 C C . HIS A 1 335 ? 14.238 -4.829 -3.379 1.00 62.62 335 HIS A C 1
ATOM 2422 O O . HIS A 1 335 ? 14.671 -5.936 -3.075 1.00 62.62 335 HIS A O 1
ATOM 2428 N N . VAL A 1 336 ? 13.294 -4.233 -2.644 1.00 52.41 336 VAL A N 1
ATOM 2429 C CA . VAL A 1 336 ? 12.707 -4.848 -1.442 1.00 52.41 336 VAL A CA 1
ATOM 2430 C C . VAL A 1 336 ? 11.767 -5.998 -1.809 1.00 52.41 336 VAL A C 1
ATOM 2432 O O . VAL A 1 336 ? 11.798 -7.042 -1.157 1.00 52.41 336 VAL A O 1
ATOM 2435 N N . ALA A 1 337 ? 10.930 -5.821 -2.837 1.00 58.62 337 ALA A N 1
ATOM 2436 C CA . ALA A 1 337 ? 10.039 -6.870 -3.327 1.00 58.62 337 ALA A CA 1
ATOM 2437 C C . ALA A 1 337 ? 10.839 -8.064 -3.857 1.00 58.62 337 ALA A C 1
ATOM 2439 O O . ALA A 1 337 ? 10.557 -9.202 -3.490 1.00 58.62 337 ALA A O 1
ATOM 2440 N N . GLU A 1 338 ? 11.878 -7.786 -4.640 1.00 77.75 338 GLU A N 1
ATOM 2441 C CA . GLU A 1 338 ? 12.837 -8.767 -5.133 1.00 77.75 338 GLU A CA 1
ATOM 2442 C C . GLU A 1 338 ? 13.443 -9.586 -3.985 1.00 77.75 338 GLU A C 1
ATOM 2444 O O . GLU A 1 338 ? 13.255 -10.801 -3.940 1.00 77.75 338 GLU A O 1
ATOM 2449 N N . GLN A 1 339 ? 14.083 -8.926 -3.010 1.00 66.19 339 GLN A N 1
ATOM 2450 C CA . GLN A 1 339 ? 14.709 -9.602 -1.868 1.00 66.19 339 GLN A CA 1
ATOM 2451 C C . GLN A 1 339 ? 13.718 -10.481 -1.099 1.00 66.19 339 GLN A C 1
ATOM 2453 O O . GLN A 1 339 ? 14.039 -11.609 -0.724 1.00 66.19 339 GLN A O 1
ATOM 2458 N N . ARG A 1 340 ? 12.496 -9.989 -0.872 1.00 63.62 340 ARG A N 1
ATOM 2459 C CA . ARG A 1 340 ? 11.458 -10.752 -0.167 1.00 63.62 340 ARG A CA 1
ATOM 2460 C C . ARG A 1 340 ? 10.996 -11.960 -0.974 1.00 63.62 340 ARG A C 1
ATOM 2462 O O . ARG A 1 340 ? 10.844 -13.043 -0.412 1.00 63.62 340 ARG A O 1
ATOM 2469 N N . MET A 1 341 ? 10.783 -11.805 -2.279 1.00 84.50 341 MET A N 1
ATOM 2470 C CA . MET A 1 341 ? 10.390 -12.918 -3.145 1.00 84.50 341 MET A CA 1
ATOM 2471 C C . MET A 1 341 ? 11.494 -13.979 -3.234 1.00 84.50 341 MET A C 1
ATOM 2473 O O . MET A 1 341 ? 11.191 -15.171 -3.177 1.00 84.50 341 MET A O 1
ATOM 2477 N N . GLU A 1 342 ? 12.762 -13.579 -3.305 1.00 82.81 342 GLU A N 1
ATOM 2478 C CA . GLU A 1 342 ? 13.911 -14.491 -3.260 1.00 82.81 342 GLU A CA 1
ATOM 2479 C C . GLU A 1 342 ? 13.958 -15.288 -1.947 1.00 82.81 342 GLU A C 1
ATOM 2481 O O . GLU A 1 342 ? 14.041 -16.519 -1.970 1.00 82.81 342 GLU A O 1
ATOM 2486 N N . GLN A 1 343 ? 13.827 -14.606 -0.802 1.00 72.50 343 GLN A N 1
ATOM 2487 C CA . GLN A 1 343 ? 13.819 -15.235 0.525 1.00 72.50 343 GLN A CA 1
ATOM 2488 C C . GLN A 1 343 ? 12.691 -16.250 0.678 1.00 72.50 343 GLN A C 1
ATOM 2490 O O . GLN A 1 343 ? 12.925 -17.372 1.125 1.00 72.50 343 GLN A O 1
ATOM 2495 N N . VAL A 1 344 ? 11.468 -15.862 0.314 1.00 74.56 344 VAL A N 1
ATOM 2496 C CA . VAL A 1 344 ? 10.290 -16.723 0.441 1.00 74.56 344 VAL A CA 1
ATOM 2497 C C . VAL A 1 344 ? 10.386 -17.901 -0.523 1.00 74.56 344 VAL A C 1
ATOM 2499 O O . VAL A 1 344 ? 10.104 -19.029 -0.127 1.00 74.56 344 VAL A O 1
ATOM 2502 N N . SER A 1 345 ? 10.828 -17.675 -1.766 1.00 85.31 345 SER A N 1
ATOM 2503 C CA . SER A 1 345 ? 11.011 -18.764 -2.728 1.00 85.31 345 SER A CA 1
ATOM 2504 C C . SER A 1 345 ? 11.988 -19.805 -2.191 1.00 85.31 345 SER A C 1
ATOM 2506 O O . SER A 1 345 ? 11.651 -20.991 -2.157 1.00 85.31 345 SER A O 1
ATOM 2508 N N . SER A 1 346 ? 13.150 -19.362 -1.708 1.00 79.81 346 SER A N 1
ATOM 2509 C CA . SER A 1 346 ? 14.167 -20.260 -1.163 1.00 79.81 346 SER A CA 1
ATOM 2510 C C . SER A 1 346 ? 13.682 -20.966 0.107 1.00 79.81 346 SER A C 1
ATOM 2512 O O . SER A 1 346 ? 13.834 -22.175 0.245 1.00 79.81 346 SER A O 1
ATOM 2514 N N . LEU A 1 347 ? 12.992 -20.257 1.006 1.00 77.00 347 LEU A N 1
ATOM 2515 C CA . LEU A 1 347 ? 12.471 -20.825 2.252 1.00 77.00 347 LEU A CA 1
ATOM 2516 C C . LEU A 1 347 ? 11.410 -21.914 2.036 1.00 77.00 347 LEU A C 1
ATOM 2518 O O . LEU A 1 347 ? 11.435 -22.934 2.722 1.00 77.00 347 LEU A O 1
ATOM 2522 N N . ILE A 1 348 ? 10.448 -21.675 1.142 1.00 75.12 348 ILE A N 1
ATOM 2523 C CA . ILE A 1 348 ? 9.294 -22.567 0.954 1.00 75.12 348 ILE A CA 1
ATOM 2524 C C . ILE A 1 348 ? 9.644 -23.743 0.056 1.00 75.12 348 ILE A C 1
ATOM 2526 O O . ILE A 1 348 ? 9.173 -24.856 0.277 1.00 75.12 348 ILE A O 1
ATOM 2530 N N . THR A 1 349 ? 10.447 -23.499 -0.977 1.00 75.81 349 THR A N 1
ATOM 2531 C CA . THR A 1 349 ? 10.741 -24.531 -1.975 1.00 75.81 349 THR A CA 1
ATOM 2532 C C . THR A 1 349 ? 12.078 -25.215 -1.752 1.00 75.81 349 THR A C 1
ATOM 2534 O O . THR A 1 349 ? 12.326 -26.212 -2.419 1.00 75.81 349 THR A O 1
ATOM 2537 N N . ALA A 1 350 ? 12.952 -24.683 -0.885 1.00 74.88 350 ALA A N 1
ATOM 2538 C CA . ALA A 1 350 ? 14.375 -25.045 -0.850 1.00 74.88 350 ALA A CA 1
ATOM 2539 C C . ALA A 1 350 ? 15.004 -25.032 -2.260 1.00 74.88 350 ALA A C 1
ATOM 2541 O O . ALA A 1 350 ? 15.873 -25.839 -2.584 1.00 74.88 350 ALA A O 1
ATOM 2542 N N . ASP A 1 351 ? 14.470 -24.156 -3.118 1.00 73.94 351 ASP A N 1
ATOM 2543 C CA . ASP A 1 351 ? 14.743 -24.049 -4.546 1.00 73.94 351 ASP A CA 1
ATOM 2544 C C . ASP A 1 351 ? 14.665 -25.388 -5.303 1.00 73.94 351 ASP A C 1
ATOM 2546 O O . ASP A 1 351 ? 15.434 -25.648 -6.226 1.00 73.94 351 ASP A O 1
ATOM 2550 N N . ALA A 1 352 ? 13.687 -26.234 -4.949 1.00 73.69 352 ALA A N 1
ATOM 2551 C CA . ALA A 1 352 ? 13.510 -27.595 -5.467 1.00 73.69 352 ALA A CA 1
ATOM 2552 C C . ALA A 1 352 ? 13.594 -27.711 -7.000 1.00 73.69 352 ALA A C 1
ATOM 2554 O O . ALA A 1 352 ? 14.139 -28.683 -7.525 1.00 73.69 352 ALA A O 1
ATOM 2555 N N . TYR A 1 353 ? 13.112 -26.713 -7.748 1.00 82.56 353 TYR A N 1
ATOM 2556 C CA . TYR A 1 353 ? 13.163 -26.754 -9.210 1.00 82.56 353 TYR A CA 1
ATOM 2557 C C . TYR A 1 353 ? 14.550 -26.496 -9.796 1.00 82.56 353 TYR A C 1
ATOM 2559 O O . TYR A 1 353 ? 14.774 -26.838 -10.957 1.00 82.56 353 TYR A O 1
ATOM 2567 N N . ALA A 1 354 ? 15.511 -25.984 -9.025 1.00 82.19 354 ALA A N 1
ATOM 2568 C CA . ALA A 1 354 ? 16.896 -25.871 -9.472 1.00 82.19 354 ALA A CA 1
ATOM 2569 C C . ALA A 1 354 ? 17.455 -27.241 -9.888 1.00 82.19 354 ALA A C 1
ATOM 2571 O O . ALA A 1 354 ? 18.099 -27.347 -10.933 1.00 82.19 354 ALA A O 1
ATOM 2572 N N . LYS A 1 355 ? 17.105 -28.306 -9.150 1.00 81.31 355 LYS A N 1
ATOM 2573 C CA . LYS A 1 355 ? 17.567 -29.686 -9.387 1.00 81.31 355 LYS A CA 1
ATOM 2574 C C . LYS A 1 355 ? 16.592 -30.561 -10.181 1.00 81.31 355 LYS A C 1
ATOM 2576 O O . LYS A 1 355 ? 16.942 -31.683 -10.531 1.00 81.31 355 LYS A O 1
ATOM 2581 N N . LEU A 1 356 ? 15.399 -30.065 -10.502 1.00 83.56 356 LEU A N 1
ATOM 2582 C CA . LEU A 1 356 ? 14.425 -30.803 -11.305 1.00 83.56 356 LEU A CA 1
ATOM 2583 C C . LEU A 1 356 ? 14.767 -30.659 -12.795 1.00 83.56 356 LEU A C 1
ATOM 2585 O O . LEU A 1 356 ? 14.754 -29.543 -13.307 1.00 83.56 356 LEU A O 1
ATOM 2589 N N . PHE A 1 357 ? 15.104 -31.754 -13.476 1.00 84.94 357 PHE A N 1
ATOM 2590 C CA . PHE A 1 357 ? 15.427 -31.791 -14.918 1.00 84.94 357 PHE A CA 1
ATOM 2591 C C . PHE A 1 357 ? 14.570 -32.808 -15.686 1.00 84.94 357 PHE A C 1
ATOM 2593 O O . PHE A 1 357 ? 14.900 -33.186 -16.809 1.00 84.94 357 PHE A O 1
ATOM 2600 N N . GLU A 1 358 ? 13.490 -33.279 -15.068 1.00 85.12 358 GLU A N 1
ATOM 2601 C CA . GLU A 1 358 ? 12.586 -34.251 -15.674 1.00 85.12 358 GLU A CA 1
ATOM 2602 C C . GLU A 1 358 ? 11.873 -33.666 -16.909 1.00 85.12 358 GLU A C 1
ATOM 2604 O O . GLU A 1 358 ? 11.635 -32.452 -16.965 1.00 85.12 358 GLU A O 1
ATOM 2609 N N . PRO A 1 359 ? 11.519 -34.507 -17.900 1.00 86.94 359 PRO A N 1
ATOM 2610 C CA . PRO A 1 359 ? 10.712 -34.089 -19.038 1.00 86.94 359 PRO A CA 1
ATOM 2611 C C . PRO A 1 359 ? 9.380 -33.463 -18.619 1.00 86.94 359 PRO A C 1
ATOM 2613 O O . PRO A 1 359 ? 8.563 -34.086 -17.946 1.00 86.94 359 PRO A O 1
ATOM 2616 N N . GLY A 1 360 ? 9.156 -32.215 -19.023 1.00 91.94 360 GLY A N 1
ATOM 2617 C CA . GLY A 1 360 ? 8.014 -31.438 -18.555 1.00 91.94 360 GLY A CA 1
ATOM 2618 C C . GLY A 1 360 ? 7.993 -29.999 -19.045 1.00 91.94 360 GLY A C 1
ATOM 2619 O O . GLY A 1 360 ? 8.862 -29.541 -19.797 1.00 91.94 360 GLY A O 1
ATOM 2620 N N . VAL A 1 361 ? 6.987 -29.272 -18.571 1.00 92.50 361 VAL A N 1
ATOM 2621 C CA . VAL A 1 361 ? 6.806 -27.839 -18.806 1.00 92.50 361 VAL A CA 1
ATOM 2622 C C . VAL A 1 361 ? 6.728 -27.082 -17.487 1.00 92.50 361 VAL A C 1
ATOM 2624 O O . VAL A 1 361 ? 6.083 -27.513 -16.531 1.00 92.50 361 VAL A O 1
ATOM 2627 N N . TYR A 1 362 ? 7.355 -25.909 -17.452 1.00 94.19 362 TYR A N 1
ATOM 2628 C CA . TYR A 1 362 ? 7.280 -24.985 -16.328 1.00 94.19 362 TYR A CA 1
ATOM 2629 C C . TYR A 1 362 ? 6.280 -23.882 -16.660 1.00 94.19 362 TYR A C 1
ATOM 2631 O O . TYR A 1 362 ? 6.449 -23.108 -17.607 1.00 94.19 362 TYR A O 1
ATOM 2639 N N . ARG A 1 363 ? 5.217 -23.821 -15.869 1.00 94.75 363 ARG A N 1
ATOM 2640 C CA . ARG A 1 363 ? 4.103 -22.883 -15.986 1.00 94.75 363 ARG A CA 1
ATOM 2641 C C . ARG A 1 363 ? 4.214 -21.787 -14.939 1.00 94.75 363 ARG A C 1
ATOM 2643 O O . ARG A 1 363 ? 4.843 -21.963 -13.898 1.00 94.75 363 ARG A O 1
ATOM 2650 N N . CYS A 1 364 ? 3.573 -20.654 -15.195 1.00 94.62 364 CYS A N 1
ATOM 2651 C CA . CYS A 1 364 ? 3.418 -19.602 -14.201 1.00 94.62 364 CYS A CA 1
ATOM 2652 C C . CYS A 1 364 ? 2.588 -20.121 -13.025 1.00 94.62 364 CYS A C 1
ATOM 2654 O O . CYS A 1 364 ? 1.445 -20.528 -13.218 1.00 94.62 364 CYS A O 1
ATOM 2656 N N . ALA A 1 365 ? 3.110 -20.031 -11.803 1.00 92.00 365 ALA A N 1
ATOM 2657 C CA . ALA A 1 365 ? 2.396 -20.513 -10.622 1.00 92.00 365 ALA A CA 1
ATOM 2658 C C . ALA A 1 365 ? 1.082 -19.757 -10.335 1.00 92.00 365 ALA A C 1
ATOM 2660 O O . ALA A 1 365 ? 0.237 -20.280 -9.616 1.00 92.00 365 ALA A O 1
ATOM 2661 N N . LYS A 1 366 ? 0.907 -18.540 -10.880 1.00 88.50 366 LYS A N 1
ATOM 2662 C CA . 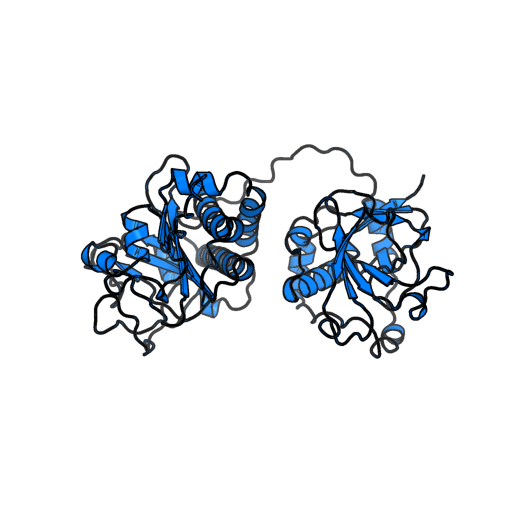LYS A 1 366 ? -0.287 -17.697 -10.675 1.00 88.50 366 LYS A CA 1
ATOM 2663 C C . LYS A 1 366 ? -1.383 -17.902 -11.721 1.00 88.50 366 LYS A C 1
ATOM 2665 O O . LYS A 1 366 ? -2.556 -17.820 -11.385 1.00 88.50 366 LYS A O 1
ATOM 2670 N N . CYS A 1 367 ? -1.023 -18.072 -12.993 1.00 88.25 367 CYS A N 1
ATOM 2671 C CA . CYS A 1 367 ? -1.997 -18.079 -14.099 1.00 88.25 367 CYS A CA 1
ATOM 2672 C C . CYS A 1 367 ? -1.861 -19.263 -15.063 1.00 88.25 367 CYS A C 1
ATOM 2674 O O . CYS A 1 367 ? -2.527 -19.272 -16.105 1.00 88.25 367 CYS A O 1
ATOM 2676 N N . GLU A 1 368 ? -0.964 -20.197 -14.731 1.00 94.25 368 GLU A N 1
ATOM 2677 C CA . GLU A 1 368 ? -0.722 -21.483 -15.399 1.00 94.25 368 GLU A CA 1
ATOM 2678 C C . GLU A 1 368 ? -0.250 -21.399 -16.858 1.00 94.25 368 GLU A C 1
ATOM 2680 O O . GLU A 1 368 ? -0.095 -22.414 -17.543 1.00 94.25 368 GLU A O 1
ATOM 2685 N N . ASP A 1 369 ? 0.045 -20.188 -17.330 1.00 92.00 369 ASP A N 1
ATOM 2686 C CA . ASP A 1 369 ? 0.572 -19.962 -18.670 1.00 92.00 369 ASP A CA 1
ATOM 2687 C C . ASP A 1 369 ? 1.950 -20.613 -18.834 1.00 92.00 369 ASP A C 1
ATOM 2689 O O . ASP A 1 369 ? 2.771 -20.577 -17.912 1.00 92.00 369 ASP A O 1
ATOM 2693 N N . THR A 1 370 ? 2.212 -21.221 -19.992 1.00 95.88 370 THR A N 1
ATOM 2694 C CA . THR A 1 370 ? 3.466 -21.948 -20.235 1.00 95.88 370 THR A CA 1
ATOM 2695 C C . THR A 1 370 ? 4.631 -20.966 -20.374 1.00 95.88 370 THR A C 1
ATOM 2697 O O . THR A 1 370 ? 4.666 -20.139 -21.292 1.00 95.88 370 THR A O 1
ATOM 2700 N N . LEU A 1 371 ? 5.615 -21.075 -19.477 1.00 97.12 371 LEU A N 1
ATOM 2701 C CA . LEU A 1 371 ? 6.764 -20.173 -19.431 1.00 97.12 371 LEU A CA 1
ATOM 2702 C C . LEU A 1 371 ? 8.013 -20.788 -20.050 1.00 97.12 371 LEU A C 1
ATOM 2704 O O . LEU A 1 371 ? 8.659 -20.123 -20.856 1.00 97.12 371 LEU A O 1
ATOM 2708 N N . TYR A 1 372 ? 8.335 -22.035 -19.700 1.00 97.38 372 TYR A N 1
ATOM 2709 C CA . TYR A 1 372 ? 9.554 -22.719 -20.136 1.00 97.38 372 TYR A CA 1
ATOM 2710 C C . TYR A 1 372 ? 9.305 -24.198 -20.421 1.00 97.38 372 TYR A C 1
ATOM 2712 O O . TYR A 1 372 ? 8.418 -24.820 -19.838 1.00 97.38 372 TYR A O 1
ATOM 2720 N N . ASP A 1 373 ? 10.131 -24.756 -21.297 1.00 93.62 373 ASP A N 1
ATOM 2721 C CA . ASP A 1 373 ? 10.227 -26.190 -21.554 1.00 93.62 373 ASP A CA 1
ATOM 2722 C C . ASP A 1 373 ? 11.454 -26.761 -20.823 1.00 93.62 373 ASP A C 1
ATOM 2724 O O . ASP A 1 373 ? 12.469 -26.069 -20.697 1.00 93.62 373 ASP A O 1
ATOM 2728 N N . HIS A 1 374 ? 11.389 -28.006 -20.345 1.00 92.81 374 HIS A N 1
ATOM 2729 C CA . HIS A 1 374 ? 12.538 -28.674 -19.724 1.00 92.81 374 HIS A CA 1
ATOM 2730 C C . HIS A 1 374 ? 13.772 -28.726 -20.637 1.00 92.81 374 HIS A C 1
ATOM 2732 O O . HIS A 1 374 ? 14.892 -28.619 -20.146 1.00 92.81 374 HIS A O 1
ATOM 2738 N N . THR A 1 375 ? 13.586 -28.806 -21.959 1.00 93.62 375 THR A N 1
ATOM 2739 C CA . THR A 1 375 ? 14.684 -28.788 -22.943 1.00 93.62 375 THR A CA 1
ATOM 2740 C C . THR A 1 375 ? 15.468 -27.474 -22.945 1.00 93.62 375 THR A C 1
ATOM 2742 O O . THR A 1 375 ? 16.632 -27.442 -23.341 1.00 93.62 375 THR A O 1
ATOM 2745 N N . ALA A 1 376 ? 14.857 -26.382 -22.474 1.00 93.62 376 ALA A N 1
ATOM 2746 C CA . ALA A 1 376 ? 15.513 -25.089 -22.323 1.00 93.62 376 ALA A CA 1
ATOM 2747 C C . ALA A 1 376 ? 16.230 -24.934 -20.971 1.00 93.62 376 ALA A C 1
ATOM 2749 O O . ALA A 1 376 ? 16.938 -23.942 -20.782 1.00 93.62 376 ALA A O 1
ATOM 2750 N N . LYS A 1 377 ? 16.047 -25.868 -20.030 1.00 93.75 377 LYS A N 1
ATOM 2751 C CA . LYS A 1 377 ? 16.658 -25.831 -18.698 1.00 93.75 377 LYS A CA 1
ATOM 2752 C C . LYS A 1 377 ? 18.095 -26.353 -18.738 1.00 93.75 377 LYS A C 1
ATOM 2754 O O . LYS A 1 377 ? 18.392 -27.322 -19.427 1.00 93.75 377 LYS A O 1
ATOM 2759 N N . PHE A 1 378 ? 18.987 -25.741 -17.965 1.00 89.62 378 PHE A N 1
ATOM 2760 C CA . PHE A 1 378 ? 20.382 -26.174 -17.836 1.00 89.62 378 PHE A CA 1
ATOM 2761 C C . PHE A 1 378 ? 20.901 -25.960 -16.407 1.00 89.62 378 PHE A C 1
ATOM 2763 O O . PHE A 1 378 ? 20.232 -25.348 -15.570 1.00 89.62 378 PHE A O 1
ATOM 2770 N N . VAL A 1 379 ? 22.080 -26.507 -16.105 1.00 87.12 379 VAL A N 1
ATOM 2771 C CA . VAL A 1 379 ? 22.751 -26.308 -14.812 1.00 87.12 379 VAL A CA 1
ATOM 2772 C C . VAL A 1 379 ? 23.489 -24.968 -14.851 1.00 87.12 379 VAL A C 1
ATOM 2774 O O . VAL A 1 379 ? 24.542 -24.862 -15.474 1.00 87.12 379 VAL A O 1
ATOM 2777 N N . GLY A 1 380 ? 22.915 -23.945 -14.216 1.00 82.12 380 GLY A N 1
ATOM 2778 C CA . GLY A 1 380 ? 23.537 -22.628 -14.057 1.00 82.12 380 GLY A CA 1
ATOM 2779 C C . GLY A 1 380 ? 24.193 -22.445 -12.679 1.00 82.12 380 GLY A C 1
ATOM 2780 O O . GLY A 1 380 ? 23.972 -23.258 -11.783 1.00 82.12 380 GLY A O 1
ATOM 2781 N N . PRO A 1 381 ? 24.967 -21.365 -12.473 1.00 78.81 381 PRO A N 1
ATOM 2782 C CA . PRO A 1 381 ? 25.670 -21.085 -11.219 1.00 78.81 381 PRO A CA 1
ATOM 2783 C C . PRO A 1 381 ? 24.774 -20.451 -10.143 1.00 78.81 381 PRO A C 1
ATOM 2785 O O . PRO A 1 381 ? 25.257 -20.141 -9.058 1.00 78.81 381 PRO A O 1
ATOM 2788 N N . CYS A 1 382 ? 23.494 -20.183 -10.439 1.00 74.31 382 CYS A N 1
ATOM 2789 C CA . CYS A 1 382 ? 22.569 -19.594 -9.472 1.00 74.31 382 CYS A CA 1
ATOM 2790 C C . CYS A 1 382 ? 21.800 -20.669 -8.689 1.00 74.31 382 CYS A C 1
ATOM 2792 O O . CYS A 1 382 ? 21.612 -21.790 -9.155 1.00 74.31 382 CYS A O 1
ATOM 2794 N N . LEU A 1 383 ? 21.324 -20.299 -7.496 1.00 77.94 383 LEU A N 1
ATOM 2795 C CA . LEU A 1 383 ? 20.535 -21.173 -6.615 1.00 77.94 383 LEU A CA 1
ATOM 2796 C C . LEU A 1 383 ? 19.145 -21.500 -7.175 1.00 77.94 383 LEU A C 1
ATOM 2798 O O . LEU A 1 383 ? 18.482 -22.411 -6.696 1.00 77.94 383 LEU A O 1
ATOM 2802 N N . TRP A 1 384 ? 18.714 -20.766 -8.198 1.00 89.31 384 TRP A N 1
ATOM 2803 C CA . TRP A 1 384 ? 17.403 -20.881 -8.818 1.00 89.31 384 TRP A CA 1
ATOM 2804 C C . TRP A 1 384 ? 17.483 -21.596 -10.177 1.00 89.31 384 TRP A C 1
ATOM 2806 O O . TRP A 1 384 ? 18.535 -21.583 -10.827 1.00 89.31 384 TRP A O 1
ATOM 2816 N N . PRO A 1 385 ? 16.393 -22.227 -10.653 1.00 91.62 385 PRO A N 1
ATOM 2817 C CA . PRO A 1 385 ? 16.382 -22.867 -11.961 1.00 91.62 385 PRO A CA 1
ATOM 2818 C C . PRO A 1 385 ? 16.773 -21.889 -13.072 1.00 91.62 385 PRO A C 1
ATOM 2820 O O . PRO A 1 385 ? 16.277 -20.762 -13.151 1.00 91.62 385 PRO A O 1
ATOM 2823 N N . SER A 1 386 ? 17.679 -22.359 -13.929 1.00 93.88 386 SER A N 1
ATOM 2824 C CA . SER A 1 386 ? 18.234 -21.606 -15.049 1.00 93.88 386 SER A CA 1
ATOM 2825 C C . SER A 1 386 ? 17.681 -22.123 -16.375 1.00 93.88 386 SER A C 1
ATOM 2827 O O . SER A 1 386 ? 17.761 -23.319 -16.660 1.00 93.88 386 SER A O 1
ATOM 2829 N N . PHE A 1 387 ? 17.141 -21.218 -17.192 1.00 96.38 387 PHE A N 1
ATOM 2830 C CA . PHE A 1 387 ? 16.635 -21.514 -18.533 1.00 96.38 387 PHE A CA 1
ATOM 2831 C C . PHE A 1 387 ? 17.318 -20.639 -19.582 1.00 96.38 387 PHE A C 1
ATOM 2833 O O . PHE A 1 387 ? 17.643 -19.484 -19.323 1.00 96.38 387 PHE A O 1
ATOM 2840 N N . ARG A 1 388 ? 17.518 -21.170 -20.786 1.00 94.94 388 ARG A N 1
ATOM 2841 C CA . ARG A 1 388 ? 18.124 -20.431 -21.905 1.00 94.94 388 ARG A CA 1
ATOM 2842 C C . ARG A 1 388 ? 17.144 -19.477 -22.582 1.00 94.94 388 ARG A C 1
ATOM 2844 O O . ARG A 1 388 ? 17.524 -18.403 -23.041 1.00 94.94 388 ARG A O 1
ATOM 2851 N N . ALA A 1 389 ? 15.892 -19.911 -22.714 1.00 94.31 389 ALA A N 1
ATOM 2852 C CA . ALA A 1 389 ? 14.875 -19.226 -23.499 1.00 94.31 389 ALA A CA 1
ATOM 2853 C C . ALA A 1 389 ? 13.464 -19.597 -23.020 1.00 94.31 389 ALA A C 1
ATOM 2855 O O . ALA A 1 389 ? 13.263 -20.716 -22.541 1.00 94.31 389 ALA A O 1
ATOM 2856 N N . PRO A 1 390 ? 12.477 -18.693 -23.158 1.00 96.62 390 PRO A N 1
ATOM 2857 C CA . PRO A 1 390 ? 11.084 -19.009 -22.871 1.00 96.62 390 PRO A CA 1
ATOM 2858 C C . PRO A 1 390 ? 10.489 -19.984 -23.886 1.00 96.62 390 PRO A C 1
ATOM 2860 O O . PRO A 1 390 ? 10.951 -20.073 -25.020 1.00 96.62 390 PRO A O 1
ATOM 2863 N N . HIS A 1 391 ? 9.379 -20.614 -23.507 1.00 94.38 391 HIS A N 1
ATOM 2864 C CA . HIS A 1 391 ? 8.583 -21.476 -24.379 1.00 94.38 391 HIS A CA 1
ATOM 2865 C C . HIS A 1 391 ? 8.132 -20.753 -25.659 1.00 94.38 391 HIS A C 1
ATOM 2867 O O . HIS A 1 391 ? 8.202 -21.317 -26.746 1.00 94.38 391 HIS A O 1
ATOM 2873 N N . HIS A 1 392 ? 7.705 -19.487 -25.554 1.00 92.69 392 HIS A N 1
ATOM 2874 C CA . HIS A 1 392 ? 7.432 -18.643 -26.717 1.00 92.69 392 HIS A CA 1
ATOM 2875 C C . HIS A 1 392 ? 8.111 -17.267 -26.586 1.00 92.69 392 HIS A C 1
ATOM 2877 O O . HIS A 1 392 ? 7.853 -16.557 -25.606 1.00 92.69 392 HIS A O 1
ATOM 2883 N N . PRO A 1 393 ? 8.881 -16.812 -27.597 1.00 77.25 393 PRO A N 1
ATOM 2884 C CA . PRO A 1 393 ? 9.762 -15.641 -27.496 1.00 77.25 393 PRO A CA 1
ATOM 2885 C C . PRO A 1 393 ? 9.044 -14.326 -27.163 1.00 77.25 393 PRO A C 1
ATOM 2887 O O . PRO A 1 393 ? 9.621 -13.459 -26.519 1.00 77.25 393 PRO A O 1
ATOM 2890 N N . THR A 1 394 ? 7.784 -14.169 -27.580 1.00 80.00 394 THR A N 1
ATOM 2891 C CA . THR A 1 394 ? 7.007 -12.928 -27.375 1.00 80.00 394 THR A CA 1
ATOM 2892 C C . THR A 1 394 ? 5.724 -13.089 -26.556 1.00 80.00 394 THR A C 1
ATOM 2894 O O . THR A 1 394 ? 5.070 -12.090 -26.253 1.00 80.00 394 THR A O 1
ATOM 2897 N N . LYS A 1 395 ? 5.335 -14.328 -26.218 1.00 85.94 395 LYS A N 1
ATOM 2898 C CA . LYS A 1 395 ? 4.037 -14.621 -25.578 1.00 85.94 395 LYS A CA 1
ATOM 2899 C C . LYS A 1 395 ? 4.172 -15.099 -24.142 1.00 85.94 395 LYS A C 1
ATOM 2901 O O . LYS A 1 395 ? 3.267 -14.833 -23.372 1.00 85.94 395 LYS A O 1
ATOM 2906 N N . SER A 1 396 ? 5.279 -15.746 -23.779 1.00 90.94 396 SER A N 1
ATOM 2907 C CA . SER A 1 396 ? 5.467 -16.246 -22.414 1.00 90.94 396 SER A CA 1
ATOM 2908 C C . SER A 1 396 ? 5.905 -15.142 -21.448 1.00 90.94 396 SER A C 1
ATOM 2910 O O . SER A 1 396 ? 5.432 -15.085 -20.312 1.00 90.94 396 SER A O 1
ATOM 2912 N N . LEU A 1 397 ? 6.789 -14.239 -21.895 1.00 95.44 397 LEU A N 1
ATOM 2913 C CA . LEU A 1 397 ? 7.451 -13.265 -21.025 1.00 95.44 397 LEU A CA 1
ATOM 2914 C C . LEU A 1 397 ? 7.212 -11.813 -21.451 1.00 95.44 397 LEU A C 1
ATOM 2916 O O . LEU A 1 397 ? 7.196 -11.480 -22.637 1.00 95.44 397 LEU A O 1
ATOM 2920 N N . HIS A 1 398 ? 7.057 -10.940 -20.460 1.00 92.56 398 HIS A N 1
ATOM 2921 C CA . HIS A 1 398 ? 7.317 -9.511 -20.583 1.00 92.56 398 HIS A CA 1
ATOM 2922 C C . HIS A 1 398 ? 8.669 -9.225 -19.925 1.00 92.56 398 HIS A C 1
ATOM 2924 O O . HIS A 1 398 ? 8.891 -9.652 -18.795 1.00 92.56 398 HIS A O 1
ATOM 2930 N N . CYS A 1 399 ? 9.564 -8.540 -20.636 1.00 94.81 399 CYS A N 1
ATOM 2931 C CA . CYS A 1 399 ? 10.893 -8.213 -20.132 1.00 94.81 399 CYS A CA 1
ATOM 2932 C C . CYS A 1 399 ? 11.075 -6.698 -20.057 1.00 94.81 399 CYS A C 1
ATOM 2934 O O . CYS A 1 399 ? 10.636 -5.991 -20.969 1.00 94.81 399 CYS A O 1
ATOM 2936 N N . ILE A 1 400 ? 11.748 -6.231 -19.008 1.00 89.06 400 ILE A N 1
ATOM 2937 C CA . ILE A 1 400 ? 12.142 -4.829 -18.824 1.00 89.06 400 ILE A CA 1
ATOM 2938 C C . ILE A 1 400 ? 13.668 -4.783 -18.736 1.00 89.06 400 ILE A C 1
ATOM 2940 O O . ILE A 1 400 ? 14.257 -5.550 -17.976 1.00 89.06 400 ILE A O 1
ATOM 2944 N N . ASP A 1 401 ? 14.308 -3.931 -19.538 1.00 90.88 401 ASP A N 1
ATOM 2945 C CA . ASP A 1 401 ? 15.762 -3.757 -19.503 1.00 90.88 401 ASP A CA 1
ATOM 2946 C C . ASP A 1 401 ? 16.181 -3.021 -18.227 1.00 90.88 401 ASP A C 1
ATOM 2948 O O . ASP A 1 401 ? 15.623 -1.975 -17.888 1.00 90.88 401 ASP A O 1
ATOM 2952 N N . VAL A 1 402 ? 17.198 -3.545 -17.544 1.00 82.62 402 VAL A N 1
ATOM 2953 C CA . VAL A 1 402 ? 17.801 -2.892 -16.382 1.00 82.62 402 VAL A CA 1
ATOM 2954 C C . VAL A 1 402 ? 19.000 -2.068 -16.840 1.00 82.62 402 VAL A C 1
ATOM 2956 O O . VAL A 1 402 ? 19.801 -2.511 -17.667 1.00 82.62 402 VAL A O 1
ATOM 2959 N N . ALA A 1 403 ? 19.136 -0.851 -16.309 1.00 75.94 403 ALA A N 1
ATOM 2960 C CA . ALA A 1 403 ? 20.233 0.037 -16.678 1.00 75.94 403 ALA A CA 1
ATOM 2961 C C . ALA A 1 403 ? 21.609 -0.614 -16.388 1.00 75.94 403 ALA A C 1
ATOM 2963 O O . ALA A 1 403 ? 21.779 -1.234 -15.332 1.00 75.94 403 ALA A O 1
ATOM 2964 N N . PRO A 1 404 ? 22.611 -0.468 -17.280 1.00 71.69 404 PRO A N 1
ATOM 2965 C CA . PRO A 1 404 ? 23.938 -1.048 -17.076 1.00 71.69 404 PRO A CA 1
ATOM 2966 C C . PRO A 1 404 ? 24.545 -0.662 -15.721 1.00 71.69 404 PRO A C 1
ATOM 2968 O O . PRO A 1 404 ? 24.555 0.511 -15.349 1.00 71.69 404 PRO A O 1
ATOM 2971 N N . GLY A 1 405 ? 25.049 -1.650 -14.977 1.00 66.81 405 GLY A N 1
ATOM 2972 C CA . GLY A 1 405 ? 25.647 -1.452 -13.652 1.00 66.81 405 GLY A CA 1
ATOM 2973 C C . GLY A 1 405 ? 24.657 -1.161 -12.514 1.00 66.81 405 GLY A C 1
ATOM 2974 O O . GLY A 1 405 ? 25.085 -1.080 -11.364 1.00 66.81 405 GLY A O 1
ATOM 2975 N N . ALA A 1 406 ? 23.352 -1.046 -12.790 1.00 68.06 406 ALA A N 1
ATOM 2976 C CA . ALA A 1 406 ? 22.338 -0.787 -11.765 1.00 68.06 406 ALA A CA 1
ATOM 2977 C C . ALA A 1 406 ? 21.957 -2.037 -10.954 1.00 68.06 406 ALA A C 1
ATOM 2979 O O . ALA A 1 406 ? 21.385 -1.913 -9.874 1.00 68.06 406 ALA A O 1
ATOM 2980 N N . TYR A 1 407 ? 22.291 -3.235 -11.445 1.00 75.19 407 TYR A N 1
ATOM 2981 C CA . TYR A 1 407 ? 21.891 -4.494 -10.824 1.00 75.19 407 TYR A CA 1
ATOM 2982 C C . TYR A 1 407 ? 23.083 -5.272 -10.265 1.00 75.19 407 TYR A C 1
ATOM 2984 O O . TYR A 1 407 ? 23.882 -5.812 -11.027 1.00 75.19 407 TYR A O 1
ATOM 2992 N N . ASN A 1 408 ? 23.199 -5.341 -8.932 1.00 67.19 408 ASN A N 1
ATOM 2993 C CA . ASN A 1 408 ? 24.133 -6.207 -8.192 1.00 67.19 408 ASN A CA 1
ATOM 2994 C C . ASN A 1 408 ? 25.586 -6.244 -8.725 1.00 67.19 408 ASN A C 1
ATOM 2996 O O . ASN A 1 408 ? 26.274 -7.248 -8.567 1.00 67.19 408 ASN A O 1
ATOM 3000 N N . GLN A 1 409 ? 26.064 -5.141 -9.320 1.00 70.62 409 GLN A N 1
ATOM 3001 C CA . GLN A 1 409 ? 27.392 -5.012 -9.945 1.00 70.62 409 GLN A CA 1
ATOM 3002 C C . GLN A 1 409 ? 27.650 -5.962 -11.135 1.00 70.62 409 GLN A C 1
ATOM 3004 O O . GLN A 1 409 ? 28.801 -6.143 -11.532 1.00 70.62 409 GLN A O 1
ATOM 3009 N N . TYR A 1 410 ? 26.606 -6.542 -11.736 1.00 71.94 410 TYR A N 1
ATOM 3010 C CA . TYR A 1 410 ? 26.745 -7.305 -12.975 1.00 71.94 410 TYR A CA 1
ATOM 3011 C C . TYR A 1 410 ? 27.222 -6.400 -14.117 1.00 71.94 410 TYR A C 1
ATOM 3013 O O . TYR A 1 410 ? 26.779 -5.259 -14.266 1.00 71.94 410 TYR A O 1
ATOM 3021 N N . THR A 1 411 ? 28.133 -6.930 -14.931 1.00 82.12 411 THR A N 1
ATOM 3022 C CA . THR A 1 411 ? 28.716 -6.232 -16.087 1.00 82.12 411 THR A CA 1
ATOM 3023 C C . THR A 1 411 ? 28.042 -6.593 -17.410 1.00 82.12 411 THR A C 1
ATOM 3025 O O . THR A 1 411 ? 28.246 -5.896 -18.402 1.00 82.12 411 THR A O 1
ATOM 3028 N N . CYS A 1 412 ? 27.239 -7.660 -17.439 1.00 87.06 412 CYS A N 1
ATOM 3029 C CA . CYS A 1 412 ? 26.426 -8.051 -18.587 1.00 87.06 412 CYS A CA 1
ATOM 3030 C C . CYS A 1 412 ? 25.078 -7.308 -18.609 1.00 87.06 412 CYS A C 1
ATOM 3032 O O . CYS A 1 412 ? 24.681 -6.675 -17.628 1.00 87.06 412 CYS A O 1
ATOM 3034 N N . ALA A 1 413 ? 24.360 -7.386 -19.733 1.00 91.25 413 ALA A N 1
ATOM 3035 C CA . ALA A 1 413 ? 22.996 -6.877 -19.800 1.00 91.25 413 ALA A CA 1
ATOM 3036 C C . ALA A 1 413 ? 22.071 -7.717 -18.904 1.00 91.25 413 ALA A C 1
ATOM 3038 O O . ALA A 1 413 ? 22.136 -8.950 -18.913 1.00 91.25 413 ALA A O 1
ATOM 3039 N N . VAL A 1 414 ? 21.193 -7.044 -18.159 1.00 93.69 414 VAL A N 1
ATOM 3040 C CA . VAL A 1 414 ? 20.231 -7.670 -17.245 1.00 93.69 414 VAL A CA 1
ATOM 3041 C C . VAL A 1 414 ? 18.819 -7.237 -17.621 1.00 93.69 414 VAL A C 1
ATOM 3043 O O . VAL A 1 414 ? 18.587 -6.075 -17.953 1.00 93.69 414 VAL A O 1
ATOM 3046 N N . LYS A 1 415 ? 17.874 -8.174 -17.568 1.00 95.25 415 LYS A N 1
ATOM 3047 C CA . LYS A 1 415 ? 16.444 -7.921 -17.765 1.00 95.25 415 LYS A CA 1
ATOM 3048 C C . LYS A 1 415 ? 15.642 -8.473 -16.605 1.00 95.25 415 LYS A C 1
ATOM 3050 O O . LYS A 1 415 ? 15.887 -9.597 -16.178 1.00 95.25 415 LYS A O 1
ATOM 3055 N N . GLU A 1 416 ? 14.639 -7.733 -16.165 1.00 95.31 416 GLU A N 1
ATOM 3056 C CA . GLU A 1 416 ? 13.581 -8.261 -15.306 1.00 95.31 416 GLU A CA 1
ATOM 3057 C C . GLU A 1 416 ? 12.656 -9.152 -16.142 1.00 95.31 416 GLU A C 1
ATOM 3059 O O . GLU A 1 416 ? 12.330 -8.817 -17.286 1.00 95.31 416 GLU A O 1
ATOM 3064 N N . LEU A 1 417 ? 12.232 -10.286 -15.586 1.00 97.81 417 LEU A N 1
ATOM 3065 C CA . LEU A 1 417 ? 11.352 -11.242 -16.250 1.00 97.81 417 LEU A CA 1
ATOM 3066 C C . LEU A 1 417 ? 9.993 -11.288 -15.560 1.00 97.81 417 LEU A C 1
ATOM 3068 O O . LEU A 1 417 ? 9.897 -11.598 -14.374 1.00 97.81 417 LEU A O 1
ATOM 3072 N N . TYR A 1 418 ? 8.933 -11.093 -16.338 1.00 96.62 418 TYR A N 1
ATOM 3073 C CA . TYR A 1 418 ? 7.549 -11.182 -15.887 1.00 96.62 418 TYR A CA 1
ATOM 3074 C C . TYR A 1 418 ? 6.764 -12.178 -16.720 1.00 96.62 418 TYR A C 1
ATOM 3076 O O . TYR A 1 418 ? 6.971 -12.297 -17.928 1.00 96.62 418 TYR A O 1
ATOM 3084 N N . CYS A 1 419 ? 5.782 -12.836 -16.109 1.00 94.38 419 CYS A N 1
ATOM 3085 C CA . CYS A 1 419 ? 4.767 -13.548 -16.872 1.00 94.38 419 CYS A CA 1
ATOM 3086 C C . CYS A 1 419 ? 3.993 -12.548 -17.742 1.00 94.38 419 CYS A C 1
ATOM 3088 O O . CYS A 1 419 ? 3.396 -11.601 -17.226 1.00 94.38 419 CYS A O 1
ATOM 3090 N N . LYS A 1 420 ? 3.948 -12.778 -19.057 1.00 91.94 420 LYS A N 1
ATOM 3091 C CA . LYS A 1 420 ? 3.265 -11.879 -20.000 1.00 91.94 420 LYS A CA 1
ATOM 3092 C C . LYS A 1 420 ? 1.769 -11.729 -19.709 1.00 91.94 420 LYS A C 1
ATOM 3094 O O . LYS A 1 420 ? 1.216 -10.660 -19.943 1.00 91.94 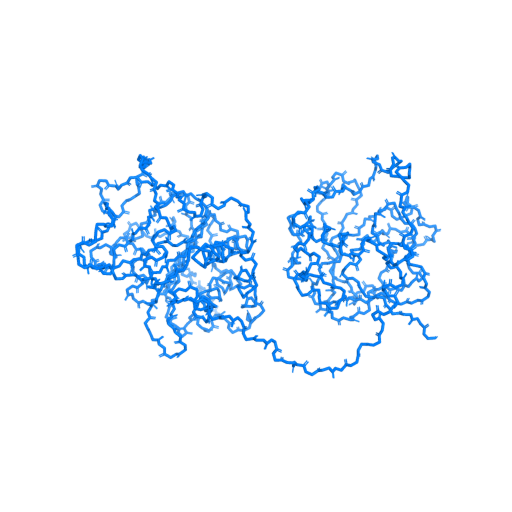420 LYS A O 1
ATOM 3099 N N . LYS A 1 421 ? 1.127 -12.795 -19.216 1.00 88.88 421 LYS A N 1
ATOM 3100 C CA . LYS A 1 421 ? -0.323 -12.864 -18.980 1.00 88.88 421 LYS A CA 1
ATOM 3101 C C . LYS A 1 421 ? -0.768 -12.192 -17.679 1.00 88.88 421 LYS A C 1
ATOM 3103 O O . LYS A 1 421 ? -1.834 -11.590 -17.656 1.00 88.88 421 LYS A O 1
ATOM 3108 N N . CYS A 1 422 ? 0.003 -12.317 -16.596 1.00 83.00 422 CYS A N 1
ATOM 3109 C CA . CYS A 1 422 ? -0.432 -11.889 -15.253 1.00 83.00 422 CYS A CA 1
ATOM 3110 C C . CYS A 1 422 ? 0.555 -10.988 -14.502 1.00 83.00 422 CYS A C 1
ATOM 3112 O O . CYS A 1 422 ? 0.340 -10.731 -13.313 1.00 83.00 422 CYS A O 1
ATOM 3114 N N . THR A 1 423 ? 1.645 -10.600 -15.173 1.00 90.38 423 THR A N 1
ATOM 3115 C CA . THR A 1 423 ? 2.708 -9.708 -14.682 1.00 90.38 423 THR A CA 1
ATOM 3116 C C . THR A 1 423 ? 3.352 -10.138 -13.361 1.00 90.38 423 THR A C 1
ATOM 3118 O O . THR A 1 423 ? 3.929 -9.313 -12.661 1.00 90.38 423 THR A O 1
ATOM 3121 N N . LEU A 1 424 ? 3.279 -11.430 -13.012 1.00 92.12 424 LEU A N 1
ATOM 3122 C CA . LEU A 1 424 ? 4.039 -11.996 -11.897 1.00 92.12 424 LEU A CA 1
ATOM 3123 C C . LEU A 1 424 ? 5.533 -11.923 -12.217 1.00 92.12 424 LEU A C 1
ATOM 3125 O O . LEU A 1 424 ? 5.947 -12.407 -13.272 1.00 92.12 424 LEU A O 1
ATOM 3129 N N . PHE A 1 425 ? 6.319 -11.372 -11.300 1.00 94.31 425 PHE A N 1
ATOM 3130 C CA . PHE A 1 425 ? 7.770 -11.373 -11.346 1.00 94.31 425 PHE A CA 1
ATOM 3131 C C . PHE A 1 425 ? 8.294 -12.806 -11.238 1.00 94.31 425 PHE A C 1
ATOM 3133 O O . PHE A 1 425 ? 7.937 -13.575 -10.341 1.00 94.31 425 PHE A O 1
ATOM 3140 N N . LEU A 1 426 ? 9.122 -13.179 -12.202 1.00 97.44 426 LEU A N 1
ATOM 3141 C CA . LEU A 1 426 ? 9.681 -14.515 -12.332 1.00 97.44 426 LEU A CA 1
ATOM 3142 C C . LEU A 1 426 ? 11.136 -14.542 -11.873 1.00 97.44 426 LEU A C 1
ATOM 3144 O O . LEU A 1 426 ? 11.566 -15.545 -11.321 1.00 97.44 426 LEU A O 1
ATOM 3148 N N . GLY A 1 427 ? 11.888 -13.467 -12.096 1.00 95.31 427 GLY A N 1
ATOM 3149 C CA . GLY A 1 427 ? 13.319 -13.403 -11.828 1.00 95.31 427 GLY A CA 1
ATOM 3150 C C . GLY A 1 427 ? 14.019 -12.499 -12.835 1.00 95.31 427 GLY A C 1
ATOM 3151 O O . GLY A 1 427 ? 13.428 -11.543 -13.335 1.00 95.31 427 GLY A O 1
ATOM 3152 N N . HIS A 1 428 ? 15.258 -12.838 -13.180 1.00 95.25 428 HIS A N 1
ATOM 3153 C CA . HIS A 1 428 ? 16.097 -12.031 -14.065 1.00 95.25 428 HIS A CA 1
ATOM 3154 C C . HIS A 1 428 ? 16.677 -12.852 -15.218 1.00 95.25 428 HIS A C 1
ATOM 3156 O O . HIS A 1 428 ? 16.947 -14.044 -15.072 1.00 95.25 428 HIS A O 1
ATOM 3162 N N . ALA A 1 429 ? 16.901 -12.211 -16.364 1.00 95.81 429 ALA A N 1
ATOM 3163 C CA . ALA A 1 429 ? 17.727 -12.743 -17.440 1.00 95.81 429 ALA A CA 1
ATOM 3164 C C . ALA A 1 429 ? 19.048 -11.981 -17.519 1.00 95.81 429 ALA A C 1
ATOM 3166 O O . ALA A 1 429 ? 19.053 -10.758 -17.630 1.00 95.81 429 ALA A O 1
ATOM 3167 N N . PHE A 1 430 ? 20.150 -12.722 -17.518 1.00 94.56 430 PHE A N 1
ATOM 3168 C CA . PHE A 1 430 ? 21.509 -12.203 -17.635 1.00 94.56 430 PHE A CA 1
ATOM 3169 C C . PHE A 1 430 ? 22.086 -12.602 -18.989 1.00 94.56 430 PHE A C 1
ATOM 3171 O O . PHE A 1 430 ? 21.930 -13.749 -19.408 1.00 94.56 430 PHE A O 1
ATOM 3178 N N . GLU A 1 431 ? 22.755 -11.688 -19.687 1.00 94.56 431 GLU A N 1
ATOM 3179 C CA . GLU A 1 431 ? 23.424 -11.981 -20.963 1.00 94.56 431 GLU A CA 1
ATOM 3180 C C . GLU A 1 431 ? 24.776 -12.688 -20.748 1.00 94.56 431 GLU A C 1
ATOM 3182 O O . GLU A 1 431 ? 25.814 -12.256 -21.240 1.00 94.56 431 GLU A O 1
ATOM 3187 N N . ASP A 1 432 ? 24.781 -13.750 -19.943 1.00 92.69 432 ASP A N 1
ATOM 3188 C CA . ASP A 1 432 ? 25.975 -14.500 -19.545 1.00 92.69 432 ASP A CA 1
ATOM 3189 C C . ASP A 1 432 ? 25.814 -16.025 -19.694 1.00 92.69 432 ASP A C 1
ATOM 3191 O O . ASP A 1 432 ? 26.663 -16.781 -19.218 1.00 92.69 432 ASP A O 1
ATOM 3195 N N . GLY A 1 433 ? 24.755 -16.502 -20.364 1.00 90.56 433 GLY A N 1
ATOM 3196 C CA . GLY A 1 433 ? 24.395 -17.927 -20.416 1.00 90.56 433 GLY A CA 1
ATOM 3197 C C . GLY A 1 433 ? 25.522 -18.830 -20.922 1.00 90.56 433 GLY A C 1
ATOM 3198 O O . GLY A 1 433 ? 25.901 -19.784 -20.244 1.00 90.56 433 GLY A O 1
ATOM 3199 N N . ALA A 1 434 ? 26.141 -18.473 -22.053 1.00 91.44 434 ALA A N 1
ATOM 3200 C CA . ALA A 1 434 ? 27.253 -19.237 -22.634 1.00 91.44 434 ALA A CA 1
ATOM 3201 C C . ALA A 1 434 ? 28.482 -19.328 -21.709 1.00 91.44 434 ALA A C 1
ATOM 3203 O O . ALA A 1 434 ? 29.228 -20.302 -21.746 1.00 91.44 434 ALA A O 1
ATOM 3204 N N . THR A 1 435 ? 28.696 -18.315 -20.865 1.00 88.88 435 THR A N 1
ATOM 3205 C CA . THR A 1 435 ? 29.812 -18.270 -19.907 1.00 88.88 435 THR A CA 1
ATOM 3206 C C . THR A 1 435 ? 29.468 -18.884 -18.550 1.00 88.88 435 THR A C 1
ATOM 3208 O O . THR A 1 435 ? 30.354 -19.052 -17.718 1.00 88.88 435 THR A O 1
ATOM 3211 N N . THR A 1 436 ? 28.200 -19.231 -18.315 1.00 84.06 436 THR A N 1
ATOM 3212 C CA . THR A 1 436 ? 27.676 -19.682 -17.016 1.00 84.06 436 THR A CA 1
ATOM 3213 C C . THR A 1 436 ? 27.061 -21.081 -17.086 1.00 84.06 436 THR A C 1
ATOM 3215 O O . THR A 1 436 ? 26.072 -21.383 -16.425 1.00 84.06 436 THR A O 1
ATOM 3218 N N . GLY A 1 437 ? 27.681 -21.969 -17.866 1.00 84.75 437 GLY A N 1
ATOM 3219 C CA . GLY A 1 437 ? 27.371 -23.404 -17.866 1.00 84.75 437 GLY A CA 1
ATOM 3220 C C . GLY A 1 437 ? 26.433 -23.866 -18.977 1.00 84.75 437 GLY A C 1
ATOM 3221 O O . GLY A 1 437 ? 26.190 -25.065 -19.101 1.00 84.75 437 GLY A O 1
ATOM 3222 N N . ASP A 1 438 ? 25.943 -22.955 -19.817 1.00 90.81 438 ASP A N 1
ATOM 3223 C CA . ASP A 1 438 ? 25.051 -23.322 -20.902 1.00 90.81 438 ASP A CA 1
ATOM 3224 C C . ASP A 1 438 ? 25.797 -23.657 -22.208 1.00 90.81 438 ASP A C 1
ATOM 3226 O O . ASP A 1 438 ? 26.364 -22.781 -22.857 1.00 90.81 438 ASP A O 1
ATOM 3230 N N . THR A 1 439 ? 25.795 -24.930 -22.613 1.00 91.25 439 THR A N 1
ATOM 3231 C CA . THR A 1 439 ? 26.639 -25.443 -23.713 1.00 91.25 439 THR A CA 1
ATOM 3232 C C . THR A 1 439 ? 25.982 -25.448 -25.090 1.00 91.25 439 THR A C 1
ATOM 3234 O O . THR A 1 439 ? 26.646 -25.754 -26.082 1.00 91.25 439 THR A O 1
ATOM 3237 N N . HIS A 1 440 ? 24.687 -25.152 -25.189 1.00 93.25 440 HIS A N 1
ATOM 3238 C CA . HIS A 1 440 ? 23.994 -25.250 -26.472 1.00 93.25 440 HIS A CA 1
ATOM 3239 C C . HIS A 1 440 ? 24.273 -24.034 -27.375 1.00 93.25 440 HIS A C 1
ATOM 3241 O O . HIS A 1 440 ? 24.473 -22.931 -26.869 1.00 93.25 440 HIS A O 1
ATOM 3247 N N . PRO A 1 441 ? 24.300 -24.201 -28.715 1.00 91.19 441 PRO A N 1
ATOM 3248 C CA . PRO A 1 441 ? 24.857 -23.203 -29.640 1.00 91.19 441 PRO A CA 1
ATOM 3249 C C . PRO A 1 441 ? 24.217 -21.811 -29.568 1.00 91.19 441 PRO A C 1
ATOM 3251 O O . PRO A 1 441 ? 24.871 -20.810 -29.834 1.00 91.19 441 PRO A O 1
ATOM 3254 N N . GLU A 1 442 ? 22.939 -21.748 -29.195 1.00 89.50 442 GLU A N 1
ATOM 3255 C CA . GLU A 1 442 ? 22.186 -20.497 -29.028 1.00 89.50 442 GLU A CA 1
ATOM 3256 C C . GLU A 1 442 ? 22.238 -19.928 -27.596 1.00 89.50 442 GLU A C 1
ATOM 3258 O O . GLU A 1 442 ? 21.441 -19.060 -27.237 1.00 89.50 442 GLU A O 1
ATOM 3263 N N . ALA A 1 443 ? 23.130 -20.433 -26.737 1.00 91.69 443 ALA A N 1
ATOM 3264 C CA . ALA A 1 443 ? 23.324 -19.906 -25.393 1.00 91.69 443 ALA A CA 1
ATOM 3265 C C . ALA A 1 443 ? 23.690 -18.417 -25.447 1.00 91.69 443 ALA A C 1
ATOM 3267 O O . ALA A 1 443 ? 24.706 -18.015 -26.012 1.00 91.69 443 ALA A O 1
ATOM 3268 N N . ARG A 1 444 ? 22.851 -17.589 -24.827 1.00 94.69 444 ARG A N 1
ATOM 3269 C CA . ARG A 1 444 ? 23.079 -16.145 -24.694 1.00 94.69 444 ARG A CA 1
ATOM 3270 C C . ARG A 1 444 ? 22.541 -15.647 -23.367 1.00 94.69 444 ARG A C 1
ATOM 3272 O O . ARG A 1 444 ? 23.289 -15.092 -22.572 1.00 94.69 444 ARG A O 1
ATOM 3279 N N . TRP A 1 445 ? 21.257 -15.888 -23.122 1.00 95.44 445 TRP A N 1
ATOM 3280 C CA . TRP A 1 445 ? 20.583 -15.466 -21.903 1.00 95.44 445 TRP A CA 1
ATOM 3281 C C . TRP A 1 445 ? 20.509 -16.610 -20.899 1.00 95.44 445 TRP A C 1
ATOM 3283 O O . TRP A 1 445 ? 20.168 -17.734 -21.255 1.00 95.44 445 TRP A O 1
ATOM 3293 N N . ARG A 1 446 ? 20.786 -16.305 -19.635 1.00 95.19 446 ARG A N 1
ATOM 3294 C CA . ARG A 1 446 ? 20.486 -17.153 -18.485 1.00 95.19 446 ARG A CA 1
ATOM 3295 C C . ARG A 1 446 ? 19.308 -16.553 -17.741 1.00 95.19 446 ARG A C 1
ATOM 3297 O O . ARG A 1 446 ? 19.455 -15.551 -17.047 1.00 95.19 446 ARG A O 1
ATOM 3304 N N . HIS A 1 447 ? 18.143 -17.162 -17.891 1.00 96.50 447 HIS A N 1
ATOM 3305 C CA . HIS A 1 447 ? 16.937 -16.823 -17.149 1.00 96.50 447 HIS A CA 1
ATOM 3306 C C . HIS A 1 447 ? 17.009 -17.525 -15.796 1.00 96.50 447 HIS A C 1
ATOM 3308 O O . HIS A 1 447 ? 16.782 -18.729 -15.719 1.00 96.50 447 HIS A O 1
ATOM 3314 N N . CYS A 1 448 ? 17.350 -16.786 -14.749 1.00 94.50 448 CYS A N 1
ATOM 3315 C CA . CYS A 1 448 ? 17.389 -17.274 -13.380 1.00 94.50 448 CYS A CA 1
ATOM 3316 C C . CYS A 1 448 ? 16.033 -16.954 -12.725 1.00 94.50 448 CYS A C 1
ATOM 3318 O O . CYS A 1 448 ? 15.688 -15.784 -12.539 1.00 94.50 448 CYS A O 1
ATOM 3320 N N . VAL A 1 449 ? 15.227 -17.992 -12.477 1.00 96.12 449 VAL A N 1
ATOM 3321 C CA . VAL A 1 449 ? 13.785 -17.869 -12.198 1.00 96.12 449 VAL A CA 1
ATOM 3322 C C . VAL A 1 449 ? 13.441 -18.446 -10.832 1.00 96.12 449 VAL A C 1
ATOM 3324 O O . VAL A 1 449 ? 13.795 -19.576 -10.539 1.00 96.12 449 VAL A O 1
ATOM 3327 N N . LEU A 1 450 ? 12.693 -17.722 -10.006 1.00 94.38 450 LEU A N 1
ATOM 3328 C CA . LEU A 1 450 ? 12.297 -18.176 -8.676 1.00 94.38 450 LEU A CA 1
ATOM 3329 C C . LEU A 1 450 ? 11.410 -19.425 -8.753 1.00 94.38 450 LEU A C 1
ATOM 3331 O O . LEU A 1 450 ? 10.370 -19.428 -9.415 1.00 94.38 450 LEU A O 1
ATOM 3335 N N . SER A 1 451 ? 11.792 -20.478 -8.027 1.00 91.06 451 SER A N 1
ATOM 3336 C CA . SER A 1 451 ? 11.067 -21.754 -8.010 1.00 91.06 451 SER A CA 1
ATOM 3337 C C . SER A 1 451 ? 9.604 -21.584 -7.593 1.00 91.06 451 SER A C 1
ATOM 3339 O O . SER A 1 451 ? 8.720 -22.207 -8.175 1.00 91.06 451 SER A O 1
ATOM 3341 N N . LEU A 1 452 ? 9.321 -20.699 -6.631 1.00 92.00 452 LEU A N 1
ATOM 3342 C CA . LEU A 1 452 ? 7.956 -20.461 -6.156 1.00 92.00 452 LEU A CA 1
ATOM 3343 C C . LEU A 1 452 ? 7.091 -19.657 -7.150 1.00 92.00 452 LEU A C 1
ATOM 3345 O O . LEU A 1 452 ? 5.866 -19.680 -7.046 1.00 92.00 452 LEU A O 1
ATOM 3349 N N . SER A 1 453 ? 7.695 -19.021 -8.161 1.00 95.50 453 SER A N 1
ATOM 3350 C CA . SER A 1 453 ? 6.981 -18.424 -9.304 1.00 95.50 453 SER A CA 1
ATOM 3351 C C . SER A 1 453 ? 6.610 -19.444 -10.386 1.00 95.50 453 SER A C 1
ATOM 3353 O O . SER A 1 453 ? 5.871 -19.111 -11.321 1.00 95.50 453 SER A O 1
ATOM 3355 N N . LEU A 1 454 ? 7.086 -20.685 -10.263 1.00 94.19 454 LEU A N 1
ATOM 3356 C CA . LEU A 1 454 ? 6.867 -21.757 -11.225 1.00 94.19 454 LEU A CA 1
ATOM 3357 C C . LEU A 1 454 ? 5.956 -22.859 -10.674 1.00 94.19 454 LEU A C 1
ATOM 3359 O O . LEU A 1 454 ? 5.832 -23.095 -9.471 1.00 94.19 454 LEU A O 1
ATOM 3363 N N . MET A 1 455 ? 5.345 -23.578 -11.602 1.00 91.38 455 MET A N 1
ATOM 3364 C CA . MET A 1 455 ? 4.695 -24.861 -11.384 1.00 91.38 455 MET A CA 1
ATOM 3365 C C . MET A 1 455 ? 5.197 -25.818 -12.460 1.00 91.38 455 MET A C 1
ATOM 3367 O O . MET A 1 455 ? 5.198 -25.457 -13.635 1.00 91.38 455 MET A O 1
ATOM 3371 N N . PHE A 1 456 ? 5.646 -27.009 -12.076 1.00 88.62 456 PHE A N 1
ATOM 3372 C CA . PHE A 1 456 ? 6.070 -28.028 -13.030 1.00 88.62 456 PHE A CA 1
ATOM 3373 C C . PHE A 1 456 ? 4.912 -28.979 -13.343 1.00 88.62 456 PHE A C 1
ATOM 3375 O O . PHE A 1 456 ? 4.194 -29.395 -12.435 1.00 88.62 456 PHE A O 1
ATOM 3382 N N . GLY A 1 457 ? 4.736 -29.311 -14.619 1.00 84.69 457 GLY A N 1
ATOM 3383 C CA . GLY A 1 457 ? 3.892 -30.417 -15.060 1.00 84.69 457 GLY A CA 1
ATOM 3384 C C . GLY A 1 457 ? 4.706 -31.360 -15.935 1.00 84.69 457 GLY A C 1
ATOM 3385 O O . GLY A 1 457 ? 5.294 -30.903 -16.920 1.00 84.69 457 GLY A O 1
ATOM 3386 N N . ALA A 1 458 ? 4.744 -32.643 -15.573 1.00 76.44 458 ALA A N 1
ATOM 3387 C CA . ALA A 1 458 ? 5.380 -33.681 -16.376 1.00 76.44 458 ALA A CA 1
ATOM 3388 C C . ALA A 1 458 ? 4.697 -33.807 -17.749 1.00 76.44 458 ALA A C 1
ATOM 3390 O O . ALA A 1 458 ? 3.516 -33.483 -17.903 1.00 76.44 458 ALA A O 1
ATOM 3391 N N . LEU A 1 459 ? 5.458 -34.238 -18.754 1.00 71.19 459 LEU A N 1
ATOM 3392 C CA . LEU A 1 459 ? 4.875 -34.712 -20.009 1.00 71.19 459 LEU A CA 1
ATOM 3393 C C . LEU A 1 459 ? 4.383 -36.149 -19.787 1.00 71.19 459 LEU A C 1
ATOM 3395 O O . LEU A 1 459 ? 5.138 -36.953 -19.241 1.00 71.19 459 LEU A O 1
ATOM 3399 N N . ASP A 1 460 ? 3.138 -36.433 -20.182 1.00 45.78 460 ASP A N 1
ATOM 3400 C CA . ASP A 1 460 ? 2.560 -37.789 -20.168 1.00 45.78 460 ASP A CA 1
ATOM 3401 C C . ASP A 1 460 ? 3.358 -38.785 -21.028 1.00 45.78 460 ASP A C 1
ATOM 3403 O O . ASP A 1 460 ? 3.845 -38.385 -22.118 1.00 45.78 460 ASP A O 1
#